Protein AF-A0A2Z4GEK4-F1 (afdb_monomer_lite)

Secondary structure (DSSP, 8-state):
-HHHHHHHHHHHHHHHHHHTTHHHHSPPPPTTGGGSBHHHHHHHHHTT-SEEEEEEE-TTS-EEEEEE-SS--EEEEE-TTT--B-TTS----HHHHHHHHHHHHTTSHHHHHHHHHHHHHHHHHHHHHHHHHHHHHHSSGGGTTPPPP---HHHHHHHHHHHHHHHHHHHHHHHHHHHHHHHHSPPPPPP--------SB-S-SGGG-BGGGEEEEEPPSSS-TT-EEEEEESSEEEEEETTT--EEEEEEPPHHHHHHHHHHHHHH-TTS-HHHHHHHHHHHHHHHHHHHHHHHHHHHHHTT----SS-STT-SEEEEEE-SSS-HHHHHHHHHHHHHHTT--EEEEEGGG----TT-SEEEEEEE-BTTTBPPTTTTTHHHHHHTTTTTT--EEEEEEEEE-TTSSSTTHHHHHHHHHHHTSTTEEESS--EEEETT-HHHHHHHHHHHHHHHT------GGGTSPPPPTT-EEEEEEEEEE-S-TTT-EEEEEEEPPGGG----TT-EEEEEPTT---EEEEE-EEETTTTEEEEEEES-SHHHHHHHH--TT-EEEEEEE--GGGPPPTT-SEEEEEEEGGGGHHHHHHHHH-TTSEEEEEEEESSHHHHHTTHHHHHH-TTEEEEEEEESSSSS---HHHHHHHTHHHHHHHHHTT-EEEEEE-HHHHHHHHHHHHHHHHHHTPPPHHHHHHTTSEEEEE-

Foldseek 3Di:
DLVLLLVLLLLLLVLLLVLLCVQVPQDAADPPQQFDFLVLLVVLQVVFFVDWFKWFAFLRGWIWTQGHHPPDHGIFTARSNRRHGDPPSDDPDVSNVVSCCCNQAVVPPPVSNLSNLVSLVVLLVVLVVLVVVLCLQQVDPVCSPPDDDDDDPLVRVLSVCSSVCSVLSNLLSVLSNLLSCCVVPPDDDDPPDPDPQDFPFQAQCSRVDGSSQFGMWGDFPDPDQPTFIWTDGLFWIFTAGPPRNTTRDIGTDDPSVNSNVVSVCQNSVRNVDSVSSVSSNVSSVVSSSNSVSVVVQVVLVVVLFADAPDDLQQAQEEEEEFDQRCLLSLLSNLVQVQCVVVVHRYYYDYLQPQAERQNYAEYEYEHEAHRQLDTHPSNNCNLVCLVVPRHVLAAHEYEFEYEAAPVHPNGSNVSVVVVVSQVPRPRYHYLDPYFYDHPLDPVSSVVVVVVSCVSVVNDTDGDVVSSADAADPQKDKKFWADKAFFPPPVQQKIKTKIADDPSQPDDAQQKWKFWDDPPGRHTDTFGWQQQPVVRITMFIATPDDDVSVVSVPDDGGDIITIHIGDDVLQDFDLPQQEEEEFEEQRQCRSVLNVLQPNQNHQYEYQYEYADVSSCVNCVVSNVVRNSYPYYHYAHCNDPVRGGSLNVCLVCLVVLLVSVVSVHAYEYTEAPVNVVSNLVSSQVSCVVNVHDHPVVCSVVSRYGYDHD

Structure (mmCIF, N/CA/C/O backbone):
data_AF-A0A2Z4GEK4-F1
#
_entry.id   AF-A0A2Z4GEK4-F1
#
loop_
_atom_site.group_PDB
_atom_site.id
_atom_site.type_symbol
_atom_site.label_atom_id
_atom_site.label_alt_id
_atom_site.label_comp_id
_atom_site.label_asym_id
_atom_site.label_entity_id
_atom_site.label_seq_id
_atom_site.pdbx_PDB_ins_code
_atom_site.Cartn_x
_atom_site.Cartn_y
_atom_site.Cartn_z
_atom_site.occupancy
_atom_site.B_iso_or_equiv
_atom_site.auth_seq_id
_atom_site.auth_comp_id
_atom_site.auth_asym_id
_atom_site.auth_atom_id
_atom_site.pdbx_PDB_model_num
ATOM 1 N N . MET A 1 1 ? -14.626 11.501 -20.744 1.00 48.84 1 MET A N 1
ATOM 2 C CA . MET A 1 1 ? -13.160 11.585 -20.925 1.00 48.84 1 MET A CA 1
ATOM 3 C C . MET A 1 1 ? -12.425 10.394 -20.316 1.00 48.84 1 MET A C 1
ATOM 5 O O . MET A 1 1 ? -11.905 9.612 -21.090 1.00 48.84 1 MET A O 1
ATOM 9 N N . ALA A 1 2 ? -12.449 10.156 -18.996 1.00 60.69 2 ALA A N 1
ATOM 10 C CA . ALA A 1 2 ? -11.670 9.067 -18.370 1.00 60.69 2 ALA A CA 1
ATOM 11 C C . ALA A 1 2 ? -11.954 7.645 -18.914 1.00 60.69 2 ALA A C 1
ATOM 13 O O . ALA A 1 2 ? -11.022 6.899 -19.189 1.00 60.69 2 ALA A O 1
ATOM 14 N N . ILE A 1 3 ? -13.226 7.285 -19.131 1.00 69.19 3 ILE A N 1
ATOM 15 C CA . ILE A 1 3 ? -13.609 5.975 -19.705 1.00 69.19 3 ILE A CA 1
ATOM 16 C C . ILE A 1 3 ? -13.107 5.839 -21.150 1.00 69.19 3 ILE A C 1
ATOM 18 O O . ILE A 1 3 ? -12.602 4.794 -21.540 1.00 69.19 3 ILE A O 1
ATOM 22 N N . PHE A 1 4 ? -13.207 6.922 -21.923 1.00 71.44 4 PHE A N 1
ATOM 23 C CA . PHE A 1 4 ? -12.778 6.973 -23.318 1.00 71.44 4 PHE A CA 1
ATOM 24 C C . PHE A 1 4 ? -11.256 6.797 -23.429 1.00 71.44 4 PHE A C 1
ATOM 26 O O . PHE A 1 4 ? -10.800 5.893 -24.118 1.00 71.44 4 PHE A O 1
ATOM 33 N N . SER A 1 5 ? -10.472 7.569 -22.669 1.00 75.06 5 SER A N 1
ATOM 34 C CA . SER A 1 5 ? -9.010 7.423 -22.611 1.00 75.06 5 SER A CA 1
ATOM 35 C C . SER A 1 5 ? -8.576 6.052 -22.078 1.00 75.06 5 SER A C 1
ATOM 37 O O . SER A 1 5 ? -7.601 5.493 -22.570 1.00 75.06 5 SER A O 1
ATOM 39 N N . GLY A 1 6 ? -9.315 5.474 -21.123 1.00 84.12 6 GLY A N 1
ATOM 40 C CA . GLY A 1 6 ? -9.025 4.146 -20.575 1.00 84.12 6 GLY A CA 1
ATOM 41 C C . GLY A 1 6 ? -9.107 3.018 -21.609 1.00 84.12 6 GLY A C 1
ATOM 42 O O . GLY A 1 6 ? -8.275 2.117 -21.581 1.00 84.12 6 GLY A O 1
ATOM 43 N N . ILE A 1 7 ? -10.054 3.088 -22.553 1.00 89.38 7 ILE A N 1
ATOM 44 C CA . ILE A 1 7 ? -10.193 2.089 -23.628 1.00 89.38 7 ILE A CA 1
ATOM 45 C C . ILE A 1 7 ? -8.995 2.142 -24.582 1.00 89.38 7 ILE A C 1
ATOM 47 O O . ILE A 1 7 ? -8.412 1.106 -24.893 1.00 89.38 7 ILE A O 1
ATOM 51 N N . PHE A 1 8 ? -8.585 3.336 -25.018 1.00 90.00 8 PHE A N 1
ATOM 52 C CA . PHE A 1 8 ? -7.438 3.458 -25.925 1.00 90.00 8 PHE A CA 1
ATOM 53 C C . PHE A 1 8 ? -6.126 3.080 -25.252 1.00 90.00 8 PHE A C 1
ATOM 55 O O . PHE A 1 8 ? -5.314 2.402 -25.870 1.00 90.00 8 PHE A O 1
ATOM 62 N N . LEU A 1 9 ? -5.939 3.441 -23.980 1.00 91.69 9 LEU A N 1
ATOM 63 C CA . LEU A 1 9 ? -4.766 3.012 -23.217 1.00 91.69 9 LEU A CA 1
ATOM 64 C C . LEU A 1 9 ? -4.732 1.498 -23.014 1.00 91.69 9 LEU A C 1
ATOM 66 O O . LEU A 1 9 ? -3.656 0.912 -23.053 1.00 91.69 9 LEU A O 1
ATOM 70 N N . PHE A 1 10 ? -5.889 0.853 -22.855 1.00 94.31 10 PHE A N 1
ATOM 71 C CA . PHE A 1 10 ? -5.970 -0.604 -22.791 1.00 94.31 10 PHE A CA 1
ATOM 72 C C . PHE A 1 10 ? -5.515 -1.248 -24.107 1.00 94.31 10 PHE A C 1
ATOM 74 O O . PHE A 1 10 ? -4.694 -2.163 -24.090 1.00 94.31 10 PHE A O 1
ATOM 81 N N . ILE A 1 11 ? -5.991 -0.738 -25.249 1.00 94.62 11 ILE A N 1
ATOM 82 C CA . ILE A 1 11 ? -5.581 -1.219 -26.579 1.00 94.62 11 ILE A CA 1
ATOM 83 C C . ILE A 1 11 ? -4.087 -0.964 -26.814 1.00 94.62 11 ILE A C 1
ATOM 85 O O . ILE A 1 11 ? -3.374 -1.872 -27.240 1.00 94.62 11 ILE A O 1
ATOM 89 N N . ALA A 1 12 ? -3.602 0.243 -26.514 1.00 93.69 12 ALA A N 1
ATOM 90 C CA . ALA A 1 12 ? -2.206 0.627 -26.698 1.00 93.69 12 ALA A CA 1
ATOM 91 C C . ALA A 1 12 ? -1.264 -0.218 -25.828 1.00 93.69 12 ALA A C 1
ATOM 93 O O . ALA A 1 12 ? -0.267 -0.724 -26.329 1.00 93.69 12 ALA A O 1
ATOM 94 N N . ALA A 1 13 ? -1.602 -0.454 -24.557 1.00 95.31 13 ALA A N 1
ATOM 95 C CA . ALA A 1 13 ? -0.810 -1.312 -23.678 1.00 95.31 13 ALA A CA 1
ATOM 96 C C . ALA A 1 13 ? -0.864 -2.789 -24.110 1.00 95.31 13 ALA A C 1
ATOM 98 O O . ALA A 1 13 ? 0.165 -3.457 -24.144 1.00 95.31 13 ALA A O 1
ATOM 99 N N . GLY A 1 14 ? -2.037 -3.298 -24.504 1.00 96.62 14 GLY A N 1
ATOM 100 C CA . GLY A 1 14 ? -2.181 -4.675 -24.990 1.00 96.62 14 GLY A CA 1
ATOM 101 C C . GLY A 1 14 ? -1.392 -4.944 -26.276 1.00 96.62 14 GLY A C 1
ATOM 102 O O . GLY A 1 14 ? -0.712 -5.959 -26.388 1.00 96.62 14 GLY A O 1
ATOM 103 N N . THR A 1 15 ? -1.427 -4.012 -27.229 1.00 96.69 15 THR A N 1
ATOM 104 C CA . THR A 1 15 ? -0.607 -4.087 -28.451 1.00 96.69 15 THR A CA 1
ATOM 105 C C . THR A 1 15 ? 0.874 -3.831 -28.168 1.00 96.69 15 THR A C 1
ATOM 107 O O . THR A 1 15 ? 1.716 -4.499 -28.759 1.00 96.69 15 THR A O 1
ATOM 110 N N . GLY A 1 16 ? 1.202 -2.949 -27.219 1.00 95.69 16 GLY A N 1
ATOM 111 C CA . GLY A 1 16 ? 2.570 -2.685 -26.762 1.00 95.69 16 GLY A CA 1
ATOM 112 C C . GLY A 1 16 ? 3.259 -3.914 -26.165 1.00 95.69 16 GLY A C 1
ATOM 113 O O . GLY A 1 16 ? 4.438 -4.132 -26.422 1.00 95.69 16 GLY A O 1
ATOM 114 N N . ILE A 1 17 ? 2.516 -4.785 -25.467 1.00 96.88 17 ILE A N 1
ATOM 115 C CA . ILE A 1 17 ? 3.020 -6.098 -25.024 1.00 96.88 17 ILE A CA 1
ATOM 116 C C . ILE A 1 17 ? 3.521 -6.908 -26.221 1.00 96.88 17 ILE A C 1
ATOM 118 O O . ILE A 1 17 ? 4.635 -7.418 -26.181 1.00 96.88 17 ILE A O 1
ATOM 122 N N . VAL A 1 18 ? 2.729 -7.009 -27.290 1.00 96.31 18 VAL A N 1
ATOM 123 C CA . VAL A 1 18 ? 3.104 -7.788 -28.479 1.00 96.31 18 VAL A CA 1
ATOM 124 C C . VAL A 1 18 ? 4.284 -7.140 -29.204 1.00 96.31 18 VAL A C 1
ATOM 126 O O . VAL A 1 18 ? 5.263 -7.821 -29.496 1.00 96.31 18 VAL A O 1
ATOM 129 N N . LEU A 1 19 ? 4.226 -5.826 -29.437 1.00 94.75 19 LEU A N 1
ATOM 130 C CA . LEU A 1 19 ? 5.271 -5.076 -30.141 1.00 94.75 19 LEU A CA 1
ATOM 131 C C . LEU A 1 19 ? 6.606 -5.066 -29.382 1.00 94.75 19 LEU A C 1
ATOM 133 O O . LEU A 1 19 ? 7.658 -5.051 -30.007 1.00 94.75 19 LEU A O 1
ATOM 137 N N . SER A 1 20 ? 6.601 -5.184 -28.051 1.00 95.12 20 SER A N 1
ATOM 138 C CA . SER A 1 20 ? 7.840 -5.280 -27.265 1.00 95.12 20 SER A CA 1
ATOM 139 C C . SER A 1 20 ? 8.688 -6.524 -27.579 1.00 95.12 20 SER A C 1
ATOM 141 O O . SER A 1 20 ? 9.882 -6.539 -27.288 1.00 95.12 20 SER A O 1
ATOM 143 N N . PHE A 1 21 ? 8.110 -7.559 -28.202 1.00 92.69 21 PHE A N 1
ATOM 144 C CA . PHE A 1 21 ? 8.857 -8.736 -28.654 1.00 92.69 21 PHE A CA 1
ATOM 145 C C . PHE A 1 21 ? 9.527 -8.539 -30.015 1.00 92.69 21 PHE A C 1
ATOM 147 O O . PHE A 1 21 ? 10.425 -9.309 -30.356 1.00 92.69 21 PHE A O 1
ATOM 154 N N . GLU A 1 22 ? 9.121 -7.539 -30.794 1.00 89.00 22 GLU A N 1
ATOM 155 C CA . GLU A 1 22 ? 9.669 -7.300 -32.128 1.00 89.00 22 GLU A CA 1
ATOM 156 C C . GLU A 1 22 ? 11.180 -6.994 -32.080 1.00 89.00 22 GLU A C 1
ATOM 158 O O . GLU A 1 22 ? 11.934 -7.725 -32.728 1.00 89.00 22 GLU A O 1
ATOM 163 N N . PRO A 1 23 ? 11.686 -6.089 -31.213 1.00 88.88 23 PRO A N 1
ATOM 164 C CA . PRO A 1 23 ? 13.129 -5.881 -31.062 1.00 88.88 23 PRO A CA 1
ATOM 165 C C . PRO A 1 23 ? 13.913 -7.097 -30.553 1.00 88.88 23 PRO A C 1
ATOM 167 O O . PRO A 1 23 ? 15.121 -7.177 -30.752 1.00 88.88 23 PRO A O 1
ATOM 170 N N . ILE A 1 24 ? 13.249 -8.033 -29.868 1.00 88.25 24 ILE A N 1
ATOM 171 C CA . ILE A 1 24 ? 13.873 -9.255 -29.333 1.00 88.25 24 ILE A CA 1
ATOM 172 C C . ILE A 1 24 ? 14.066 -10.289 -30.443 1.00 88.25 24 ILE A C 1
ATOM 174 O O . ILE A 1 24 ? 15.041 -11.038 -30.443 1.00 88.25 24 ILE A O 1
ATOM 178 N N . LEU A 1 25 ? 13.101 -10.350 -31.358 1.00 86.94 25 LEU A N 1
ATOM 179 C CA . LEU A 1 25 ? 13.041 -11.335 -32.430 1.00 86.94 25 LEU A CA 1
ATOM 180 C C . LEU A 1 25 ? 13.733 -10.862 -33.709 1.00 86.94 25 LEU A C 1
ATOM 182 O O . LEU A 1 25 ? 13.959 -11.690 -34.593 1.00 86.94 25 LEU A O 1
ATOM 186 N N . HIS A 1 26 ? 14.059 -9.571 -33.810 1.00 84.12 26 HIS A N 1
ATOM 187 C CA . HIS A 1 26 ? 14.776 -9.026 -34.952 1.00 84.12 26 HIS A CA 1
ATOM 188 C C . HIS A 1 26 ? 16.212 -9.578 -35.024 1.00 84.12 26 HIS A C 1
ATOM 190 O O . HIS A 1 26 ? 16.920 -9.582 -34.008 1.00 84.12 26 HIS A O 1
ATOM 196 N N . PRO A 1 27 ? 16.678 -10.033 -36.202 1.00 83.38 27 PRO A N 1
ATOM 197 C CA . PRO A 1 27 ? 18.064 -10.439 -36.393 1.00 83.38 27 PRO A CA 1
ATOM 198 C C . PRO A 1 27 ? 19.039 -9.309 -36.052 1.00 83.38 27 PRO A C 1
ATOM 200 O O . PRO A 1 27 ? 18.819 -8.143 -36.396 1.00 83.38 27 PRO A O 1
ATOM 203 N N . LYS A 1 28 ? 20.119 -9.669 -35.355 1.00 79.12 28 LYS A N 1
ATOM 204 C CA . LYS A 1 28 ? 21.204 -8.743 -35.020 1.00 79.12 28 LYS A CA 1
ATOM 205 C C . LYS A 1 28 ? 22.112 -8.538 -36.227 1.00 79.12 28 LYS A C 1
ATOM 207 O O . LYS A 1 28 ? 22.366 -9.497 -36.955 1.00 79.12 28 LYS A O 1
ATOM 212 N N . ALA A 1 29 ? 22.662 -7.331 -36.338 1.00 83.88 29 ALA A N 1
ATOM 213 C CA . ALA A 1 29 ? 23.708 -7.009 -37.296 1.00 83.88 29 ALA A CA 1
ATOM 214 C C . ALA A 1 29 ? 24.891 -7.982 -37.230 1.00 83.88 29 ALA A C 1
ATOM 216 O O . ALA A 1 29 ? 25.219 -8.540 -36.174 1.00 83.88 29 ALA A O 1
ATOM 217 N N . VAL A 1 30 ? 25.564 -8.140 -38.370 1.00 86.25 30 VAL A N 1
ATOM 218 C CA . VAL A 1 30 ? 26.812 -8.900 -38.461 1.00 86.25 30 VAL A CA 1
ATOM 219 C C . VAL A 1 30 ? 27.859 -8.243 -37.556 1.00 86.25 30 VAL A C 1
ATOM 221 O O . VAL A 1 30 ? 28.106 -7.041 -37.629 1.00 86.25 30 VAL A O 1
ATOM 224 N N . SER A 1 31 ? 28.468 -9.031 -36.667 1.00 87.56 31 SER A N 1
ATOM 225 C CA . SER A 1 31 ? 29.435 -8.522 -35.690 1.00 87.56 31 SER A CA 1
ATOM 226 C C . SER A 1 31 ? 30.622 -7.845 -36.381 1.00 87.56 31 SER A C 1
ATOM 228 O O . SER A 1 31 ? 31.237 -8.436 -37.262 1.00 87.56 31 SER A O 1
ATOM 230 N N . GLY A 1 32 ? 30.975 -6.637 -35.936 1.00 87.75 32 GLY A N 1
ATOM 231 C CA . GLY A 1 32 ? 32.082 -5.853 -36.496 1.00 87.75 32 GLY A CA 1
ATOM 232 C C . GLY A 1 32 ? 31.725 -5.029 -37.737 1.00 87.75 32 GLY A C 1
ATOM 233 O O . GLY A 1 32 ? 32.584 -4.306 -38.229 1.00 87.75 32 GLY A O 1
ATOM 234 N N . ALA A 1 33 ? 30.478 -5.090 -38.222 1.00 89.56 33 ALA A N 1
ATOM 235 C CA . ALA A 1 33 ? 30.035 -4.305 -39.375 1.00 89.56 33 ALA A CA 1
ATOM 236 C C . ALA A 1 33 ? 30.132 -2.786 -39.154 1.00 89.56 33 ALA A C 1
ATOM 238 O O . ALA A 1 33 ? 30.399 -2.049 -40.097 1.00 89.56 33 ALA A O 1
ATOM 239 N N . ASP A 1 34 ? 29.948 -2.315 -37.918 1.00 91.00 34 ASP A N 1
ATOM 240 C CA . ASP A 1 34 ? 29.929 -0.882 -37.597 1.00 91.00 34 ASP A CA 1
ATOM 241 C C . ASP A 1 34 ? 31.262 -0.172 -37.885 1.00 91.00 34 ASP A C 1
ATOM 243 O O . ASP A 1 34 ? 31.264 1.034 -38.126 1.00 91.00 34 ASP A O 1
ATOM 247 N N . ASP A 1 35 ? 32.380 -0.904 -37.879 1.00 92.94 35 ASP A N 1
ATOM 248 C CA . ASP A 1 35 ? 33.722 -0.359 -38.108 1.00 92.94 35 ASP A CA 1
ATOM 249 C C . ASP A 1 35 ? 34.153 -0.365 -39.582 1.00 92.94 35 ASP A C 1
ATOM 251 O O . ASP A 1 35 ? 35.199 0.203 -39.902 1.00 92.94 35 ASP A O 1
ATOM 255 N N . ILE A 1 36 ? 33.363 -0.973 -40.474 1.00 93.69 36 ILE A N 1
ATOM 256 C CA . ILE A 1 36 ? 33.624 -0.969 -41.918 1.00 93.69 36 ILE A CA 1
ATOM 257 C C . ILE A 1 36 ? 33.504 0.469 -42.440 1.00 93.69 36 ILE A C 1
ATOM 259 O O . ILE A 1 36 ? 32.579 1.199 -42.067 1.00 93.69 36 ILE A O 1
ATOM 263 N N . LEU A 1 37 ? 34.434 0.889 -43.302 1.00 93.50 37 LEU A N 1
ATOM 264 C CA . LEU A 1 37 ? 34.346 2.179 -43.981 1.00 93.50 37 LEU A CA 1
ATOM 265 C C . LEU A 1 37 ? 33.348 2.106 -45.137 1.00 93.50 37 LEU A C 1
ATOM 267 O O . LEU A 1 37 ? 33.251 1.100 -45.839 1.00 93.50 37 LEU A O 1
ATOM 271 N N . LEU A 1 38 ? 32.628 3.199 -45.374 1.00 92.50 38 LEU A N 1
ATOM 272 C CA . LEU A 1 38 ? 31.665 3.286 -46.466 1.00 92.50 38 LEU A CA 1
ATOM 273 C C . LEU A 1 38 ? 32.333 3.050 -47.831 1.00 92.50 38 LEU A C 1
ATOM 275 O O . LEU A 1 38 ? 31.746 2.385 -48.681 1.00 92.50 38 LEU A O 1
ATOM 279 N N . SER A 1 39 ? 33.568 3.523 -48.022 1.00 90.75 39 SER A N 1
ATOM 280 C CA . SER A 1 39 ? 34.372 3.233 -49.217 1.00 90.75 39 SER A CA 1
ATOM 281 C C . SER A 1 39 ? 34.554 1.731 -49.463 1.00 90.75 39 SER A C 1
ATOM 283 O O . SER A 1 39 ? 34.410 1.274 -50.596 1.00 90.75 39 SER A O 1
ATOM 285 N N . ASP A 1 40 ? 34.822 0.961 -48.406 1.00 92.56 40 ASP A N 1
ATOM 286 C CA . ASP A 1 40 ? 35.072 -0.481 -48.494 1.00 92.56 40 ASP A CA 1
ATOM 287 C C . ASP A 1 40 ? 33.782 -1.240 -48.821 1.00 92.56 40 ASP A C 1
ATOM 289 O O . ASP A 1 40 ? 33.785 -2.170 -49.632 1.00 92.56 40 ASP A O 1
ATOM 293 N N . LEU A 1 41 ? 32.656 -0.804 -48.241 1.00 93.25 41 LEU A N 1
ATOM 294 C CA . LEU A 1 41 ? 31.345 -1.348 -48.579 1.00 93.25 41 LEU A CA 1
ATOM 295 C C . LEU A 1 41 ? 30.999 -1.063 -50.045 1.00 93.25 41 LEU A C 1
ATOM 297 O O . LEU A 1 41 ? 30.644 -1.990 -50.763 1.00 93.25 41 LEU A O 1
ATOM 301 N N . ILE A 1 42 ? 31.133 0.182 -50.512 1.00 91.44 42 ILE A N 1
ATOM 302 C CA . ILE A 1 42 ? 30.834 0.545 -51.908 1.00 91.44 42 ILE A CA 1
ATOM 303 C C . ILE A 1 42 ? 31.702 -0.271 -52.876 1.00 91.44 42 ILE A C 1
ATOM 305 O O . ILE A 1 42 ? 31.185 -0.811 -53.853 1.00 91.44 42 ILE A O 1
ATOM 309 N N . ALA A 1 43 ? 32.998 -0.433 -52.585 1.00 91.12 43 ALA A N 1
ATOM 310 C CA . ALA A 1 43 ? 33.889 -1.269 -53.388 1.00 91.12 43 ALA A CA 1
ATOM 311 C C . ALA A 1 43 ? 33.437 -2.740 -53.425 1.00 91.12 43 ALA A C 1
ATOM 313 O O . ALA A 1 43 ? 33.449 -3.363 -54.486 1.00 91.12 43 ALA A O 1
ATOM 314 N N . THR A 1 44 ? 32.996 -3.277 -52.283 1.00 92.94 44 THR A N 1
ATOM 315 C CA . THR A 1 44 ? 32.451 -4.639 -52.180 1.00 92.94 44 THR A CA 1
ATOM 316 C C . THR A 1 44 ? 31.173 -4.788 -53.005 1.00 92.94 44 THR A C 1
ATOM 318 O O . THR A 1 44 ? 31.018 -5.769 -53.727 1.00 92.94 44 THR A O 1
ATOM 321 N N . LEU A 1 45 ? 30.270 -3.806 -52.956 1.00 91.56 45 LEU A N 1
ATOM 322 C CA . LEU A 1 45 ? 29.005 -3.855 -53.687 1.00 91.56 45 LEU A CA 1
ATOM 323 C C . LEU A 1 45 ? 29.186 -3.722 -55.196 1.00 91.56 45 LEU A C 1
ATOM 325 O O . LEU A 1 45 ? 28.583 -4.496 -55.931 1.00 91.56 45 LEU A O 1
ATOM 329 N N . ASN A 1 46 ? 30.067 -2.832 -55.653 1.00 89.62 46 ASN A N 1
ATOM 330 C CA . ASN A 1 46 ? 30.388 -2.680 -57.076 1.00 89.62 46 ASN A CA 1
ATOM 331 C C . ASN A 1 46 ? 31.042 -3.937 -57.680 1.00 89.62 46 ASN A C 1
ATOM 333 O O . ASN A 1 46 ? 31.059 -4.099 -58.897 1.00 89.62 46 ASN A O 1
ATOM 337 N N . ALA A 1 47 ? 31.601 -4.826 -56.850 1.00 89.12 47 ALA A N 1
ATOM 338 C CA . ALA A 1 47 ? 32.144 -6.109 -57.294 1.00 89.12 47 ALA A CA 1
ATOM 339 C C . ALA A 1 47 ? 31.078 -7.215 -57.428 1.00 89.12 47 ALA A C 1
ATOM 341 O O . ALA A 1 47 ? 31.345 -8.233 -58.066 1.00 89.12 47 ALA A O 1
ATOM 342 N N . VAL A 1 48 ? 29.900 -7.040 -56.815 1.00 88.69 48 VAL A N 1
ATOM 343 C CA . VAL A 1 48 ? 28.849 -8.071 -56.704 1.00 88.69 48 VAL A CA 1
ATOM 344 C C . VAL A 1 48 ? 27.583 -7.700 -57.484 1.00 88.69 48 VAL A C 1
ATOM 346 O O . VAL A 1 48 ? 26.938 -8.578 -58.056 1.00 88.69 48 VAL A O 1
ATOM 349 N N . TYR A 1 49 ? 27.228 -6.416 -57.525 1.00 89.50 49 TYR A N 1
ATOM 350 C CA . TYR A 1 49 ? 26.013 -5.895 -58.152 1.00 89.50 49 TYR A CA 1
ATOM 351 C C . TYR A 1 49 ? 26.360 -5.035 -59.368 1.00 89.50 49 TYR A C 1
ATOM 353 O O . TYR A 1 49 ? 27.411 -4.398 -59.405 1.00 89.50 49 TYR A O 1
ATOM 361 N N . LEU A 1 50 ? 25.476 -5.026 -60.371 1.00 88.12 50 LEU A N 1
ATOM 362 C CA . LEU A 1 50 ? 25.656 -4.210 -61.575 1.00 88.12 50 LEU A CA 1
ATOM 363 C C . LEU A 1 50 ? 25.446 -2.729 -61.258 1.00 88.12 50 LEU A C 1
ATOM 365 O O . LEU A 1 50 ? 26.191 -1.884 -61.743 1.00 88.12 50 LEU A O 1
ATOM 369 N N . GLU A 1 51 ? 24.435 -2.435 -60.441 1.00 89.75 51 GLU A N 1
ATOM 370 C CA . GLU A 1 51 ? 24.084 -1.079 -60.035 1.00 89.75 51 GLU A CA 1
ATOM 371 C C . GLU A 1 51 ? 23.443 -1.092 -58.643 1.00 89.75 51 GLU A C 1
ATOM 373 O O . GLU A 1 51 ? 22.632 -1.967 -58.332 1.00 89.75 51 GLU A O 1
ATOM 378 N N . VAL A 1 52 ? 23.808 -0.126 -57.799 1.00 91.19 52 VAL A N 1
ATOM 379 C CA . VAL A 1 52 ? 23.242 0.070 -56.458 1.00 91.19 52 VAL A CA 1
ATOM 380 C C . VAL A 1 52 ? 22.642 1.467 -56.398 1.00 91.19 52 VAL A C 1
ATOM 382 O O . VAL A 1 52 ? 23.328 2.442 -56.681 1.00 91.19 52 VAL A O 1
ATOM 385 N N . PHE A 1 53 ? 21.375 1.564 -56.009 1.00 91.25 53 PHE A N 1
ATOM 386 C CA . PHE A 1 53 ? 20.631 2.823 -55.934 1.00 91.25 53 PHE A CA 1
ATOM 387 C C . PHE A 1 53 ? 20.610 3.407 -54.524 1.00 91.25 53 PHE A C 1
ATOM 389 O O . PHE A 1 53 ? 20.629 4.625 -54.338 1.00 91.25 53 PHE A O 1
ATOM 396 N N . SER A 1 54 ? 20.569 2.547 -53.505 1.00 94.50 54 SER A N 1
ATOM 397 C CA . SER A 1 54 ? 20.590 2.989 -52.115 1.00 94.50 54 SER A CA 1
ATOM 398 C C . SER A 1 54 ? 21.242 1.974 -51.184 1.00 94.50 54 SER A C 1
ATOM 400 O O . SER A 1 54 ? 21.183 0.764 -51.407 1.00 94.50 54 SER A O 1
ATOM 402 N N . ILE A 1 55 ? 21.858 2.486 -50.117 1.00 95.00 55 ILE A N 1
ATOM 403 C CA . ILE A 1 55 ? 22.352 1.710 -48.975 1.00 95.00 55 ILE A CA 1
ATOM 404 C C . ILE A 1 55 ? 21.713 2.303 -47.725 1.00 95.00 55 ILE A C 1
ATOM 406 O O . ILE A 1 55 ? 21.983 3.448 -47.385 1.00 95.00 55 ILE A O 1
ATOM 410 N N . ALA A 1 56 ? 20.908 1.536 -47.005 1.00 93.44 56 ALA A N 1
ATOM 411 C CA . ALA A 1 56 ? 20.269 1.949 -45.763 1.00 93.44 56 ALA A CA 1
ATOM 412 C C . ALA A 1 56 ? 20.706 1.055 -44.600 1.00 93.44 56 ALA A C 1
ATOM 414 O O . ALA A 1 56 ? 20.836 -0.161 -44.739 1.00 93.44 56 ALA A O 1
ATOM 415 N N . ARG A 1 57 ? 20.895 1.656 -43.427 1.00 91.81 57 ARG A N 1
ATOM 416 C CA . ARG A 1 57 ? 21.148 0.945 -42.173 1.00 91.81 57 ARG A CA 1
ATOM 417 C C . ARG A 1 57 ? 19.889 0.993 -41.317 1.00 91.81 57 ARG A C 1
ATOM 419 O O . ARG A 1 57 ? 19.396 2.073 -40.997 1.00 91.81 57 ARG A O 1
ATOM 426 N N . ASP A 1 58 ? 19.357 -0.172 -40.955 1.00 88.81 58 ASP A N 1
ATOM 427 C CA . ASP A 1 58 ? 18.198 -0.237 -40.062 1.00 88.81 58 ASP A CA 1
ATOM 428 C C . ASP A 1 58 ? 18.574 0.089 -38.600 1.00 88.81 58 ASP A C 1
ATOM 430 O O . ASP A 1 58 ? 19.749 0.187 -38.233 1.00 88.81 58 ASP A O 1
ATOM 434 N N . ASN A 1 59 ? 17.570 0.242 -37.731 1.00 87.56 59 ASN A N 1
ATOM 435 C CA . ASN A 1 59 ? 17.788 0.550 -36.311 1.00 87.56 59 ASN A CA 1
ATOM 436 C C . ASN A 1 59 ? 18.504 -0.574 -35.533 1.00 87.56 59 ASN A C 1
ATOM 438 O O . ASN A 1 59 ? 18.917 -0.356 -34.395 1.00 87.56 59 ASN A O 1
ATOM 442 N N . TYR A 1 60 ? 18.659 -1.764 -36.120 1.00 87.06 60 TYR A N 1
ATOM 443 C CA . TYR A 1 60 ? 19.354 -2.915 -35.540 1.00 87.06 60 TYR A CA 1
ATOM 444 C C . TYR A 1 60 ? 20.781 -3.083 -36.080 1.00 87.06 60 TYR A C 1
ATOM 446 O O . TYR A 1 60 ? 21.502 -3.969 -35.616 1.00 87.06 60 TYR A O 1
ATOM 454 N N . GLY A 1 61 ? 21.185 -2.225 -37.022 1.00 88.56 61 GLY A N 1
ATOM 455 C CA . GLY A 1 61 ? 22.497 -2.195 -37.657 1.00 88.56 61 GLY A CA 1
ATOM 456 C C . GLY A 1 61 ? 22.648 -3.104 -38.875 1.00 88.56 61 GLY A C 1
ATOM 457 O O . GLY A 1 61 ? 23.768 -3.274 -39.354 1.00 88.56 61 GLY A O 1
ATOM 458 N N . ASN A 1 62 ? 21.569 -3.707 -39.380 1.00 90.44 62 ASN A N 1
ATOM 459 C CA . ASN A 1 62 ? 21.636 -4.479 -40.618 1.00 90.44 62 ASN A CA 1
ATOM 460 C C . ASN A 1 62 ? 21.667 -3.540 -41.825 1.00 90.44 62 ASN A C 1
ATOM 462 O O . ASN A 1 62 ? 20.997 -2.504 -41.842 1.00 90.44 62 ASN A O 1
ATOM 466 N N . ILE A 1 63 ? 22.418 -3.939 -42.850 1.00 92.75 63 ILE A N 1
ATOM 467 C CA . ILE A 1 63 ? 22.556 -3.181 -44.090 1.00 92.75 63 ILE A CA 1
ATOM 468 C C . ILE A 1 63 ? 21.568 -3.717 -45.117 1.00 92.75 63 ILE A C 1
ATOM 470 O O . ILE A 1 63 ? 21.547 -4.911 -45.423 1.00 92.75 63 ILE A O 1
ATOM 474 N N . LYS A 1 64 ? 20.745 -2.813 -45.631 1.00 92.25 64 LYS A N 1
ATOM 475 C CA . LYS A 1 64 ? 19.750 -3.038 -46.668 1.00 92.25 64 LYS A CA 1
ATOM 476 C C . LYS A 1 64 ? 20.162 -2.251 -47.901 1.00 92.25 64 LYS A C 1
ATOM 478 O O . LYS A 1 64 ? 20.524 -1.087 -47.776 1.00 92.25 64 LYS A O 1
ATOM 483 N N . ILE A 1 65 ? 20.096 -2.869 -49.069 1.00 92.94 65 ILE A N 1
ATOM 484 C CA . ILE A 1 65 ? 20.397 -2.195 -50.333 1.00 92.94 65 ILE A CA 1
ATOM 485 C C . ILE A 1 65 ? 19.215 -2.296 -51.286 1.00 92.94 65 ILE A C 1
ATOM 487 O O . ILE A 1 65 ? 18.408 -3.224 -51.190 1.00 92.94 65 ILE A O 1
ATOM 491 N N . GLU A 1 66 ? 19.135 -1.343 -52.204 1.00 92.12 66 GLU A N 1
ATOM 492 C CA . GLU A 1 66 ? 18.346 -1.452 -53.427 1.00 92.12 66 GLU A CA 1
ATOM 493 C C . GLU A 1 66 ? 19.317 -1.534 -54.600 1.00 92.12 66 GLU A C 1
ATOM 495 O O . GLU A 1 66 ? 20.103 -0.610 -54.811 1.00 92.12 66 GLU A O 1
ATOM 500 N N . ALA A 1 67 ? 19.309 -2.656 -55.315 1.00 90.69 67 ALA A N 1
ATOM 501 C CA . ALA A 1 67 ? 20.294 -2.936 -56.350 1.00 90.69 67 ALA A CA 1
ATOM 502 C C . ALA A 1 67 ? 19.706 -3.765 -57.498 1.00 90.69 67 ALA A C 1
ATOM 504 O O . ALA A 1 67 ? 18.701 -4.465 -57.336 1.00 90.69 67 ALA A O 1
ATOM 505 N N . ILE A 1 68 ? 20.370 -3.684 -58.650 1.00 84.81 68 ILE A N 1
ATOM 506 C CA . ILE A 1 68 ? 20.199 -4.577 -59.797 1.00 84.81 68 ILE A CA 1
ATOM 507 C C . ILE A 1 68 ? 21.483 -5.391 -59.935 1.00 84.81 68 ILE A C 1
ATOM 509 O O . ILE A 1 68 ? 22.592 -4.849 -59.911 1.00 84.81 68 ILE A O 1
ATOM 513 N N . GLY A 1 69 ? 21.360 -6.704 -60.085 1.00 72.19 69 GLY A N 1
ATOM 514 C CA . GLY A 1 69 ? 22.522 -7.578 -60.189 1.00 72.19 69 GLY A CA 1
ATOM 515 C C . GLY A 1 69 ? 22.197 -8.924 -60.813 1.00 72.19 69 GLY A C 1
ATOM 516 O O . GLY A 1 69 ? 21.044 -9.286 -61.003 1.00 72.19 69 GLY A O 1
ATOM 517 N N . GLU A 1 70 ? 23.228 -9.715 -61.109 1.00 60.88 70 GLU A N 1
ATOM 518 C CA . GLU A 1 70 ? 23.032 -11.056 -61.685 1.00 60.88 70 GLU A CA 1
ATOM 519 C C . GLU A 1 70 ? 22.400 -12.053 -60.691 1.00 60.88 70 GLU A C 1
ATOM 521 O O . GLU A 1 70 ? 21.858 -13.081 -61.098 1.00 60.88 70 GLU A O 1
ATOM 526 N N . VAL A 1 71 ? 22.485 -11.764 -59.385 1.00 61.50 71 VAL A N 1
ATOM 527 C CA . VAL A 1 71 ? 22.100 -12.669 -58.287 1.00 61.50 71 VAL A CA 1
ATOM 528 C C . VAL A 1 71 ? 20.695 -12.380 -57.741 1.00 61.50 71 VAL A C 1
ATOM 530 O O . VAL A 1 71 ? 19.968 -13.322 -57.424 1.00 61.50 71 VAL A O 1
ATOM 533 N N . ALA A 1 72 ? 20.312 -11.106 -57.624 1.00 66.75 72 ALA A N 1
ATOM 534 C CA . ALA A 1 72 ? 19.011 -10.666 -57.125 1.00 66.75 72 ALA A CA 1
ATOM 535 C C . ALA A 1 72 ? 18.739 -9.208 -57.528 1.00 66.75 72 ALA A C 1
ATOM 537 O O . ALA A 1 72 ? 19.629 -8.365 -57.428 1.00 66.75 72 ALA A O 1
ATOM 538 N N . ASP A 1 73 ? 17.491 -8.932 -57.910 1.00 79.81 73 ASP A N 1
ATOM 539 C CA . ASP A 1 73 ? 16.988 -7.588 -58.197 1.00 79.81 73 ASP A CA 1
ATOM 540 C C . ASP A 1 73 ? 16.018 -7.146 -57.096 1.00 79.81 73 ASP A C 1
ATOM 542 O O . ASP A 1 73 ? 15.177 -7.927 -56.634 1.00 79.81 73 ASP A O 1
ATOM 546 N N . GLY A 1 74 ? 16.091 -5.873 -56.712 1.00 85.06 74 GLY A N 1
ATOM 547 C CA . GLY A 1 74 ? 15.162 -5.250 -55.772 1.00 85.06 74 GLY A CA 1
ATOM 548 C C . GLY A 1 74 ? 15.809 -4.918 -54.433 1.00 85.06 74 GLY A C 1
ATOM 549 O O . GLY A 1 74 ? 16.974 -4.534 -54.370 1.00 85.06 74 GLY A O 1
ATOM 550 N N . THR A 1 75 ? 15.029 -5.004 -53.354 1.00 87.38 75 THR A N 1
ATOM 551 C CA . THR A 1 75 ? 15.456 -4.537 -52.032 1.00 87.38 75 THR A CA 1
ATOM 552 C C . THR A 1 75 ? 15.624 -5.687 -51.048 1.00 87.38 75 THR A C 1
ATOM 554 O O . THR A 1 75 ? 14.651 -6.357 -50.696 1.00 87.38 75 THR A O 1
ATOM 557 N N . PHE A 1 76 ? 16.839 -5.884 -50.542 1.00 87.38 76 PHE A N 1
ATOM 558 C CA . PHE A 1 76 ? 17.164 -6.983 -49.630 1.00 87.38 76 PHE A CA 1
ATOM 559 C C . PHE A 1 76 ? 18.309 -6.610 -48.680 1.00 87.38 76 PHE A C 1
ATOM 561 O O . PHE A 1 76 ? 18.951 -5.568 -48.814 1.00 87.38 76 PHE A O 1
ATOM 568 N N . TYR A 1 77 ? 18.520 -7.444 -47.663 1.00 90.69 77 TYR A N 1
ATOM 569 C CA . TYR A 1 77 ? 19.590 -7.268 -46.682 1.00 90.69 77 TYR A CA 1
ATOM 570 C C . TYR A 1 77 ? 20.846 -8.013 -47.108 1.00 90.69 77 TYR A C 1
ATOM 572 O O . TYR A 1 77 ? 20.758 -9.084 -47.705 1.00 90.69 77 TYR A O 1
ATOM 580 N N . ILE A 1 78 ? 22.007 -7.479 -46.747 1.00 92.00 78 ILE A N 1
ATOM 581 C CA . ILE A 1 78 ? 23.303 -8.018 -47.157 1.00 92.00 78 ILE A CA 1
ATOM 582 C C . ILE A 1 78 ? 24.278 -8.159 -45.991 1.00 92.00 78 ILE A C 1
ATOM 584 O O . ILE A 1 78 ? 24.177 -7.473 -44.971 1.00 92.00 78 ILE A O 1
ATOM 588 N N . ASN A 1 79 ? 25.260 -9.035 -46.168 1.00 91.94 79 ASN A N 1
ATOM 589 C CA . ASN A 1 79 ? 26.448 -9.088 -45.341 1.00 91.94 79 ASN A CA 1
ATOM 590 C C . ASN A 1 79 ? 27.441 -8.020 -45.840 1.00 91.94 79 ASN A C 1
ATOM 592 O O . ASN A 1 79 ? 27.915 -8.113 -46.972 1.00 91.94 79 ASN A O 1
ATOM 596 N N . PRO A 1 80 ? 27.790 -7.009 -45.025 1.00 92.25 80 PRO A N 1
ATOM 597 C CA . PRO A 1 80 ? 28.621 -5.895 -45.477 1.00 92.25 80 PRO A CA 1
ATOM 598 C C . PRO A 1 80 ? 30.089 -6.270 -45.734 1.00 92.25 80 PRO A C 1
ATOM 600 O O . PRO A 1 80 ? 30.812 -5.467 -46.311 1.00 92.25 80 PRO A O 1
ATOM 603 N N . PHE A 1 81 ? 30.537 -7.464 -45.324 1.00 92.62 81 PHE A N 1
ATOM 604 C CA . PHE A 1 81 ? 31.911 -7.927 -45.552 1.00 92.62 81 PHE A CA 1
ATOM 605 C C . PHE A 1 81 ? 32.136 -8.552 -46.935 1.00 92.62 81 PHE A C 1
ATOM 607 O O . PHE A 1 81 ? 33.260 -8.540 -47.426 1.00 92.62 81 PHE A O 1
ATOM 614 N N . ASP A 1 82 ? 31.103 -9.149 -47.533 1.00 90.81 82 ASP A N 1
ATOM 615 C CA . ASP A 1 82 ? 31.218 -9.897 -48.794 1.00 90.81 82 ASP A CA 1
ATOM 616 C C . ASP A 1 82 ? 30.112 -9.573 -49.813 1.00 90.81 82 ASP A C 1
ATOM 618 O O . ASP A 1 82 ? 30.121 -10.104 -50.921 1.00 90.81 82 ASP A O 1
ATOM 622 N N . GLY A 1 83 ? 29.159 -8.707 -49.456 1.00 87.75 83 GLY A N 1
ATOM 623 C CA . GLY A 1 83 ? 28.045 -8.303 -50.309 1.00 87.75 83 GLY A CA 1
ATOM 624 C C . GLY A 1 83 ? 26.968 -9.374 -50.494 1.00 87.75 83 GLY A C 1
ATOM 625 O O . GLY A 1 83 ? 26.020 -9.134 -51.237 1.00 87.75 83 GLY A O 1
ATOM 626 N N . SER A 1 84 ? 27.070 -10.538 -49.843 1.00 89.56 84 SER A N 1
ATOM 627 C CA . SER A 1 84 ? 26.111 -11.635 -50.013 1.00 89.56 84 SER A CA 1
ATOM 628 C C . SER A 1 84 ? 24.744 -11.320 -49.401 1.00 89.56 84 SER A C 1
ATOM 630 O O . SER A 1 84 ? 24.647 -10.715 -48.334 1.00 89.56 84 SER A O 1
ATOM 632 N N . GLU A 1 85 ? 23.668 -11.751 -50.062 1.00 87.56 85 GLU A N 1
ATOM 633 C CA . GLU A 1 85 ? 22.303 -11.586 -49.556 1.00 87.56 85 GLU A CA 1
ATOM 634 C C . GLU A 1 85 ? 22.087 -12.391 -48.260 1.00 87.56 85 GLU A C 1
ATOM 636 O O . GLU A 1 85 ? 22.256 -13.616 -48.210 1.00 87.56 85 GLU A O 1
ATOM 641 N N . LEU A 1 86 ? 21.633 -11.710 -47.208 1.00 85.94 86 LEU A N 1
ATOM 642 C CA . LEU A 1 86 ? 21.217 -12.335 -45.962 1.00 85.94 86 LEU A CA 1
ATOM 643 C C . LEU A 1 86 ? 19.763 -12.809 -46.069 1.00 85.94 86 LEU A C 1
ATOM 645 O O . LEU A 1 86 ? 18.802 -12.052 -45.911 1.00 85.94 86 LEU A O 1
ATOM 649 N N . LYS A 1 87 ? 19.596 -14.116 -46.272 1.00 74.19 87 LYS A N 1
ATOM 650 C CA . LYS A 1 87 ? 18.278 -14.759 -46.273 1.00 74.19 87 LYS A CA 1
ATOM 651 C C . LYS A 1 87 ? 17.674 -14.756 -44.867 1.00 74.19 87 LYS A C 1
ATOM 653 O O . LYS A 1 87 ? 18.348 -15.086 -43.894 1.00 74.19 87 LYS A O 1
ATOM 658 N N . ASN A 1 88 ? 16.373 -14.472 -44.777 1.00 64.56 88 ASN A N 1
ATOM 659 C CA . ASN A 1 88 ? 15.586 -14.423 -43.535 1.00 64.56 88 ASN A CA 1
ATOM 660 C C . ASN A 1 88 ? 15.867 -13.234 -42.596 1.00 64.56 88 ASN A C 1
ATOM 662 O O . ASN A 1 88 ? 15.537 -13.330 -41.413 1.00 64.56 88 ASN A O 1
ATOM 666 N N . VAL A 1 89 ? 16.424 -12.115 -43.079 1.00 64.81 89 VAL A N 1
ATOM 667 C CA . VAL A 1 89 ? 16.551 -10.919 -42.222 1.00 64.81 89 VAL A CA 1
ATOM 668 C C . VAL A 1 89 ? 15.184 -10.321 -41.888 1.00 64.81 89 VAL A C 1
ATOM 670 O O . VAL A 1 89 ? 14.997 -9.893 -40.756 1.00 64.81 89 VAL A O 1
ATOM 673 N N . VAL A 1 90 ? 14.182 -10.427 -42.774 1.00 60.16 90 VAL A N 1
ATOM 674 C CA . VAL A 1 90 ? 12.773 -10.167 -42.430 1.00 60.16 90 VAL A CA 1
ATOM 675 C C . VAL A 1 90 ? 11.832 -10.975 -43.333 1.00 60.16 90 VAL A C 1
ATOM 677 O O . VAL A 1 90 ? 11.898 -10.885 -44.553 1.00 60.16 90 VAL A O 1
ATOM 680 N N . GLY A 1 91 ? 10.910 -11.725 -42.730 1.00 54.00 91 GLY A N 1
ATOM 681 C CA . GLY A 1 91 ? 9.574 -11.916 -43.290 1.00 54.00 91 GLY A CA 1
ATOM 682 C C . GLY A 1 91 ? 8.616 -11.170 -42.372 1.00 54.00 91 GLY A C 1
ATOM 683 O O . GLY A 1 91 ? 8.615 -11.450 -41.169 1.00 54.00 91 GLY A O 1
ATOM 684 N N . GLU A 1 92 ? 7.874 -10.200 -42.909 1.00 57.25 92 GLU A N 1
ATOM 685 C CA . GLU A 1 92 ? 6.824 -9.465 -42.196 1.00 57.25 92 GLU A CA 1
ATOM 686 C C . GLU A 1 92 ? 5.978 -10.463 -41.405 1.00 57.25 92 GLU A C 1
ATOM 688 O O . GLU A 1 92 ? 5.354 -11.362 -41.974 1.00 57.25 92 GLU A O 1
ATOM 693 N N . ARG A 1 93 ? 6.025 -10.391 -40.069 1.00 80.19 93 ARG A N 1
ATOM 694 C CA . ARG A 1 93 ? 5.170 -11.243 -39.246 1.00 80.19 93 ARG A CA 1
ATOM 695 C C . ARG A 1 93 ? 3.820 -10.541 -39.180 1.00 80.19 93 ARG A C 1
ATOM 697 O O . ARG A 1 93 ? 3.743 -9.526 -38.488 1.00 80.19 93 ARG A O 1
ATOM 704 N N . PRO A 1 94 ? 2.739 -11.102 -39.757 1.00 87.88 94 PRO A N 1
ATOM 705 C CA . PRO A 1 94 ? 1.461 -10.393 -39.871 1.00 87.88 94 PRO A CA 1
ATOM 706 C C . PRO A 1 94 ? 0.892 -9.918 -38.528 1.00 87.88 94 PRO A C 1
ATOM 708 O O . PRO A 1 94 ? 0.120 -8.966 -38.465 1.00 87.88 94 PRO A O 1
ATOM 711 N N . VAL A 1 95 ? 1.279 -10.581 -37.431 1.00 90.94 95 VAL A N 1
ATOM 712 C CA . VAL A 1 95 ? 0.904 -10.189 -36.070 1.00 90.94 95 VAL A CA 1
ATOM 713 C C . VAL A 1 95 ? 1.498 -8.839 -35.653 1.00 90.94 95 VAL A C 1
ATOM 715 O O . VAL A 1 95 ? 0.796 -8.057 -35.016 1.00 90.94 95 VAL A O 1
ATOM 718 N N . PHE A 1 96 ? 2.750 -8.538 -36.015 1.00 91.12 96 PHE A N 1
ATOM 719 C CA . PHE A 1 96 ? 3.378 -7.261 -35.673 1.00 91.12 96 PHE A CA 1
ATOM 720 C C . PHE A 1 96 ? 2.781 -6.128 -36.491 1.00 91.12 96 PHE A C 1
ATOM 722 O O . PHE A 1 96 ? 2.442 -5.101 -35.913 1.00 91.12 96 PHE A O 1
ATOM 729 N N . ASP A 1 97 ? 2.526 -6.342 -37.780 1.00 90.19 97 ASP A N 1
ATOM 730 C CA . ASP A 1 97 ? 1.888 -5.333 -38.632 1.00 90.19 97 ASP A CA 1
ATOM 731 C C . ASP A 1 97 ? 0.467 -5.027 -38.167 1.00 90.19 97 ASP A C 1
ATOM 733 O O . ASP A 1 97 ? 0.113 -3.866 -37.952 1.00 90.19 97 ASP A O 1
ATOM 737 N N . PHE A 1 98 ? -0.313 -6.072 -37.876 1.00 94.75 98 PHE A N 1
ATOM 738 C CA . PHE A 1 98 ? -1.640 -5.928 -37.288 1.00 94.75 98 PHE A CA 1
ATOM 739 C C . PHE A 1 98 ? -1.597 -5.131 -35.976 1.00 94.75 98 PHE A C 1
ATOM 741 O O . PHE A 1 98 ? -2.358 -4.176 -35.793 1.00 94.75 98 PHE A O 1
ATOM 748 N N . CYS A 1 99 ? -0.704 -5.502 -35.050 1.00 95.69 99 CYS A N 1
ATOM 749 C CA . CYS A 1 99 ? -0.572 -4.807 -33.774 1.00 95.69 99 CYS A CA 1
ATOM 750 C C . CYS A 1 99 ? -0.091 -3.366 -33.952 1.00 95.69 99 CYS A C 1
ATOM 752 O O . CYS A 1 99 ? -0.592 -2.494 -33.247 1.00 95.69 99 CYS A O 1
ATOM 754 N N . ARG A 1 100 ? 0.817 -3.090 -34.892 1.00 93.69 100 ARG A N 1
ATOM 755 C CA . ARG A 1 100 ? 1.347 -1.750 -35.171 1.00 93.69 100 ARG A CA 1
ATOM 756 C C . ARG A 1 100 ? 0.281 -0.839 -35.761 1.00 93.69 100 ARG A C 1
ATOM 758 O O . ARG A 1 100 ? 0.143 0.302 -35.319 1.00 93.69 100 ARG A O 1
ATOM 765 N N . ASP A 1 101 ? -0.524 -1.340 -36.691 1.00 94.25 101 ASP A N 1
ATOM 766 C CA . ASP A 1 101 ? -1.624 -0.581 -37.285 1.00 94.25 101 ASP A CA 1
ATOM 767 C C . ASP A 1 101 ? -2.726 -0.269 -36.270 1.00 94.25 101 ASP A C 1
ATOM 769 O O . ASP A 1 101 ? -3.217 0.871 -36.220 1.00 94.25 101 ASP A O 1
ATOM 773 N N . LEU A 1 102 ? -3.067 -1.243 -35.419 1.00 95.94 102 LEU A N 1
ATOM 774 C CA . LEU A 1 102 ? -3.991 -1.060 -34.302 1.00 95.94 102 LEU A CA 1
ATOM 775 C C . LEU A 1 102 ? -3.433 -0.057 -33.280 1.00 95.94 102 LEU A C 1
ATOM 777 O O . LEU A 1 102 ? -4.132 0.889 -32.922 1.00 95.94 102 LEU A O 1
ATOM 781 N N . HIS A 1 103 ? -2.176 -0.218 -32.858 1.00 95.25 103 HIS A N 1
ATOM 782 C CA . HIS A 1 103 ? -1.511 0.633 -31.869 1.00 95.25 103 HIS A CA 1
ATOM 783 C C . HIS A 1 103 ? -1.391 2.078 -32.349 1.00 95.25 103 HIS A C 1
ATOM 785 O O . HIS A 1 103 ? -1.699 3.005 -31.610 1.00 95.25 103 HIS A O 1
ATOM 791 N N . ARG A 1 104 ? -0.965 2.282 -33.600 1.00 93.00 104 ARG A N 1
ATOM 792 C CA . ARG A 1 104 ? -0.680 3.611 -34.150 1.00 93.00 104 ARG A CA 1
ATOM 793 C C . ARG A 1 104 ? -1.934 4.327 -34.623 1.00 93.00 104 ARG A C 1
ATOM 795 O O . ARG A 1 104 ? -1.991 5.551 -34.561 1.00 93.00 104 ARG A O 1
ATOM 802 N N . SER A 1 105 ? -2.893 3.601 -35.193 1.00 93.94 105 SER A N 1
ATOM 803 C CA . SER A 1 105 ? -3.980 4.218 -35.958 1.00 93.94 105 SER A CA 1
ATOM 804 C C . SER A 1 105 ? -5.352 3.607 -35.748 1.00 93.94 105 SER A C 1
ATOM 806 O O . SER A 1 105 ? -6.298 4.103 -36.352 1.00 93.94 105 SER A O 1
ATOM 808 N N . LEU A 1 106 ? -5.491 2.560 -34.932 1.00 91.81 106 LEU A N 1
ATOM 809 C CA . LEU A 1 106 ? -6.757 1.858 -34.700 1.00 91.81 106 LEU A CA 1
ATOM 810 C C . LEU A 1 106 ? -7.438 1.361 -35.990 1.00 91.81 106 LEU A C 1
ATOM 812 O O . LEU A 1 106 ? -8.656 1.219 -36.017 1.00 91.81 106 LEU A O 1
ATOM 816 N N . PHE A 1 107 ? -6.676 1.169 -37.074 1.00 94.12 107 PHE A N 1
ATOM 817 C CA . PHE A 1 107 ? -7.178 0.965 -38.445 1.00 94.12 107 PHE A CA 1
ATOM 818 C C . PHE A 1 107 ? -8.012 2.129 -39.027 1.00 94.12 107 PHE A C 1
ATOM 820 O O . PHE A 1 107 ? -8.628 2.007 -40.082 1.00 94.12 107 PHE A O 1
ATOM 827 N N . LEU A 1 108 ? -7.993 3.298 -38.381 1.00 92.88 108 LEU A N 1
ATOM 828 C CA . LEU A 1 108 ? -8.730 4.514 -38.750 1.00 92.88 108 LEU A CA 1
ATOM 829 C C . LEU A 1 108 ? -7.825 5.607 -39.349 1.00 92.88 108 LEU A C 1
ATOM 831 O O . LEU A 1 108 ? -8.201 6.781 -39.389 1.00 92.88 108 LEU A O 1
ATOM 835 N N . LYS A 1 109 ? -6.613 5.254 -39.798 1.00 92.25 109 LYS A N 1
ATOM 836 C CA . LYS A 1 109 ? -5.647 6.175 -40.431 1.00 92.25 109 LYS A CA 1
ATOM 837 C C . LYS A 1 109 ? -5.400 7.432 -39.571 1.00 92.25 109 LYS A C 1
ATOM 839 O O . LYS A 1 109 ? -4.997 7.310 -38.416 1.00 92.25 109 LYS A O 1
ATOM 844 N N . GLN A 1 110 ? -5.592 8.643 -40.113 1.00 91.50 110 GLN A N 1
ATOM 845 C CA . GLN A 1 110 ? -5.356 9.892 -39.373 1.00 91.50 110 GLN A CA 1
ATOM 846 C C . GLN A 1 110 ? -6.258 10.035 -38.141 1.00 91.50 110 GLN A C 1
ATOM 848 O O . GLN A 1 110 ? -5.779 10.466 -37.094 1.00 91.50 110 GLN A O 1
ATOM 853 N N . THR A 1 111 ? -7.530 9.642 -38.235 1.00 92.06 111 THR A N 1
ATOM 854 C CA . THR A 1 111 ? -8.485 9.774 -37.129 1.00 92.06 111 THR A CA 1
ATOM 855 C C . THR A 1 111 ? -8.047 8.958 -35.921 1.00 92.06 111 THR A C 1
ATOM 857 O O . THR A 1 111 ? -8.034 9.464 -34.802 1.00 92.06 111 THR A O 1
ATOM 860 N N . GLY A 1 112 ? -7.628 7.709 -36.125 1.00 90.81 112 GLY A N 1
ATOM 861 C CA . GLY A 1 112 ? -7.160 6.902 -35.003 1.00 90.81 112 GLY A CA 1
ATOM 862 C C . GLY A 1 112 ? -5.795 7.337 -34.478 1.00 90.81 112 GLY A C 1
ATOM 863 O O . GLY A 1 112 ? -5.614 7.336 -33.266 1.00 90.81 112 GLY A O 1
ATOM 864 N N . ARG A 1 113 ? -4.882 7.824 -35.336 1.00 92.12 113 ARG A N 1
ATOM 865 C CA . ARG A 1 113 ? -3.616 8.444 -34.884 1.00 92.12 113 ARG A CA 1
ATOM 866 C C . ARG A 1 113 ? -3.861 9.622 -33.946 1.00 92.12 113 ARG A C 1
ATOM 868 O O . ARG A 1 113 ? -3.153 9.769 -32.956 1.00 92.12 113 ARG A O 1
ATOM 875 N N . PHE A 1 114 ? -4.883 10.428 -34.233 1.00 93.06 114 PHE A N 1
ATOM 876 C CA . PHE A 1 114 ? -5.282 11.527 -33.362 1.00 93.06 114 PHE A CA 1
ATOM 877 C C . PHE A 1 114 ? -5.756 11.034 -31.986 1.00 93.06 114 PHE A C 1
ATOM 879 O O . PHE A 1 114 ? -5.305 11.538 -30.960 1.00 93.06 114 PHE A O 1
ATOM 886 N N . PHE A 1 115 ? -6.617 10.011 -31.940 1.00 91.62 115 PHE A N 1
ATOM 887 C CA . PHE A 1 115 ? -7.115 9.467 -30.671 1.00 91.62 115 PHE A CA 1
ATOM 888 C C . PHE A 1 115 ? -6.041 8.751 -29.846 1.00 91.62 115 PHE A C 1
ATOM 890 O O . PHE A 1 115 ? -6.012 8.915 -28.626 1.00 91.62 115 PHE A O 1
ATOM 897 N N . VAL A 1 116 ? -5.143 8.004 -30.491 1.00 90.81 116 VAL A N 1
ATOM 898 C CA . VAL A 1 116 ? -3.991 7.373 -29.829 1.00 90.81 116 VAL A CA 1
ATOM 899 C C . VAL A 1 116 ? -3.060 8.439 -29.247 1.00 90.81 116 VAL A C 1
ATOM 901 O O . VAL A 1 116 ? -2.661 8.332 -28.089 1.00 90.81 116 VAL A O 1
ATOM 904 N N . GLY A 1 117 ? -2.783 9.513 -29.990 1.00 91.38 117 GLY A N 1
ATOM 905 C CA . GLY A 1 117 ? -1.995 10.639 -29.485 1.00 91.38 117 GLY A CA 1
ATOM 906 C C . GLY A 1 117 ? -2.654 11.382 -28.320 1.00 91.38 117 GLY A C 1
ATOM 907 O O . GLY A 1 117 ? -2.004 11.740 -27.340 1.00 91.38 117 GLY A O 1
ATOM 908 N N . LEU A 1 118 ? -3.979 11.549 -28.347 1.00 91.19 118 LEU A N 1
ATOM 909 C CA . LEU A 1 118 ? -4.704 12.097 -27.199 1.00 91.19 118 LEU A CA 1
ATOM 910 C C . LEU A 1 118 ? -4.622 11.167 -25.975 1.00 91.19 118 LEU A C 1
ATOM 912 O O . LEU A 1 118 ? -4.559 11.637 -24.837 1.00 91.19 118 LEU A O 1
ATOM 916 N N . ALA A 1 119 ? -4.612 9.850 -26.190 1.00 90.81 119 ALA A N 1
ATOM 917 C CA . ALA A 1 119 ? -4.427 8.878 -25.121 1.00 90.81 119 ALA A CA 1
ATOM 918 C C . ALA A 1 119 ? -3.016 8.957 -24.512 1.00 90.81 119 ALA A C 1
ATOM 920 O O . ALA A 1 119 ? -2.905 8.904 -23.286 1.00 90.81 119 ALA A O 1
ATOM 921 N N . SER A 1 120 ? -1.960 9.163 -25.311 1.00 91.75 120 SER A N 1
ATOM 922 C CA . SER A 1 120 ? -0.597 9.337 -24.783 1.00 91.75 120 SER A CA 1
ATOM 923 C C . SER A 1 120 ? -0.466 10.600 -23.926 1.00 91.75 120 SER A C 1
ATOM 925 O O . SER A 1 120 ? 0.105 10.542 -22.837 1.00 91.75 120 SER A O 1
ATOM 927 N N . LEU A 1 121 ? -1.087 11.707 -24.348 1.00 92.38 121 LEU A N 1
ATOM 928 C CA . LEU A 1 121 ? -1.186 12.936 -23.553 1.00 92.38 121 LEU A CA 1
ATOM 929 C C . LEU A 1 121 ? -1.923 12.705 -22.227 1.00 92.38 121 LEU A C 1
ATOM 931 O O . LEU A 1 121 ? -1.495 13.182 -21.174 1.00 92.38 121 LEU A O 1
ATOM 935 N N . ALA A 1 122 ? -3.023 11.948 -22.259 1.00 90.94 122 ALA A N 1
ATOM 936 C CA . ALA A 1 122 ? -3.765 11.596 -21.054 1.00 90.94 122 ALA A CA 1
ATOM 937 C C . ALA A 1 122 ? -2.930 10.725 -20.100 1.00 90.94 122 ALA A C 1
ATOM 939 O O . ALA A 1 122 ? -2.967 10.953 -18.892 1.00 90.94 122 ALA A O 1
ATOM 940 N N . LEU A 1 123 ? -2.155 9.765 -20.618 1.00 91.69 123 LEU A N 1
ATOM 941 C CA . LEU A 1 123 ? -1.249 8.944 -19.810 1.00 91.69 123 LEU A CA 1
ATOM 942 C C . LEU A 1 123 ? -0.157 9.790 -19.151 1.00 91.69 123 LEU A C 1
ATOM 944 O O . LEU A 1 123 ? 0.089 9.625 -17.959 1.00 91.69 123 LEU A O 1
ATOM 948 N N . LEU A 1 124 ? 0.440 10.727 -19.892 1.00 91.69 124 LEU A N 1
ATOM 949 C CA . LEU A 1 124 ? 1.443 11.649 -19.362 1.00 91.69 124 LEU A CA 1
ATOM 950 C C . LEU A 1 124 ? 0.869 12.510 -18.223 1.00 91.69 124 LEU A C 1
ATOM 952 O O . LEU A 1 124 ? 1.481 12.638 -17.161 1.00 91.69 124 LEU A O 1
ATOM 956 N N . PHE A 1 125 ? -0.345 13.041 -18.401 1.00 90.88 125 PHE A N 1
ATOM 957 C CA . PHE A 1 125 ? -1.047 13.790 -17.356 1.00 90.88 125 PHE A CA 1
ATOM 958 C C . PHE A 1 125 ? -1.348 12.927 -16.120 1.00 90.88 125 PHE A C 1
ATOM 960 O O . PHE A 1 125 ? -1.126 13.361 -14.988 1.00 90.88 125 PHE A O 1
ATOM 967 N N . LEU A 1 126 ? -1.827 11.694 -16.317 1.00 89.56 126 LEU A N 1
ATOM 968 C CA . LEU A 1 126 ? -2.109 10.755 -15.228 1.00 89.56 126 LEU A CA 1
ATOM 969 C C . LEU A 1 126 ? -0.838 10.374 -14.460 1.00 89.56 126 LEU A C 1
ATOM 971 O O . LEU A 1 126 ? -0.872 10.334 -13.231 1.00 89.56 126 LEU A O 1
ATOM 975 N N . ALA A 1 127 ? 0.279 10.151 -15.157 1.00 88.75 127 ALA A N 1
ATOM 976 C CA . ALA A 1 127 ? 1.571 9.890 -14.532 1.00 88.75 127 ALA A CA 1
ATOM 977 C C . ALA A 1 127 ? 2.010 11.081 -13.665 1.00 88.75 127 ALA A C 1
ATOM 979 O O . ALA A 1 127 ? 2.319 10.898 -12.488 1.00 88.75 127 ALA A O 1
ATOM 980 N N . GLY A 1 128 ? 1.931 12.309 -14.193 1.00 86.44 128 GLY A N 1
ATOM 981 C CA . GLY A 1 128 ? 2.227 13.529 -13.433 1.00 86.44 128 GLY A CA 1
ATOM 982 C C . GLY A 1 128 ? 1.324 13.717 -12.206 1.00 86.44 128 GLY A C 1
ATOM 983 O O . GLY A 1 128 ? 1.800 14.036 -11.116 1.00 86.44 128 GLY A O 1
ATOM 984 N N . SER A 1 129 ? 0.023 13.446 -12.343 1.00 85.31 129 SER A N 1
ATOM 985 C CA . SER A 1 129 ? -0.927 13.480 -11.223 1.00 85.31 129 SER A CA 1
ATOM 986 C C . SER A 1 129 ? -0.609 12.422 -10.157 1.00 85.31 129 SER A C 1
ATOM 988 O O . SER A 1 129 ? -0.660 12.720 -8.962 1.00 85.31 129 SER A O 1
ATOM 990 N N . GLY A 1 130 ? -0.229 11.209 -10.569 1.00 80.50 130 GLY A N 1
ATOM 991 C CA . GLY A 1 130 ? 0.178 10.131 -9.667 1.00 80.50 130 GLY A CA 1
ATOM 992 C C . GLY A 1 130 ? 1.385 10.509 -8.807 1.00 80.50 130 GLY A C 1
ATOM 993 O O . GLY A 1 130 ? 1.373 10.271 -7.599 1.00 80.50 130 GLY A O 1
ATOM 994 N N . VAL A 1 131 ? 2.382 11.175 -9.398 1.00 77.88 131 VAL A N 1
ATOM 995 C CA . VAL A 1 131 ? 3.545 11.718 -8.672 1.00 77.88 131 VAL A CA 1
ATOM 996 C C . VAL A 1 131 ? 3.116 12.724 -7.618 1.00 77.88 131 VAL A C 1
ATOM 998 O O . VAL A 1 131 ? 3.496 12.598 -6.455 1.00 77.88 131 VAL A O 1
ATOM 1001 N N . PHE A 1 132 ? 2.281 13.689 -8.001 1.00 78.56 132 PHE A N 1
ATOM 1002 C CA . PHE A 1 132 ? 1.789 14.714 -7.086 1.00 78.56 132 PHE A CA 1
ATOM 1003 C C . PHE A 1 132 ? 1.050 14.109 -5.878 1.00 78.56 132 PHE A C 1
ATOM 1005 O O . PHE A 1 132 ? 1.302 14.492 -4.734 1.00 78.56 132 PHE A O 1
ATOM 1012 N N . LEU A 1 133 ? 0.179 13.121 -6.110 1.00 74.38 133 LEU A N 1
ATOM 1013 C CA . LEU A 1 133 ? -0.559 12.440 -5.041 1.00 74.38 133 LEU A CA 1
ATOM 1014 C C . LEU A 1 133 ? 0.343 11.586 -4.140 1.00 74.38 133 LEU A C 1
ATOM 1016 O O . LEU A 1 133 ? 0.114 11.533 -2.932 1.00 74.38 133 LEU A O 1
ATOM 1020 N N . LEU A 1 134 ? 1.365 10.932 -4.700 1.00 68.12 134 LEU A N 1
ATOM 1021 C CA . LEU A 1 134 ? 2.354 10.180 -3.922 1.00 68.12 134 LEU A CA 1
ATOM 1022 C C . LEU A 1 134 ? 3.167 11.104 -3.009 1.00 68.12 134 LEU A C 1
ATOM 1024 O O . LEU A 1 134 ? 3.313 10.799 -1.828 1.00 68.12 134 LEU A O 1
ATOM 1028 N N . ILE A 1 135 ? 3.621 12.252 -3.520 1.00 68.06 135 ILE A N 1
ATOM 1029 C CA . ILE A 1 135 ? 4.349 13.258 -2.730 1.00 68.06 135 ILE A CA 1
ATOM 1030 C C . ILE A 1 135 ? 3.475 13.764 -1.582 1.00 68.06 135 ILE A C 1
ATOM 1032 O O . ILE A 1 135 ? 3.914 13.768 -0.434 1.00 68.06 135 ILE A O 1
ATOM 1036 N N . LYS A 1 136 ? 2.215 14.117 -1.870 1.00 64.88 136 LYS A N 1
ATOM 1037 C CA . LYS A 1 136 ? 1.274 14.581 -0.843 1.00 64.88 136 LYS A CA 1
ATOM 1038 C C . LYS A 1 136 ? 1.033 13.528 0.247 1.00 64.88 136 LYS A C 1
ATOM 1040 O O . LYS A 1 136 ? 0.825 13.876 1.401 1.00 64.88 136 LYS A O 1
ATOM 1045 N N . ARG A 1 137 ? 1.055 12.240 -0.107 1.00 62.19 137 ARG A N 1
ATOM 1046 C CA . ARG A 1 137 ? 0.802 11.140 0.834 1.00 62.19 137 ARG A CA 1
ATOM 1047 C C . ARG A 1 137 ? 1.982 10.840 1.760 1.00 62.19 137 ARG A C 1
ATOM 1049 O O . ARG A 1 137 ? 1.747 10.390 2.874 1.00 62.19 137 ARG A O 1
ATOM 1056 N N . VAL A 1 138 ? 3.212 11.013 1.282 1.00 59.09 138 VAL A N 1
ATOM 1057 C CA . VAL A 1 138 ? 4.436 10.628 2.008 1.00 59.09 138 VAL A CA 1
ATOM 1058 C C . VAL A 1 138 ? 5.053 11.817 2.758 1.00 59.09 138 V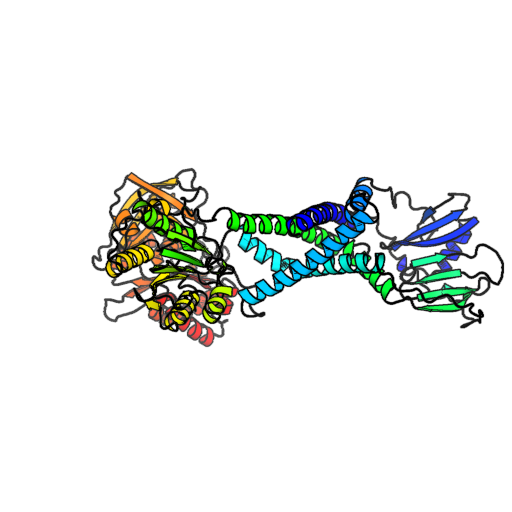AL A C 1
ATOM 1060 O O . VAL A 1 138 ? 5.875 11.624 3.643 1.00 59.09 138 VAL A O 1
ATOM 1063 N N . GLY A 1 139 ? 4.676 13.057 2.430 1.00 56.78 139 GLY A N 1
ATOM 1064 C CA . GLY A 1 139 ? 5.158 14.270 3.105 1.00 56.78 139 GLY A CA 1
ATOM 1065 C C . GLY A 1 139 ? 6.607 14.656 2.763 1.00 56.78 139 GLY A C 1
ATOM 1066 O O . GLY A 1 139 ? 6.919 15.842 2.699 1.00 56.78 139 GLY A O 1
ATOM 1067 N N . ASN A 1 140 ? 7.487 13.687 2.465 1.00 62.50 140 ASN A N 1
ATOM 1068 C CA . ASN A 1 140 ? 8.901 13.910 2.144 1.00 62.50 140 ASN A CA 1
ATOM 1069 C C . ASN A 1 140 ? 9.417 12.999 1.005 1.00 62.50 140 ASN A C 1
ATOM 1071 O O . ASN A 1 140 ? 9.159 11.798 0.978 1.00 62.50 140 ASN A O 1
ATOM 1075 N N . TRP A 1 141 ? 10.235 13.547 0.095 1.00 63.09 141 TRP A N 1
ATOM 1076 C CA . TRP A 1 141 ? 10.895 12.803 -0.991 1.00 63.09 141 TRP A CA 1
ATOM 1077 C C . TRP A 1 141 ? 11.837 11.696 -0.494 1.00 63.09 141 TRP A C 1
ATOM 1079 O O . TRP A 1 141 ? 12.022 10.695 -1.185 1.00 63.09 141 TRP A O 1
ATOM 1089 N N . LYS A 1 142 ? 12.419 11.847 0.704 1.00 60.69 142 LYS A N 1
ATOM 1090 C CA . LYS A 1 142 ? 13.343 10.853 1.281 1.00 60.69 142 LYS A CA 1
ATOM 1091 C C . LYS A 1 142 ? 12.657 9.549 1.692 1.00 60.69 142 LYS A C 1
ATOM 1093 O O . LYS A 1 142 ? 13.307 8.512 1.742 1.00 60.69 142 LYS A O 1
ATOM 1098 N N . GLU A 1 143 ? 11.350 9.584 1.928 1.00 56.09 143 GLU A N 1
ATOM 1099 C CA . GLU A 1 143 ? 10.563 8.418 2.337 1.00 56.09 143 GLU A CA 1
ATOM 1100 C C . GLU A 1 143 ? 9.790 7.794 1.172 1.00 56.09 143 GLU A C 1
ATOM 1102 O O . GLU A 1 143 ? 8.955 6.915 1.375 1.00 56.09 143 GLU A O 1
ATOM 1107 N N . PHE A 1 144 ? 10.083 8.202 -0.071 1.00 59.41 144 PHE A N 1
ATOM 1108 C CA . PHE A 1 144 ? 9.344 7.767 -1.256 1.00 59.41 144 PHE A CA 1
ATOM 1109 C C . PHE A 1 144 ? 9.235 6.241 -1.365 1.00 59.41 144 PHE A C 1
ATOM 1111 O O . PHE A 1 144 ? 8.214 5.760 -1.838 1.00 59.41 144 PHE A O 1
ATOM 1118 N N . PHE A 1 145 ? 10.209 5.468 -0.867 1.00 58.69 145 PHE A N 1
ATOM 1119 C CA . PHE A 1 145 ? 10.213 3.997 -0.890 1.00 58.69 145 PHE A CA 1
ATOM 1120 C C . PHE A 1 145 ? 9.866 3.314 0.450 1.00 58.69 145 PHE A C 1
ATOM 1122 O O . PHE A 1 145 ? 10.026 2.099 0.563 1.00 58.69 145 PHE A O 1
ATOM 1129 N N . SER A 1 146 ? 9.355 4.037 1.454 1.00 57.31 146 SER A N 1
ATOM 1130 C CA . SER A 1 146 ? 8.969 3.440 2.743 1.00 57.31 146 SER A CA 1
ATOM 1131 C C . SER A 1 146 ? 7.814 2.424 2.604 1.00 57.31 146 SER A C 1
ATOM 1133 O O . SER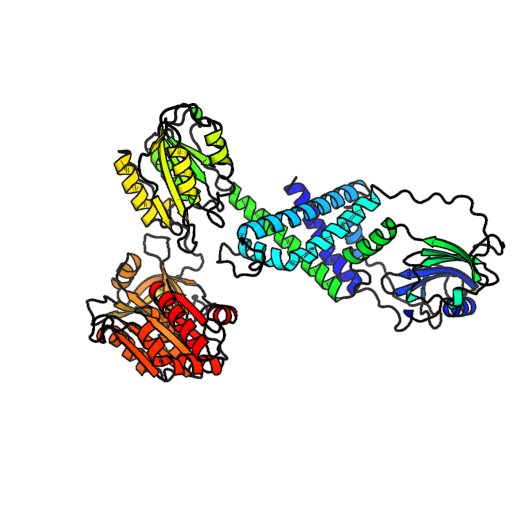 A 1 146 ? 7.033 2.444 1.633 1.00 57.31 146 SER A O 1
ATOM 1135 N N . LYS A 1 147 ? 7.734 1.475 3.554 1.00 49.38 147 LYS A N 1
ATOM 1136 C CA . LYS A 1 147 ? 6.686 0.437 3.610 1.00 49.38 147 LYS A CA 1
ATOM 1137 C C . LYS A 1 147 ? 5.339 1.078 3.963 1.00 49.38 147 LYS A C 1
ATOM 1139 O O . LYS A 1 147 ? 5.215 1.755 4.976 1.00 49.38 147 LYS A O 1
ATOM 1144 N N . ILE A 1 148 ? 4.323 0.829 3.139 1.00 51.38 148 ILE A N 1
ATOM 1145 C CA . ILE A 1 148 ? 2.956 1.324 3.349 1.00 51.38 148 ILE A CA 1
ATOM 1146 C C . ILE A 1 148 ? 2.167 0.271 4.138 1.00 51.38 148 ILE A C 1
ATOM 1148 O O . ILE A 1 148 ? 2.175 -0.907 3.783 1.00 51.38 148 ILE A O 1
ATOM 1152 N N . ILE A 1 149 ? 1.484 0.703 5.203 1.00 46.06 149 ILE A N 1
ATOM 1153 C CA . ILE A 1 149 ? 0.621 -0.142 6.041 1.00 46.06 149 ILE A CA 1
ATOM 1154 C C . ILE A 1 149 ? -0.630 -0.552 5.244 1.00 46.06 149 ILE A C 1
ATOM 1156 O O . ILE A 1 149 ? -1.234 0.257 4.535 1.00 46.06 149 ILE A O 1
ATOM 1160 N N . VAL A 1 150 ? -0.972 -1.839 5.332 1.00 43.06 150 VAL A N 1
ATOM 1161 C CA . VAL A 1 150 ? -1.860 -2.574 4.418 1.00 43.06 150 VAL A CA 1
ATOM 1162 C C . VAL A 1 150 ? -3.285 -2.002 4.394 1.00 43.06 150 VAL A C 1
ATOM 1164 O O . VAL A 1 150 ? -4.098 -2.250 5.279 1.00 43.06 150 VAL A O 1
ATOM 1167 N N . LEU A 1 151 ? -3.599 -1.276 3.321 1.00 49.59 151 LEU A N 1
ATOM 1168 C CA . LEU A 1 151 ? -4.936 -0.815 2.942 1.00 49.59 151 LEU A CA 1
ATOM 1169 C C . LEU A 1 151 ? -5.293 -1.479 1.609 1.00 49.59 151 LEU A C 1
ATOM 1171 O O . LEU A 1 151 ? -4.949 -0.913 0.584 1.00 49.59 151 LEU A O 1
ATOM 1175 N N . ASP A 1 152 ? -5.972 -2.632 1.618 1.00 58.84 152 ASP A N 1
ATOM 1176 C CA . ASP A 1 152 ? -6.489 -3.351 0.428 1.00 58.84 152 ASP A CA 1
ATOM 1177 C C . ASP A 1 152 ? -5.442 -3.682 -0.675 1.00 58.84 152 ASP A C 1
ATOM 1179 O O . ASP A 1 152 ? -4.767 -2.812 -1.228 1.00 58.84 152 ASP A O 1
ATOM 1183 N N . PHE A 1 153 ? -5.350 -4.959 -1.075 1.00 70.56 153 PHE A N 1
ATOM 1184 C CA . PHE A 1 153 ? -4.378 -5.480 -2.054 1.00 70.56 153 PHE A CA 1
ATOM 1185 C C . PHE A 1 153 ? -4.214 -4.594 -3.302 1.00 70.56 153 PHE A C 1
ATOM 1187 O O . PHE A 1 153 ? -3.099 -4.357 -3.767 1.00 70.56 153 PHE A O 1
ATOM 1194 N N . TYR A 1 154 ? -5.316 -4.079 -3.855 1.00 75.50 154 TYR A N 1
ATOM 1195 C CA . TYR A 1 154 ? -5.282 -3.312 -5.102 1.00 75.50 154 TYR A CA 1
ATOM 1196 C C . TYR A 1 154 ? -4.696 -1.914 -4.932 1.00 75.50 154 TYR A C 1
ATOM 1198 O O . TYR A 1 154 ? -3.996 -1.446 -5.824 1.00 75.50 154 TYR A O 1
ATOM 1206 N N . ARG A 1 155 ? -4.957 -1.247 -3.805 1.00 71.44 155 ARG A N 1
ATOM 1207 C CA . ARG A 1 155 ? -4.466 0.118 -3.561 1.00 71.44 155 ARG A CA 1
ATOM 1208 C C . ARG A 1 155 ? -2.990 0.114 -3.191 1.00 71.44 155 ARG A C 1
ATOM 1210 O O . ARG A 1 155 ? -2.256 1.003 -3.618 1.00 71.44 155 ARG A O 1
ATOM 1217 N N . ASP A 1 156 ? -2.566 -0.885 -2.424 1.00 72.62 156 ASP A N 1
ATOM 1218 C CA . ASP A 1 156 ? -1.163 -1.062 -2.060 1.00 72.62 156 ASP A CA 1
ATOM 1219 C C . ASP A 1 156 ? -0.310 -1.353 -3.301 1.00 72.62 156 ASP A C 1
ATOM 1221 O O . ASP A 1 156 ? 0.614 -0.603 -3.617 1.00 72.62 156 ASP A O 1
ATOM 1225 N N . ASN A 1 157 ? -0.691 -2.358 -4.096 1.00 79.50 157 ASN A N 1
ATOM 1226 C CA . ASN A 1 157 ? 0.046 -2.685 -5.316 1.00 79.50 157 ASN A CA 1
ATOM 1227 C C . ASN A 1 157 ? -0.014 -1.567 -6.372 1.00 79.50 157 ASN A C 1
ATOM 1229 O O . ASN A 1 157 ? 0.978 -1.344 -7.061 1.00 79.50 157 ASN A O 1
ATOM 1233 N N . HIS A 1 158 ? -1.108 -0.795 -6.457 1.00 86.31 158 HIS A N 1
ATOM 1234 C CA . HIS A 1 158 ? -1.167 0.415 -7.294 1.00 86.31 158 HIS A CA 1
ATOM 1235 C C . HIS A 1 158 ? -0.108 1.444 -6.890 1.00 86.31 158 HIS A C 1
ATOM 1237 O O . 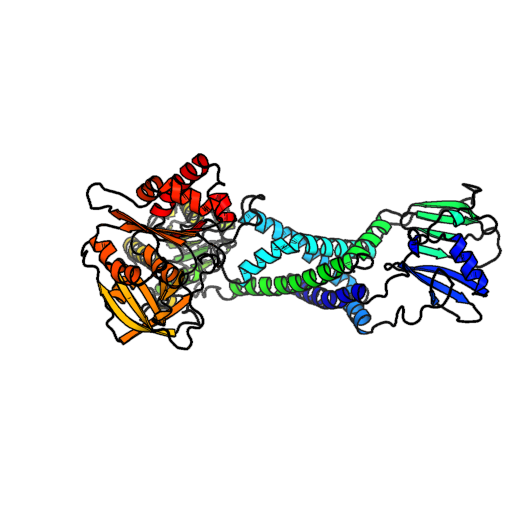HIS A 1 158 ? 0.602 1.959 -7.748 1.00 86.31 158 HIS A O 1
ATOM 1243 N N . ALA A 1 159 ? 0.067 1.702 -5.592 1.00 80.12 159 ALA A N 1
ATOM 1244 C CA . ALA A 1 159 ? 1.111 2.606 -5.121 1.00 80.12 159 ALA A CA 1
ATOM 1245 C C . ALA A 1 159 ? 2.522 2.025 -5.331 1.00 80.12 159 ALA A C 1
ATOM 1247 O O . ALA A 1 159 ? 3.414 2.735 -5.792 1.00 80.12 159 ALA A O 1
ATOM 1248 N N . ARG A 1 160 ? 2.740 0.735 -5.034 1.00 81.19 160 ARG A N 1
ATOM 1249 C CA . ARG A 1 160 ? 4.050 0.073 -5.187 1.00 81.19 160 ARG A CA 1
ATOM 1250 C C . ARG A 1 160 ? 4.524 0.058 -6.636 1.00 81.19 160 ARG A C 1
ATOM 1252 O O . ARG A 1 160 ? 5.616 0.552 -6.912 1.00 81.19 160 ARG A O 1
ATOM 1259 N N . PHE A 1 161 ? 3.701 -0.448 -7.554 1.00 87.81 161 PHE A N 1
ATOM 1260 C CA . PHE A 1 161 ? 4.030 -0.421 -8.977 1.00 87.81 161 PHE A CA 1
ATOM 1261 C C . PHE A 1 161 ? 4.108 1.010 -9.497 1.00 87.81 161 PHE A C 1
ATOM 1263 O O . PHE A 1 161 ? 4.970 1.292 -10.324 1.00 87.81 161 PHE A O 1
ATOM 1270 N N . GLY A 1 162 ? 3.274 1.918 -8.971 1.00 87.38 162 GLY A N 1
ATOM 1271 C CA . GLY A 1 162 ? 3.318 3.345 -9.292 1.00 87.38 162 GLY A CA 1
ATOM 1272 C C . GLY A 1 162 ? 4.709 3.925 -9.087 1.00 87.38 162 GLY A C 1
ATOM 1273 O O . GLY A 1 162 ? 5.213 4.609 -9.964 1.00 87.38 162 GLY A O 1
ATOM 1274 N N . ARG A 1 163 ? 5.373 3.583 -7.979 1.00 83.56 163 ARG A N 1
ATOM 1275 C CA . ARG A 1 163 ? 6.743 4.026 -7.685 1.00 83.56 163 ARG A CA 1
ATOM 1276 C C . ARG A 1 163 ? 7.794 3.367 -8.575 1.00 83.56 163 ARG A C 1
ATOM 1278 O O . ARG A 1 163 ? 8.684 4.051 -9.065 1.00 83.56 163 ARG A O 1
ATOM 1285 N N . LEU A 1 164 ? 7.692 2.053 -8.770 1.00 87.56 164 LEU A N 1
ATOM 1286 C CA . LEU A 1 164 ? 8.688 1.274 -9.511 1.00 87.56 164 LEU A CA 1
ATOM 1287 C C . LEU A 1 164 ? 8.693 1.603 -11.013 1.00 87.56 164 LEU A C 1
ATOM 1289 O O . LEU A 1 164 ? 9.755 1.704 -11.617 1.00 87.56 164 LEU A O 1
ATOM 1293 N N . PHE A 1 165 ? 7.512 1.797 -11.603 1.00 92.69 165 PHE A N 1
ATOM 1294 C CA . PHE A 1 165 ? 7.335 1.986 -13.047 1.00 92.69 165 PHE A CA 1
ATOM 1295 C C . PHE A 1 165 ? 7.036 3.429 -13.459 1.00 92.69 165 PHE A C 1
ATOM 1297 O O . PHE A 1 165 ? 6.785 3.681 -14.636 1.00 92.69 165 PHE A O 1
ATOM 1304 N N . LEU A 1 166 ? 7.111 4.392 -12.534 1.00 90.06 166 LEU A N 1
ATOM 1305 C CA . LEU A 1 166 ? 6.885 5.801 -12.848 1.00 90.06 166 LEU A CA 1
ATOM 1306 C C . LEU A 1 166 ? 7.793 6.290 -13.979 1.00 90.06 166 LEU A C 1
ATOM 1308 O O . LEU A 1 166 ? 7.301 6.819 -14.971 1.00 90.06 166 LEU A O 1
ATOM 1312 N N . ILE A 1 167 ? 9.109 6.121 -13.819 1.00 91.31 167 ILE A N 1
ATOM 1313 C CA . ILE A 1 167 ? 10.097 6.616 -14.786 1.00 91.31 167 ILE A CA 1
ATOM 1314 C C . ILE A 1 167 ? 9.886 5.950 -16.156 1.00 91.31 167 ILE A C 1
ATOM 1316 O O . ILE A 1 167 ? 9.714 6.690 -17.125 1.00 91.31 167 ILE A O 1
ATOM 1320 N N . PRO A 1 168 ? 9.804 4.604 -16.266 1.00 93.56 168 PRO A N 1
ATOM 1321 C CA . PRO A 1 168 ? 9.501 3.949 -17.538 1.00 93.56 168 PRO A CA 1
ATOM 1322 C C . PRO A 1 168 ? 8.220 4.461 -18.209 1.00 93.56 168 PRO A C 1
ATOM 1324 O O . PRO A 1 168 ? 8.228 4.772 -19.396 1.00 93.56 168 PRO A O 1
ATOM 1327 N N . ILE A 1 169 ? 7.126 4.620 -17.458 1.00 94.00 169 ILE A N 1
ATOM 1328 C CA . ILE A 1 169 ? 5.844 5.070 -18.019 1.00 94.00 169 ILE A CA 1
ATOM 1329 C C . ILE A 1 169 ? 5.912 6.528 -18.475 1.00 94.00 169 ILE A C 1
ATOM 1331 O O . ILE A 1 169 ? 5.393 6.855 -19.541 1.00 94.00 169 ILE A O 1
ATOM 1335 N N . VAL A 1 170 ? 6.569 7.402 -17.708 1.00 93.25 170 VAL A N 1
ATOM 1336 C CA . VAL A 1 170 ? 6.785 8.800 -18.106 1.00 93.25 170 VAL A CA 1
ATOM 1337 C C . VAL A 1 170 ? 7.574 8.851 -19.408 1.00 93.25 170 VAL A C 1
ATOM 1339 O O . VAL A 1 170 ? 7.134 9.509 -20.344 1.00 93.25 170 VAL A O 1
ATOM 1342 N N . VAL A 1 171 ? 8.666 8.097 -19.505 1.00 94.00 171 VAL A N 1
ATOM 1343 C CA . VAL A 1 171 ? 9.495 8.006 -20.711 1.00 94.00 171 VAL A CA 1
ATOM 1344 C C . VAL A 1 171 ? 8.685 7.540 -21.927 1.00 94.00 171 VAL A C 1
ATOM 1346 O O . VAL A 1 171 ? 8.690 8.225 -22.947 1.00 94.00 171 VAL A O 1
ATOM 1349 N N . ILE A 1 172 ? 7.933 6.440 -21.808 1.00 94.25 172 ILE A N 1
ATOM 1350 C CA . ILE A 1 172 ? 7.095 5.901 -22.897 1.00 94.25 172 ILE A CA 1
ATOM 1351 C C . ILE A 1 172 ? 5.997 6.895 -23.298 1.00 94.25 172 ILE A C 1
ATOM 1353 O O . ILE A 1 172 ? 5.697 7.060 -24.480 1.00 94.25 172 ILE A O 1
ATOM 1357 N N . SER A 1 173 ? 5.377 7.565 -22.322 1.00 94.12 173 SER A N 1
ATOM 1358 C CA . SER A 1 173 ? 4.314 8.540 -22.583 1.00 94.12 173 SER A CA 1
ATOM 1359 C C . SER A 1 173 ? 4.842 9.833 -23.213 1.00 94.12 173 SER A C 1
ATOM 1361 O O . SER A 1 173 ? 4.169 10.400 -24.074 1.00 94.12 173 SER A O 1
ATOM 1363 N N . LEU A 1 174 ? 6.048 10.277 -22.839 1.00 95.25 174 LEU A N 1
ATOM 1364 C CA . LEU A 1 174 ? 6.727 11.428 -23.432 1.00 95.25 174 LEU A CA 1
ATOM 1365 C C . LEU A 1 174 ? 7.140 11.139 -24.872 1.00 95.25 174 LEU A C 1
ATOM 1367 O O . LEU A 1 174 ? 6.837 11.944 -25.748 1.00 95.25 174 LEU A O 1
ATOM 1371 N N . SER A 1 175 ? 7.762 9.985 -25.127 1.00 96.25 175 SER A N 1
ATOM 1372 C CA . SER A 1 175 ? 8.170 9.596 -26.478 1.00 96.25 175 SER A CA 1
ATOM 1373 C C . SER A 1 175 ? 6.963 9.446 -27.409 1.00 96.25 175 SER A C 1
ATOM 1375 O O . SER A 1 175 ? 6.948 10.023 -28.495 1.00 96.25 175 SER A O 1
ATOM 1377 N N . ALA A 1 176 ? 5.887 8.798 -26.950 1.00 95.00 176 ALA A N 1
ATOM 1378 C CA . ALA A 1 176 ? 4.626 8.708 -27.692 1.00 95.00 176 ALA A CA 1
ATOM 1379 C C . ALA A 1 176 ? 4.012 10.086 -27.986 1.00 95.00 176 ALA A C 1
ATOM 1381 O O . ALA A 1 176 ? 3.545 10.355 -29.093 1.00 95.00 176 ALA A O 1
ATOM 1382 N N . THR A 1 177 ? 4.019 10.973 -26.987 1.00 94.38 177 THR A N 1
ATOM 1383 C CA . THR A 1 177 ? 3.479 12.330 -27.114 1.00 94.38 177 THR A CA 1
ATOM 1384 C C . THR A 1 177 ? 4.288 13.164 -28.099 1.00 94.38 177 THR A C 1
ATOM 1386 O O . THR A 1 177 ? 3.698 13.881 -28.903 1.00 94.38 177 THR A O 1
ATOM 1389 N N . TRP A 1 178 ? 5.617 13.049 -28.086 1.00 94.75 178 TRP A N 1
ATOM 1390 C CA . TRP A 1 178 ? 6.466 13.726 -29.061 1.00 94.75 178 TRP A CA 1
ATOM 1391 C C . TRP A 1 178 ? 6.184 13.244 -30.487 1.00 94.75 178 TRP A C 1
ATOM 1393 O O . TRP A 1 178 ? 5.940 14.068 -31.363 1.00 94.75 178 TRP A O 1
ATOM 1403 N N . LEU A 1 179 ? 6.116 11.926 -30.710 1.00 93.81 179 LEU A N 1
ATOM 1404 C CA . LEU A 1 179 ? 5.780 11.351 -32.021 1.00 93.81 179 LEU A CA 1
ATOM 1405 C C . LEU A 1 179 ? 4.405 11.812 -32.527 1.00 93.81 179 LEU A C 1
ATOM 1407 O O . LEU A 1 179 ? 4.202 11.995 -33.729 1.00 93.81 179 LEU A O 1
ATOM 1411 N N . PHE A 1 180 ? 3.450 12.011 -31.618 1.00 93.12 180 PHE A N 1
ATOM 1412 C CA . PHE A 1 180 ? 2.160 12.605 -31.948 1.00 93.12 180 PHE A CA 1
ATOM 1413 C C . PHE A 1 180 ? 2.286 14.084 -32.348 1.00 93.12 180 PHE A C 1
ATOM 1415 O O . PHE A 1 180 ? 1.736 14.472 -33.379 1.00 93.12 180 PHE A O 1
ATOM 1422 N N . ILE A 1 181 ? 3.014 14.896 -31.571 1.00 91.62 181 ILE A N 1
ATOM 1423 C CA . ILE A 1 181 ? 3.224 16.324 -31.857 1.00 91.62 181 ILE A CA 1
ATOM 1424 C C . ILE A 1 181 ? 3.913 16.501 -33.208 1.00 91.62 181 ILE A C 1
ATOM 1426 O O . ILE A 1 181 ? 3.376 17.200 -34.059 1.00 91.62 181 ILE A O 1
ATOM 1430 N N . ASP A 1 182 ? 5.036 15.823 -33.433 1.00 90.19 182 ASP A N 1
ATOM 1431 C CA . ASP A 1 182 ? 5.807 15.920 -34.674 1.00 90.19 182 ASP A CA 1
ATOM 1432 C C . ASP A 1 182 ? 4.971 15.530 -35.907 1.00 90.19 182 ASP A C 1
ATOM 1434 O O . ASP A 1 182 ? 5.038 16.162 -36.960 1.00 90.19 182 ASP A O 1
ATOM 1438 N N . ARG A 1 183 ? 4.073 14.546 -35.762 1.00 89.25 183 ARG A N 1
ATOM 1439 C CA . ARG A 1 183 ? 3.200 14.111 -36.858 1.00 89.25 183 ARG A CA 1
ATOM 1440 C C . ARG A 1 183 ? 2.130 15.134 -37.250 1.00 89.25 183 ARG A C 1
ATOM 1442 O O . ARG A 1 183 ? 1.762 15.177 -38.424 1.00 89.25 183 ARG A O 1
ATOM 1449 N N . PHE A 1 184 ? 1.555 15.855 -36.289 1.00 90.12 184 PHE A N 1
ATOM 1450 C CA . PHE A 1 184 ? 0.425 16.770 -36.522 1.00 90.12 184 PHE A CA 1
ATOM 1451 C C . PHE A 1 184 ? 0.838 18.244 -36.586 1.00 90.12 184 PHE A C 1
ATOM 1453 O O . PHE A 1 184 ? 0.123 19.050 -37.177 1.00 90.12 184 PHE A O 1
ATOM 1460 N N . PHE A 1 185 ? 1.993 18.577 -36.018 1.00 86.81 185 PHE A N 1
ATOM 1461 C CA . PHE A 1 185 ? 2.583 19.909 -35.984 1.00 86.81 185 PHE A CA 1
ATOM 1462 C C . PHE A 1 185 ? 4.061 19.832 -36.408 1.00 86.81 185 PHE A C 1
ATOM 1464 O O . PHE A 1 185 ? 4.939 20.163 -35.608 1.00 86.81 185 PHE A O 1
ATOM 1471 N N . PRO A 1 186 ? 4.354 19.363 -37.638 1.00 80.88 186 PRO A N 1
ATOM 1472 C CA . PRO A 1 186 ? 5.728 19.219 -38.102 1.00 80.88 186 PRO A CA 1
ATOM 1473 C C . PRO A 1 186 ? 6.424 20.582 -38.137 1.00 80.88 186 PRO A C 1
ATOM 1475 O O . PRO A 1 186 ? 5.838 21.586 -38.556 1.00 80.88 186 PRO A O 1
ATOM 1478 N N . SER A 1 187 ? 7.689 20.624 -37.720 1.00 73.62 187 SER A N 1
ATOM 1479 C CA . SER A 1 187 ? 8.521 21.812 -37.909 1.00 73.62 187 SER A CA 1
ATOM 1480 C C . SER A 1 187 ? 8.686 22.094 -39.403 1.00 73.62 187 SER A C 1
ATOM 1482 O O . SER A 1 187 ? 8.929 21.162 -40.170 1.00 73.62 187 SER A O 1
ATOM 1484 N N . GLN A 1 188 ? 8.592 23.360 -39.819 1.00 64.88 188 GLN A N 1
ATOM 1485 C CA . GLN A 1 188 ? 8.920 23.743 -41.195 1.00 64.88 188 GLN A CA 1
ATOM 1486 C C . GLN A 1 188 ? 10.359 23.313 -41.502 1.00 64.88 188 GLN A C 1
ATOM 1488 O O . GLN A 1 188 ? 11.288 23.691 -40.785 1.00 64.88 188 GLN A O 1
ATOM 1493 N N . ALA A 1 189 ? 10.532 22.492 -42.540 1.00 56.75 189 ALA A N 1
ATOM 1494 C CA . ALA A 1 189 ? 11.847 22.244 -43.109 1.00 56.75 189 ALA A CA 1
ATOM 1495 C C . ALA A 1 189 ? 12.385 23.579 -43.634 1.00 56.75 189 ALA A C 1
ATOM 1497 O O . ALA A 1 189 ? 11.624 24.360 -44.209 1.00 56.75 189 ALA A O 1
ATOM 1498 N N . ALA A 1 190 ? 13.671 23.857 -43.415 1.00 52.06 190 ALA A N 1
ATOM 1499 C CA . ALA A 1 190 ? 14.316 24.956 -44.117 1.00 52.06 190 ALA A CA 1
ATOM 1500 C C . ALA A 1 190 ? 14.135 24.698 -45.619 1.00 52.06 190 ALA A C 1
ATOM 1502 O O . ALA A 1 190 ? 14.505 23.625 -46.095 1.00 52.06 190 ALA A O 1
ATOM 1503 N N . GLU A 1 191 ? 13.502 25.631 -46.333 1.00 44.53 191 GLU A N 1
ATOM 1504 C CA . GLU A 1 191 ? 13.427 25.569 -47.789 1.00 44.53 191 GLU A CA 1
ATOM 1505 C C . GLU A 1 191 ? 14.855 25.426 -48.324 1.00 44.53 191 GLU A C 1
ATOM 1507 O O . GLU A 1 191 ? 15.755 26.178 -47.936 1.00 44.53 191 GLU A O 1
ATOM 1512 N N . THR A 1 192 ? 15.076 24.423 -49.171 1.00 44.34 192 THR A N 1
ATOM 1513 C CA . THR A 1 192 ? 16.283 24.292 -49.979 1.00 44.34 192 THR A CA 1
ATOM 1514 C C . THR A 1 192 ? 16.314 25.473 -50.939 1.00 44.34 192 THR A C 1
ATOM 1516 O O . THR A 1 192 ? 15.802 25.413 -52.053 1.00 44.34 192 THR A O 1
ATOM 1519 N N . SER A 1 193 ? 16.876 26.589 -50.480 1.00 43.19 193 SER A N 1
ATOM 1520 C CA . SER A 1 193 ? 17.347 27.664 -51.344 1.00 43.19 193 SER A CA 1
ATOM 1521 C C . SER A 1 193 ? 18.218 27.038 -52.434 1.00 43.19 193 SER A C 1
ATOM 1523 O O . SER A 1 193 ? 19.031 26.175 -52.106 1.00 43.19 193 SER A O 1
ATOM 1525 N N . GLU A 1 194 ? 18.078 27.463 -53.693 1.00 44.19 194 GLU A N 1
ATOM 1526 C CA . GLU A 1 194 ? 19.016 27.121 -54.772 1.00 44.19 194 GLU A CA 1
ATOM 1527 C C . GLU A 1 194 ? 20.449 27.417 -54.295 1.00 44.19 194 GLU A C 1
ATOM 1529 O O . GLU A 1 194 ? 20.892 28.566 -54.233 1.00 44.19 194 GLU A O 1
ATOM 1534 N N . MET A 1 195 ? 21.150 26.378 -53.841 1.00 52.09 195 MET A N 1
ATOM 1535 C CA . MET A 1 195 ? 22.497 26.491 -53.310 1.00 52.09 195 MET A CA 1
ATOM 1536 C C . MET A 1 195 ? 23.462 26.368 -54.477 1.00 52.09 195 MET A C 1
ATOM 1538 O O . MET A 1 195 ? 23.512 25.347 -55.151 1.00 52.09 195 MET A O 1
ATOM 1542 N N . SER A 1 196 ? 24.267 27.405 -54.688 1.00 51.59 196 SER A N 1
ATOM 1543 C CA . SER A 1 196 ? 25.479 27.309 -55.498 1.00 51.59 196 SER A CA 1
ATOM 1544 C C . SER A 1 196 ? 26.369 26.215 -54.890 1.00 51.59 196 SER A C 1
ATOM 1546 O O . SER A 1 196 ? 26.945 26.421 -53.818 1.00 51.59 196 SER A O 1
ATOM 1548 N N . TYR A 1 197 ? 26.460 25.062 -55.552 1.00 61.16 197 TYR A N 1
ATOM 1549 C CA . TYR A 1 197 ? 27.289 23.929 -55.146 1.00 61.16 197 TYR A CA 1
ATOM 1550 C C . TYR A 1 197 ? 28.774 24.296 -55.283 1.00 61.16 197 TYR A C 1
ATOM 1552 O O . TYR A 1 197 ? 29.365 24.188 -56.354 1.00 61.16 197 TYR A O 1
ATOM 1560 N N . GLN A 1 198 ? 29.379 24.788 -54.202 1.00 64.75 198 GLN A N 1
ATOM 1561 C CA . GLN A 1 198 ? 30.825 24.991 -54.119 1.00 64.75 198 GLN A CA 1
ATOM 1562 C C . GLN A 1 198 ? 31.445 23.870 -53.294 1.00 64.75 198 GLN A C 1
ATOM 1564 O O . GLN A 1 198 ? 30.932 23.524 -52.234 1.00 64.75 198 GLN A O 1
ATOM 1569 N N . VAL A 1 199 ? 32.566 23.325 -53.769 1.00 69.81 199 VAL A N 1
ATOM 1570 C CA . VAL A 1 199 ? 33.336 22.320 -53.029 1.00 69.81 199 VAL A CA 1
ATOM 1571 C C . VAL A 1 199 ? 33.826 22.936 -51.716 1.00 69.81 199 VAL A C 1
ATOM 1573 O O . VAL A 1 199 ? 34.585 23.903 -51.712 1.00 69.81 199 VAL A O 1
ATOM 1576 N N . ILE A 1 200 ? 33.367 22.376 -50.599 1.00 76.88 200 ILE A N 1
ATOM 1577 C CA . ILE A 1 200 ? 33.717 22.783 -49.233 1.00 76.88 200 ILE A CA 1
ATOM 1578 C C . ILE A 1 200 ? 35.059 22.161 -48.824 1.00 76.88 200 ILE A C 1
ATOM 1580 O O . ILE A 1 200 ? 35.832 22.779 -48.093 1.00 76.88 200 ILE A O 1
ATOM 1584 N N . SER A 1 201 ? 35.346 20.940 -49.287 1.00 77.81 201 SER A N 1
ATOM 1585 C CA . SER A 1 201 ? 36.614 20.241 -49.053 1.00 77.81 201 SER A CA 1
ATOM 1586 C C . SER A 1 201 ? 36.889 19.223 -50.159 1.00 77.81 201 SER A C 1
ATOM 1588 O O . SER A 1 201 ? 36.007 18.436 -50.495 1.00 77.81 201 SER A O 1
ATOM 1590 N N . GLU A 1 202 ? 38.114 19.222 -50.691 1.00 78.19 202 GLU A N 1
ATOM 1591 C CA . GLU A 1 202 ? 38.568 18.345 -51.787 1.00 78.19 202 GLU A CA 1
ATOM 1592 C C . GLU A 1 202 ? 38.962 16.926 -51.331 1.00 78.19 202 GLU A C 1
ATOM 1594 O O . GLU A 1 202 ? 39.321 16.085 -52.149 1.00 78.19 202 GLU A O 1
ATOM 1599 N N . GLU A 1 203 ? 38.924 16.642 -50.029 1.00 82.19 203 GLU A N 1
ATOM 1600 C CA . GLU A 1 203 ? 39.278 15.323 -49.497 1.00 82.19 203 GLU A CA 1
ATOM 1601 C C . GLU A 1 203 ? 38.190 14.278 -49.798 1.00 82.19 203 GLU A C 1
ATOM 1603 O O . GLU A 1 203 ? 36.999 14.593 -49.765 1.00 82.19 203 GLU A O 1
ATOM 1608 N N . ASN A 1 204 ? 38.581 13.013 -49.997 1.00 82.94 204 ASN A N 1
ATOM 1609 C CA . ASN A 1 204 ? 37.630 11.912 -50.155 1.00 82.94 204 ASN A CA 1
ATOM 1610 C C . ASN A 1 204 ? 36.935 11.606 -48.815 1.00 82.94 204 ASN A C 1
ATOM 1612 O O . ASN A 1 204 ? 37.536 11.046 -47.893 1.00 82.94 204 ASN A O 1
ATOM 1616 N N . HIS A 1 205 ? 35.662 11.983 -48.684 1.00 84.69 205 HIS A N 1
ATOM 1617 C CA . HIS A 1 205 ? 34.909 11.789 -47.443 1.00 84.69 205 HIS A CA 1
ATOM 1618 C C . HIS A 1 205 ? 34.379 10.358 -47.273 1.00 84.69 205 HIS A C 1
ATOM 1620 O O . HIS A 1 205 ? 34.068 9.974 -46.143 1.00 84.69 205 HIS A O 1
ATOM 1626 N N . PHE A 1 206 ? 34.335 9.542 -48.335 1.00 80.25 206 PHE A N 1
ATOM 1627 C CA . PHE A 1 206 ? 33.908 8.140 -48.240 1.00 80.25 206 PHE A CA 1
ATOM 1628 C C . PHE A 1 206 ? 34.846 7.300 -47.359 1.00 80.25 206 PHE A C 1
ATOM 1630 O O . PHE A 1 206 ? 34.385 6.415 -46.642 1.00 80.25 206 PHE A O 1
ATOM 1637 N N . GLU A 1 207 ? 36.140 7.629 -47.340 1.00 84.75 207 GLU A N 1
ATOM 1638 C CA . GLU A 1 207 ? 37.176 6.944 -46.544 1.00 84.75 207 GLU A CA 1
ATOM 1639 C C . GLU A 1 207 ? 37.131 7.292 -45.046 1.00 84.75 207 GLU A C 1
ATOM 1641 O O . GLU A 1 207 ? 37.884 6.745 -44.242 1.00 84.75 207 GLU A O 1
ATOM 1646 N N . LYS A 1 208 ? 36.261 8.226 -44.646 1.00 86.69 208 LYS A N 1
ATOM 1647 C CA . LYS A 1 208 ? 36.168 8.720 -43.263 1.00 86.69 208 LYS A CA 1
ATOM 1648 C C . LYS A 1 208 ? 34.890 8.304 -42.552 1.00 86.69 208 LYS A C 1
ATOM 1650 O O . LYS A 1 208 ? 34.793 8.479 -41.338 1.00 86.69 208 LYS A O 1
ATOM 1655 N N . ILE A 1 209 ? 33.905 7.807 -43.294 1.00 91.25 209 ILE A N 1
ATOM 1656 C CA . ILE A 1 209 ? 32.580 7.490 -42.765 1.00 91.25 209 ILE A CA 1
ATOM 1657 C C . ILE A 1 209 ? 32.526 6.001 -42.468 1.00 91.25 209 ILE A C 1
ATOM 1659 O O . ILE A 1 209 ? 32.687 5.174 -43.362 1.00 91.25 209 ILE A O 1
ATOM 1663 N N . LYS A 1 210 ? 32.278 5.668 -41.204 1.00 94.19 210 LYS A N 1
ATOM 1664 C CA . LYS A 1 210 ? 32.013 4.299 -40.772 1.00 94.19 210 LYS A CA 1
ATOM 1665 C C . LYS A 1 210 ? 30.545 3.946 -40.981 1.00 94.19 210 LYS A C 1
ATOM 1667 O O . LYS A 1 210 ? 29.676 4.809 -40.849 1.00 94.19 210 LYS A O 1
ATOM 1672 N N . LEU A 1 211 ? 30.246 2.670 -41.224 1.00 91.94 211 LEU A N 1
ATOM 1673 C CA . LEU A 1 211 ? 28.860 2.205 -41.349 1.00 91.94 211 LEU A CA 1
ATOM 1674 C C . LEU A 1 211 ? 28.037 2.459 -40.080 1.00 91.94 211 LEU A C 1
ATOM 1676 O O . LEU A 1 211 ? 26.844 2.724 -40.183 1.00 91.94 211 LEU A O 1
ATOM 1680 N N . GLY A 1 212 ? 28.656 2.445 -38.895 1.00 89.56 212 GLY A N 1
ATOM 1681 C CA . GLY A 1 212 ? 27.971 2.764 -37.638 1.00 89.56 212 GLY A CA 1
ATOM 1682 C C . GLY A 1 212 ? 27.383 4.183 -37.573 1.00 89.56 212 GLY A C 1
ATOM 1683 O O . GLY A 1 212 ? 26.417 4.400 -36.845 1.00 89.56 212 GLY A O 1
ATOM 1684 N N . ASP A 1 213 ? 27.916 5.129 -38.354 1.00 91.44 213 ASP A N 1
ATOM 1685 C CA . ASP A 1 213 ? 27.456 6.525 -38.395 1.00 91.44 213 ASP A CA 1
ATOM 1686 C C . ASP A 1 213 ? 26.398 6.780 -39.485 1.00 91.44 213 ASP A C 1
ATOM 1688 O O . ASP A 1 213 ? 25.778 7.852 -39.529 1.00 91.44 213 ASP A O 1
ATOM 1692 N N . LEU A 1 214 ? 26.195 5.800 -40.369 1.00 91.62 214 LEU A N 1
ATOM 1693 C CA . LEU A 1 214 ? 25.362 5.900 -41.557 1.00 91.62 214 LEU A CA 1
ATOM 1694 C C . LEU A 1 214 ? 23.893 5.581 -41.250 1.00 91.62 214 LEU A C 1
ATOM 1696 O O . LEU A 1 214 ? 23.591 4.585 -40.595 1.00 91.62 214 LEU A O 1
ATOM 1700 N N . LYS A 1 215 ? 22.969 6.386 -41.787 1.00 91.38 215 LYS A N 1
ATOM 1701 C CA . LYS A 1 215 ? 21.546 6.022 -41.897 1.00 91.38 215 LYS A CA 1
ATOM 1702 C C . LYS A 1 215 ? 21.194 5.554 -43.299 1.00 91.38 215 LYS A C 1
ATOM 1704 O O . LYS A 1 215 ? 20.579 4.507 -43.459 1.00 91.38 215 LYS A O 1
ATOM 1709 N N . GLU A 1 216 ? 21.553 6.347 -44.301 1.00 94.50 216 GLU A N 1
ATOM 1710 C CA . GLU A 1 216 ? 21.184 6.096 -45.692 1.00 94.50 216 GLU A CA 1
ATOM 1711 C C . GLU A 1 216 ? 22.182 6.773 -46.635 1.00 94.50 216 GLU A C 1
ATOM 1713 O O . GLU A 1 216 ? 22.625 7.890 -46.371 1.00 94.50 216 GLU A O 1
ATOM 1718 N N . VAL A 1 217 ? 22.522 6.101 -47.728 1.00 95.06 217 VAL A N 1
ATOM 1719 C CA . VAL A 1 217 ? 23.195 6.657 -48.900 1.00 95.06 217 VAL A CA 1
ATOM 1720 C C . VAL A 1 217 ? 22.238 6.526 -50.067 1.00 95.06 217 VAL A C 1
ATOM 1722 O O . VAL A 1 217 ? 21.774 5.421 -50.348 1.00 95.06 217 VAL A O 1
ATOM 1725 N N . LEU A 1 218 ? 21.977 7.634 -50.749 1.00 92.94 218 LEU A N 1
ATOM 1726 C CA . LEU A 1 218 ? 21.309 7.637 -52.045 1.00 92.94 218 LEU A CA 1
ATOM 1727 C C . LEU A 1 218 ? 22.356 7.883 -53.126 1.00 92.94 218 LEU A C 1
ATOM 1729 O O . LEU A 1 218 ? 23.160 8.816 -53.019 1.00 92.94 218 LEU A O 1
ATOM 1733 N N . PHE A 1 219 ? 22.363 7.009 -54.127 1.00 91.81 219 PHE A N 1
ATOM 1734 C CA . PHE A 1 219 ? 23.265 7.102 -55.264 1.00 91.81 219 PHE A CA 1
ATOM 1735 C C . PHE A 1 219 ? 22.687 8.081 -56.296 1.00 91.81 219 PHE A C 1
ATOM 1737 O O . PHE A 1 219 ? 21.462 8.199 -56.407 1.00 91.81 219 PHE A O 1
ATOM 1744 N N . PRO A 1 220 ? 23.549 8.788 -57.043 1.00 88.50 220 PRO A N 1
ATOM 1745 C CA . PRO A 1 220 ? 23.113 9.573 -58.192 1.00 88.50 220 PRO A CA 1
ATOM 1746 C C . PRO A 1 220 ? 22.459 8.655 -59.235 1.00 88.50 220 PRO A C 1
ATOM 1748 O O . PRO A 1 220 ? 22.853 7.503 -59.405 1.00 88.50 220 PRO A O 1
ATOM 1751 N N . ILE A 1 221 ? 21.442 9.166 -59.922 1.00 81.06 221 ILE A N 1
ATOM 1752 C CA . ILE A 1 221 ? 20.663 8.441 -60.933 1.00 81.06 221 ILE A CA 1
ATOM 1753 C C . ILE A 1 221 ? 21.387 8.482 -62.285 1.00 81.06 221 ILE A C 1
ATOM 1755 O O . ILE A 1 221 ? 21.206 7.596 -63.121 1.00 81.06 221 ILE A O 1
ATOM 1759 N N . SER A 1 222 ? 22.199 9.514 -62.522 1.00 82.00 222 SER A N 1
ATOM 1760 C CA . SER A 1 222 ? 22.956 9.683 -63.757 1.00 82.00 222 SER A CA 1
ATOM 1761 C C . SER A 1 222 ? 24.408 10.100 -63.515 1.00 82.00 222 SER A C 1
ATOM 1763 O O . SER A 1 222 ? 24.790 10.573 -62.447 1.00 82.00 222 SER A O 1
ATOM 1765 N N . SER A 1 223 ? 25.232 9.963 -64.556 1.00 76.94 223 SER A N 1
ATOM 1766 C CA . SER A 1 223 ? 26.628 10.415 -64.568 1.00 76.94 223 SER A CA 1
ATOM 1767 C C . SER A 1 223 ? 26.774 11.938 -64.727 1.00 76.94 223 SER A C 1
ATOM 1769 O O . SER A 1 223 ? 27.817 12.404 -65.187 1.00 76.94 223 SER A O 1
ATOM 1771 N N . ASP A 1 224 ? 25.716 12.710 -64.465 1.00 80.25 224 ASP A N 1
ATOM 1772 C CA . ASP A 1 224 ? 25.752 14.169 -64.518 1.00 80.25 224 ASP A CA 1
ATOM 1773 C C . ASP A 1 224 ? 26.604 14.714 -63.353 1.00 80.25 224 ASP A C 1
ATOM 1775 O O . ASP A 1 224 ? 26.323 14.389 -62.197 1.00 80.25 224 ASP A O 1
ATOM 1779 N N . PRO A 1 225 ? 27.630 15.550 -63.610 1.00 73.12 225 PRO A N 1
ATOM 1780 C CA . PRO A 1 225 ? 28.435 16.180 -62.561 1.00 73.12 225 PRO A CA 1
ATOM 1781 C C . PRO A 1 225 ? 27.643 17.021 -61.545 1.00 73.12 225 PRO A C 1
ATOM 1783 O O . PRO A 1 225 ? 28.187 17.348 -60.487 1.00 73.12 225 PRO A O 1
ATOM 1786 N N . GLU A 1 226 ? 26.398 17.397 -61.858 1.00 78.06 226 GLU A N 1
ATOM 1787 C CA . GLU A 1 226 ? 25.489 18.122 -60.959 1.00 78.06 226 GLU A CA 1
ATOM 1788 C C . GLU A 1 226 ? 24.642 17.204 -60.054 1.00 78.06 226 GLU A C 1
ATOM 1790 O O . GLU A 1 226 ? 23.941 17.693 -59.165 1.00 78.06 226 GLU A O 1
ATOM 1795 N N . GLU A 1 227 ? 24.724 15.880 -60.222 1.00 84.31 227 GLU A N 1
ATOM 1796 C CA . GLU A 1 227 ? 24.145 14.909 -59.291 1.00 84.31 227 GLU A CA 1
ATOM 1797 C C . GLU A 1 227 ? 25.183 14.453 -58.254 1.00 84.31 227 GLU A C 1
ATOM 1799 O O . GLU A 1 227 ? 26.356 14.233 -58.560 1.00 84.31 227 GLU A O 1
ATOM 1804 N N . PHE A 1 228 ? 24.757 14.289 -57.002 1.00 88.75 228 PHE A N 1
ATOM 1805 C CA . PHE A 1 228 ? 25.640 14.006 -55.869 1.00 88.75 228 PHE A CA 1
ATOM 1806 C C . PHE A 1 228 ? 25.186 12.762 -55.116 1.00 88.75 228 PHE A C 1
ATOM 1808 O O . PHE A 1 228 ? 23.998 12.448 -55.073 1.00 88.75 228 PHE A O 1
ATOM 1815 N N . PHE A 1 229 ? 26.121 12.112 -54.428 1.00 90.25 229 PHE A N 1
ATOM 1816 C CA . PHE A 1 229 ? 25.764 11.156 -53.389 1.00 90.25 229 PHE A CA 1
ATOM 1817 C C . PHE A 1 229 ? 25.155 11.899 -52.200 1.00 90.25 229 PHE A C 1
ATOM 1819 O O . PHE A 1 229 ? 25.799 12.786 -51.633 1.00 90.25 229 PHE A O 1
ATOM 1826 N N . GLU A 1 230 ? 23.950 11.512 -51.782 1.00 92.69 230 GLU A N 1
ATOM 1827 C CA . GLU A 1 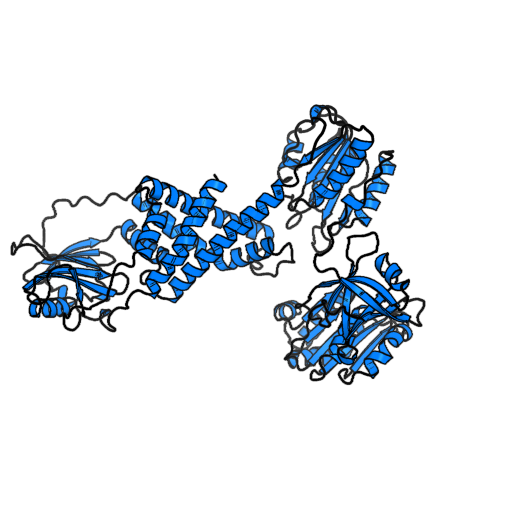230 ? 23.321 12.041 -50.569 1.00 92.69 230 GLU A CA 1
ATOM 1828 C C . GLU A 1 230 ? 23.547 11.074 -49.404 1.00 92.69 230 GLU A C 1
ATOM 1830 O O . GLU A 1 230 ? 22.945 10.003 -49.334 1.00 92.69 230 GLU A O 1
ATOM 1835 N N . LEU A 1 231 ? 24.418 11.456 -48.468 1.00 93.25 231 LEU A N 1
ATOM 1836 C CA . LEU A 1 231 ? 24.737 10.668 -47.281 1.00 93.25 231 LEU A CA 1
ATOM 1837 C C . LEU A 1 231 ? 24.004 11.246 -46.077 1.00 93.25 231 LEU A C 1
ATOM 1839 O O . LEU A 1 231 ? 24.379 12.289 -45.535 1.00 93.25 231 LEU A O 1
ATOM 1843 N N . LYS A 1 232 ? 22.984 10.537 -45.607 1.00 92.12 232 LYS A N 1
ATOM 1844 C CA . LYS A 1 232 ? 22.265 10.863 -44.378 1.00 92.12 232 LYS A CA 1
ATOM 1845 C C . LYS A 1 232 ? 22.961 10.189 -43.200 1.00 92.12 232 LYS A C 1
ATOM 1847 O O . LYS A 1 232 ? 22.991 8.963 -43.087 1.00 92.12 232 LYS A O 1
ATOM 1852 N N . LEU A 1 233 ? 23.494 11.004 -42.298 1.00 91.94 233 LEU A N 1
ATOM 1853 C CA . LEU A 1 233 ? 24.038 10.594 -41.003 1.00 91.94 233 LEU A CA 1
ATOM 1854 C C . LEU A 1 233 ? 23.047 10.963 -39.886 1.00 91.94 233 LEU A C 1
ATOM 1856 O O . LEU A 1 233 ? 22.063 11.676 -40.101 1.00 91.94 233 LEU A O 1
ATOM 1860 N N . TYR A 1 234 ? 23.312 10.528 -38.652 1.00 87.19 234 TYR A N 1
ATOM 1861 C CA . TYR A 1 234 ? 22.421 10.817 -37.517 1.00 87.19 234 TYR A CA 1
ATOM 1862 C C . TYR A 1 234 ? 22.232 12.312 -37.222 1.00 87.19 234 TYR A C 1
ATOM 1864 O O . TYR A 1 234 ? 21.144 12.719 -36.822 1.00 87.19 234 TYR A O 1
ATOM 1872 N N . GLN A 1 235 ? 23.266 13.132 -37.426 1.00 87.00 235 GLN A N 1
ATOM 1873 C CA . GLN A 1 235 ? 23.260 14.554 -37.050 1.00 87.00 235 GLN A CA 1
ATOM 1874 C C . GLN A 1 235 ? 23.271 15.515 -38.243 1.00 87.00 235 GLN A C 1
ATOM 1876 O O . GLN A 1 235 ? 23.060 16.717 -38.068 1.00 87.00 235 GLN A O 1
ATOM 1881 N N . LYS A 1 236 ? 23.549 15.016 -39.447 1.00 89.88 236 LYS A N 1
ATOM 1882 C CA . LYS A 1 236 ? 23.737 15.837 -40.643 1.00 89.88 236 LYS A CA 1
ATOM 1883 C C . LYS A 1 236 ? 23.545 15.030 -41.918 1.00 89.88 236 LYS A C 1
ATOM 1885 O O . LYS A 1 236 ? 23.662 13.810 -41.893 1.00 89.88 236 LYS A O 1
ATOM 1890 N N . THR A 1 237 ? 23.300 15.728 -43.013 1.00 90.69 237 THR A N 1
ATOM 1891 C CA . THR A 1 237 ? 23.315 15.185 -44.369 1.00 90.69 237 THR A CA 1
ATOM 1892 C C . THR A 1 237 ? 24.485 15.802 -45.124 1.00 90.69 237 THR A C 1
ATOM 1894 O O . THR A 1 237 ? 24.719 17.010 -45.016 1.00 90.69 237 THR A O 1
ATOM 1897 N N . LEU A 1 238 ? 25.232 14.975 -45.848 1.00 91.81 238 LEU A N 1
ATOM 1898 C CA . LEU A 1 238 ? 26.364 15.378 -46.675 1.00 91.81 238 LEU A CA 1
ATOM 1899 C C . LEU A 1 238 ? 26.027 15.127 -48.145 1.00 91.81 238 LEU A C 1
ATOM 1901 O O . LEU A 1 238 ? 25.505 14.064 -48.471 1.00 91.81 238 LEU A O 1
ATOM 1905 N N . LEU A 1 239 ? 26.353 16.080 -49.015 1.00 90.50 239 LEU A N 1
ATOM 1906 C CA . LEU A 1 239 ? 26.363 15.871 -50.463 1.00 90.50 239 LEU A CA 1
ATOM 1907 C C . LEU A 1 239 ? 27.807 15.706 -50.923 1.00 90.50 239 LEU A C 1
ATOM 1909 O O . LEU A 1 239 ? 28.619 16.609 -50.694 1.00 90.50 239 LEU A O 1
ATOM 1913 N N . LEU A 1 240 ? 28.124 14.565 -51.535 1.00 89.69 240 LEU A N 1
ATOM 1914 C CA . LEU A 1 240 ? 29.470 14.241 -52.008 1.00 89.69 240 LEU A CA 1
ATOM 1915 C C . LEU A 1 240 ? 29.520 14.152 -53.535 1.00 89.69 240 LEU A C 1
ATOM 1917 O O . LEU A 1 240 ? 28.617 13.604 -54.169 1.00 89.69 240 LEU A O 1
ATOM 1921 N N . ASN A 1 241 ? 30.594 14.680 -54.120 1.00 87.31 241 ASN A N 1
ATOM 1922 C CA . ASN A 1 241 ? 30.848 14.604 -55.556 1.00 87.31 241 ASN A CA 1
ATOM 1923 C C . ASN A 1 241 ? 31.154 13.162 -56.000 1.00 87.31 241 ASN A C 1
ATOM 1925 O O . ASN A 1 241 ? 31.840 12.424 -55.288 1.00 87.31 241 ASN A O 1
ATOM 1929 N N . GLN A 1 242 ? 30.662 12.782 -57.183 1.00 84.62 242 GLN A N 1
ATOM 1930 C CA . GLN A 1 242 ? 30.774 11.421 -57.712 1.00 84.62 242 GLN A CA 1
ATOM 1931 C C . GLN A 1 242 ? 32.210 11.002 -58.061 1.00 84.62 242 GLN A C 1
ATOM 1933 O O . GLN A 1 242 ? 32.555 9.835 -57.903 1.00 84.62 242 GLN A O 1
ATOM 1938 N N . GLU A 1 243 ? 33.048 11.928 -58.541 1.00 78.94 243 GLU A N 1
ATOM 1939 C CA . GLU A 1 243 ? 34.360 11.590 -59.110 1.00 78.94 243 GLU A CA 1
ATOM 1940 C C . GLU A 1 243 ? 35.451 11.438 -58.047 1.00 78.94 243 GLU A C 1
ATOM 1942 O O . GLU A 1 243 ? 36.320 10.575 -58.156 1.00 78.94 243 GLU A O 1
ATOM 1947 N N . ASN A 1 244 ? 35.433 12.298 -57.027 1.00 81.00 244 ASN A N 1
ATOM 1948 C CA . ASN A 1 244 ? 36.528 12.418 -56.061 1.00 81.00 244 ASN A CA 1
ATOM 1949 C C . ASN A 1 244 ? 36.085 12.312 -54.593 1.00 81.00 244 ASN A C 1
ATOM 1951 O O . ASN A 1 244 ? 36.930 12.366 -53.699 1.00 81.00 244 ASN A O 1
ATOM 1955 N N . GLY A 1 245 ? 34.782 12.173 -54.323 1.00 82.50 245 GLY A N 1
ATOM 1956 C CA . GLY A 1 245 ? 34.247 12.111 -52.961 1.00 82.50 245 GLY A CA 1
ATOM 1957 C C . GLY A 1 245 ? 34.391 13.407 -52.162 1.00 82.50 245 GLY A C 1
ATOM 1958 O O . GLY A 1 245 ? 34.287 13.378 -50.931 1.00 82.50 245 GLY A O 1
ATOM 1959 N N . ALA A 1 246 ? 34.632 14.532 -52.842 1.00 87.00 246 ALA A N 1
ATOM 1960 C CA . ALA A 1 246 ? 34.734 15.849 -52.230 1.00 87.00 246 ALA A CA 1
ATOM 1961 C C . ALA A 1 246 ? 33.397 16.278 -51.613 1.00 87.00 246 ALA A C 1
ATOM 1963 O O . ALA A 1 246 ? 32.322 16.008 -52.156 1.00 87.00 246 ALA A O 1
ATOM 1964 N N . LEU A 1 247 ? 33.463 16.984 -50.484 1.00 87.75 247 LEU A N 1
ATOM 1965 C CA . LEU A 1 247 ? 32.283 17.499 -49.794 1.00 87.75 247 LEU A CA 1
ATOM 1966 C C . LEU A 1 247 ? 31.766 18.752 -50.500 1.00 87.75 247 LEU A C 1
ATOM 1968 O O . LEU A 1 247 ? 32.472 19.756 -50.577 1.00 87.75 247 LEU A O 1
ATOM 1972 N N . VAL A 1 248 ? 30.519 18.706 -50.960 1.00 87.19 248 VAL A N 1
ATOM 1973 C CA . VAL A 1 248 ? 29.857 19.793 -51.698 1.00 87.19 248 VAL A CA 1
ATOM 1974 C C . VAL A 1 248 ? 28.880 20.563 -50.809 1.00 87.19 248 VAL A C 1
ATOM 1976 O O . VAL A 1 248 ? 28.752 21.778 -50.918 1.00 87.19 248 VAL A O 1
ATOM 1979 N N . SER A 1 249 ? 28.190 19.876 -49.900 1.00 85.81 249 SER A N 1
ATOM 1980 C CA . SER A 1 249 ? 27.264 20.512 -48.960 1.00 85.81 249 SER A CA 1
ATOM 1981 C C . SER A 1 249 ? 27.176 19.729 -47.658 1.00 85.81 249 SER A C 1
ATOM 1983 O O . SER A 1 249 ? 27.190 18.499 -47.666 1.00 85.81 249 SER A O 1
ATOM 1985 N N . GLU A 1 250 ? 27.050 20.444 -46.540 1.00 87.94 250 GLU A N 1
ATOM 1986 C CA . GLU A 1 250 ? 26.761 19.878 -45.224 1.00 87.94 250 GLU A CA 1
ATOM 1987 C C . GLU A 1 250 ? 25.552 20.593 -44.612 1.00 87.94 250 GLU A C 1
ATOM 1989 O O . GLU A 1 250 ? 25.600 21.789 -44.316 1.00 87.94 250 GLU A O 1
ATOM 1994 N N . VAL A 1 251 ? 24.476 19.842 -44.368 1.00 86.75 251 VAL A N 1
ATOM 1995 C CA . VAL A 1 251 ? 23.250 20.350 -43.741 1.00 86.75 251 VAL A CA 1
ATOM 1996 C C . VAL A 1 251 ? 23.045 19.649 -42.405 1.00 86.75 251 VAL A C 1
ATOM 1998 O O . VAL A 1 251 ? 22.897 18.430 -42.342 1.00 86.75 251 VAL A O 1
ATOM 2001 N N . LYS A 1 252 ? 23.021 20.411 -41.306 1.00 88.44 252 LYS A N 1
ATOM 2002 C CA . LYS A 1 252 ? 22.713 19.856 -39.979 1.00 88.44 252 LYS A CA 1
ATOM 2003 C C . LYS A 1 252 ? 21.243 19.457 -39.895 1.00 88.44 252 LYS A C 1
ATOM 2005 O O . LYS A 1 252 ? 20.367 20.210 -40.313 1.00 88.44 252 LYS A O 1
ATOM 2010 N N . GLN A 1 253 ? 20.984 18.300 -39.296 1.00 84.19 253 GLN A N 1
ATOM 2011 C CA . GLN A 1 253 ? 19.627 17.827 -39.037 1.00 84.19 253 GLN A CA 1
ATOM 2012 C C . GLN A 1 253 ? 18.923 18.776 -38.050 1.00 84.19 253 GLN A C 1
ATOM 2014 O O . GLN A 1 253 ? 19.521 19.166 -37.039 1.00 84.19 253 GLN A O 1
ATOM 2019 N N . PRO A 1 254 ? 17.658 19.159 -38.301 1.00 86.88 254 PRO A N 1
ATOM 2020 C CA . PRO A 1 254 ? 16.903 19.969 -37.360 1.00 86.88 254 PRO A CA 1
ATOM 2021 C C . PRO A 1 254 ? 16.667 19.195 -36.060 1.00 86.88 254 PRO A C 1
ATOM 2023 O O . PRO A 1 254 ? 16.479 17.977 -36.057 1.00 86.88 254 PRO A O 1
ATOM 2026 N N . LEU A 1 255 ? 16.608 19.919 -34.938 1.00 86.81 255 LEU A N 1
ATOM 2027 C CA . LEU A 1 255 ? 16.421 19.323 -33.610 1.00 86.81 255 LEU A CA 1
ATOM 2028 C C . LEU A 1 255 ? 15.141 18.470 -33.532 1.00 86.81 255 LEU A C 1
ATOM 2030 O O . LEU A 1 255 ? 15.128 17.452 -32.847 1.00 86.81 255 LEU A O 1
ATOM 2034 N N . ALA A 1 256 ? 14.096 18.837 -34.281 1.00 88.00 256 ALA A N 1
ATOM 2035 C CA . ALA A 1 256 ? 12.857 18.068 -34.367 1.00 88.00 256 ALA A CA 1
ATOM 2036 C C . ALA A 1 256 ? 13.055 16.658 -34.952 1.00 88.00 256 ALA A C 1
ATOM 2038 O O . ALA A 1 256 ? 12.531 15.701 -34.387 1.00 88.00 256 ALA A O 1
ATOM 2039 N N . ALA A 1 257 ? 13.865 16.515 -36.009 1.00 85.56 257 ALA A N 1
ATOM 2040 C CA . ALA A 1 257 ? 14.183 15.218 -36.610 1.00 85.56 257 ALA A CA 1
ATOM 2041 C C . ALA A 1 257 ? 15.020 14.349 -35.658 1.00 85.56 257 ALA A C 1
ATOM 2043 O O . ALA A 1 257 ? 14.723 13.175 -35.464 1.00 85.56 257 ALA A O 1
ATOM 2044 N N . ILE A 1 258 ? 15.995 14.949 -34.964 1.00 88.56 258 ILE A N 1
ATOM 2045 C CA . ILE A 1 258 ? 16.787 14.247 -33.941 1.00 88.56 258 ILE A CA 1
ATOM 2046 C C . ILE A 1 258 ? 15.879 13.740 -32.808 1.00 88.56 258 ILE A C 1
ATOM 2048 O O . ILE A 1 258 ? 15.971 12.585 -32.394 1.00 88.56 258 ILE A O 1
ATOM 2052 N N . LEU A 1 259 ? 14.975 14.589 -32.306 1.00 91.25 259 LEU A N 1
ATOM 2053 C CA . LEU A 1 259 ? 14.021 14.193 -31.269 1.00 91.25 259 LEU A CA 1
ATOM 2054 C C . LEU A 1 259 ? 13.003 13.162 -31.763 1.00 91.25 259 LEU A C 1
ATOM 2056 O O . LEU A 1 259 ? 12.564 12.339 -30.958 1.00 91.25 259 LEU A O 1
ATOM 2060 N N . HIS A 1 260 ? 12.627 13.191 -33.045 1.00 92.06 260 HIS A N 1
ATOM 2061 C CA . HIS A 1 260 ? 11.792 12.159 -33.653 1.00 92.06 260 HIS A CA 1
ATOM 2062 C C . HIS A 1 260 ? 12.470 10.796 -33.540 1.00 92.06 260 HIS A C 1
ATOM 2064 O O . HIS A 1 260 ? 11.869 9.882 -32.984 1.00 92.06 260 HIS A O 1
ATOM 2070 N N . ASP A 1 261 ? 13.721 10.678 -33.987 1.00 90.00 261 ASP A N 1
ATOM 2071 C CA . ASP A 1 261 ? 14.456 9.410 -33.973 1.00 90.00 261 ASP A CA 1
ATOM 2072 C C . ASP A 1 261 ? 14.655 8.882 -32.553 1.00 90.00 261 ASP A C 1
ATOM 2074 O O . ASP A 1 261 ? 14.375 7.716 -32.273 1.00 90.00 261 ASP A O 1
ATOM 2078 N N . ILE A 1 262 ? 15.065 9.759 -31.628 1.00 92.44 262 ILE A N 1
ATOM 2079 C CA . ILE A 1 262 ? 15.222 9.403 -30.212 1.00 92.44 262 ILE A CA 1
ATOM 2080 C C . ILE A 1 262 ? 13.886 8.918 -29.648 1.00 92.44 262 ILE A C 1
ATOM 2082 O O . ILE A 1 262 ? 13.820 7.862 -29.021 1.00 92.44 262 ILE A O 1
ATOM 2086 N N . SER A 1 263 ? 12.803 9.661 -29.882 1.00 95.44 263 SER A N 1
ATOM 2087 C CA . SER A 1 263 ? 11.478 9.282 -29.387 1.00 95.44 263 SER A CA 1
ATOM 2088 C C . SER A 1 263 ? 10.996 7.981 -30.017 1.00 95.44 263 SER A C 1
ATOM 2090 O O . SER A 1 263 ? 10.407 7.156 -29.325 1.00 95.44 263 SER A O 1
ATOM 2092 N N . PHE A 1 264 ? 11.270 7.760 -31.300 1.00 94.44 264 PHE A N 1
ATOM 2093 C CA . PHE A 1 264 ? 10.911 6.538 -32.003 1.00 94.44 264 PHE A CA 1
ATOM 2094 C C . PHE A 1 264 ? 11.628 5.324 -31.406 1.00 94.44 264 PHE A C 1
ATOM 2096 O O . PHE A 1 264 ? 10.958 4.369 -31.011 1.00 94.44 264 PHE A O 1
ATOM 2103 N N . GLN A 1 265 ? 12.952 5.387 -31.238 1.00 93.12 265 GLN A N 1
ATOM 2104 C CA . GLN A 1 265 ? 13.748 4.310 -30.636 1.00 93.12 265 GLN A CA 1
ATOM 2105 C C . GLN A 1 265 ? 13.333 4.027 -29.190 1.00 93.12 265 GLN A C 1
ATOM 2107 O O . GLN A 1 265 ? 13.137 2.878 -28.806 1.00 93.12 265 GLN A O 1
ATOM 2112 N N . TRP A 1 266 ? 13.126 5.067 -28.382 1.00 94.75 266 TRP A N 1
ATOM 2113 C CA . TRP A 1 266 ? 12.708 4.914 -26.986 1.00 94.75 266 TRP A CA 1
ATOM 2114 C C . TRP A 1 266 ? 11.251 4.448 -26.842 1.00 94.75 266 TRP A C 1
ATOM 2116 O O . TRP A 1 266 ? 10.882 3.859 -25.832 1.00 94.75 266 TRP A O 1
ATOM 2126 N N . HIS A 1 267 ? 10.389 4.694 -27.826 1.00 96.00 267 HIS A N 1
ATOM 2127 C CA . HIS A 1 267 ? 9.013 4.201 -27.788 1.00 96.00 267 HIS A CA 1
ATOM 2128 C C . HIS A 1 267 ? 8.897 2.742 -28.250 1.00 96.00 267 HIS A C 1
ATOM 2130 O O . HIS A 1 267 ? 8.155 1.963 -27.655 1.00 96.00 267 HIS A O 1
ATOM 2136 N N . THR A 1 268 ? 9.626 2.373 -29.304 1.00 94.00 268 THR A N 1
ATOM 2137 C CA . THR A 1 268 ? 9.556 1.045 -29.941 1.00 94.00 268 THR A CA 1
ATOM 2138 C C . THR A 1 268 ? 10.544 0.041 -29.348 1.00 94.00 268 THR A C 1
ATOM 2140 O O . THR A 1 268 ? 10.316 -1.165 -29.405 1.00 94.00 268 THR A O 1
ATOM 2143 N N . GLY A 1 269 ? 11.635 0.525 -28.751 1.00 92.88 269 GLY A N 1
ATOM 2144 C CA . GLY A 1 269 ? 12.759 -0.286 -28.288 1.00 92.88 269 GLY A CA 1
ATOM 2145 C C . GLY A 1 269 ? 13.706 -0.728 -29.405 1.00 92.88 269 GLY A C 1
ATOM 2146 O O . GLY A 1 269 ? 14.630 -1.499 -29.139 1.00 92.88 269 GLY A O 1
ATOM 2147 N N . GLU A 1 270 ? 13.499 -0.254 -30.636 1.00 90.38 270 GLU A N 1
ATOM 2148 C CA . GLU A 1 270 ? 14.378 -0.534 -31.769 1.00 90.38 270 GLU A CA 1
ATOM 2149 C C . GLU A 1 270 ? 15.794 0.005 -31.504 1.00 90.38 270 GLU A C 1
ATOM 2151 O O . GLU A 1 270 ? 15.974 1.163 -31.128 1.00 90.38 270 GLU A O 1
ATOM 2156 N N . GLY A 1 271 ? 16.806 -0.855 -31.650 1.00 86.06 271 GLY A N 1
ATOM 2157 C CA . GLY A 1 271 ? 18.218 -0.497 -31.448 1.00 86.06 271 GLY A CA 1
ATOM 2158 C C . GLY A 1 271 ? 18.701 -0.367 -29.994 1.00 86.06 271 GLY A C 1
ATOM 2159 O O . GLY A 1 271 ? 19.903 -0.265 -29.768 1.00 86.06 271 GLY A O 1
ATOM 2160 N N . LEU A 1 272 ? 17.819 -0.435 -28.987 1.00 90.44 272 LEU A N 1
ATOM 2161 C CA . LEU A 1 272 ? 18.187 -0.267 -27.563 1.00 90.44 272 LEU A CA 1
ATOM 2162 C C . LEU A 1 272 ? 18.494 -1.585 -26.827 1.00 90.44 272 LEU A C 1
ATOM 2164 O O . LEU A 1 272 ? 18.905 -1.591 -25.664 1.00 90.44 272 LEU A O 1
ATOM 2168 N N . GLY A 1 273 ? 18.308 -2.715 -27.509 1.00 89.44 273 GLY A N 1
ATOM 2169 C CA . GLY A 1 273 ? 18.639 -4.045 -27.011 1.00 89.44 273 GLY A CA 1
ATOM 2170 C C . GLY A 1 273 ? 17.561 -4.701 -26.141 1.00 89.44 273 GLY A C 1
ATOM 2171 O O . GLY A 1 273 ? 16.543 -4.120 -25.766 1.00 89.44 273 GLY A O 1
ATOM 2172 N N . ILE A 1 274 ? 17.808 -5.971 -25.805 1.00 90.81 274 ILE A N 1
ATOM 2173 C CA . ILE A 1 274 ? 16.814 -6.858 -25.180 1.00 90.81 274 ILE A CA 1
ATOM 2174 C C . ILE A 1 274 ? 16.357 -6.391 -23.793 1.00 90.81 274 ILE A C 1
ATOM 2176 O O . ILE A 1 274 ? 15.199 -6.573 -23.429 1.00 90.81 274 ILE A O 1
ATOM 2180 N N . VAL A 1 275 ? 17.245 -5.759 -23.020 1.00 94.44 275 VAL A N 1
ATOM 2181 C CA . VAL A 1 275 ? 16.923 -5.272 -21.669 1.00 94.44 275 VAL A CA 1
ATOM 2182 C C . VAL A 1 275 ? 15.862 -4.176 -21.737 1.00 94.44 275 VAL A C 1
ATOM 2184 O O . VAL A 1 275 ? 14.910 -4.191 -20.957 1.00 94.44 275 VAL A O 1
ATOM 2187 N N . TYR A 1 276 ? 15.987 -3.260 -22.699 1.00 94.81 276 TYR A N 1
ATOM 2188 C CA . TYR A 1 276 ? 15.010 -2.197 -22.893 1.00 94.81 276 TYR A CA 1
ATOM 2189 C C . TYR A 1 276 ? 13.677 -2.740 -23.423 1.00 94.81 276 TYR A C 1
ATOM 2191 O O . TYR A 1 276 ? 12.618 -2.348 -22.941 1.00 94.81 276 TYR A O 1
ATOM 2199 N N . ALA A 1 277 ? 13.712 -3.719 -24.331 1.00 94.25 277 ALA A N 1
ATOM 2200 C CA . ALA A 1 277 ? 12.509 -4.400 -24.807 1.00 94.25 277 ALA A CA 1
ATOM 2201 C C . ALA A 1 277 ? 11.725 -5.080 -23.662 1.00 94.25 277 ALA A C 1
ATOM 2203 O O . ALA A 1 277 ? 10.507 -4.926 -23.556 1.00 94.25 277 ALA A O 1
ATOM 2204 N N . ILE A 1 278 ? 12.422 -5.745 -22.730 1.00 95.62 278 ILE A N 1
ATOM 2205 C CA . ILE A 1 278 ? 11.810 -6.306 -21.511 1.00 95.62 278 ILE A CA 1
ATOM 2206 C C . ILE A 1 278 ? 11.226 -5.194 -20.624 1.00 95.62 278 ILE A C 1
ATOM 2208 O O . ILE A 1 278 ? 10.149 -5.363 -20.048 1.00 95.62 278 ILE A O 1
ATOM 2212 N N . LEU A 1 279 ? 11.891 -4.040 -20.522 1.00 96.19 279 LEU A N 1
ATOM 2213 C CA . LEU A 1 279 ? 11.363 -2.896 -19.779 1.00 96.19 279 LEU A CA 1
ATOM 2214 C C . LEU A 1 279 ? 10.059 -2.361 -20.396 1.00 96.19 279 LEU A C 1
ATOM 2216 O O . LEU A 1 279 ? 9.128 -2.061 -19.645 1.00 96.19 279 LEU A O 1
ATOM 2220 N N . LEU A 1 280 ? 9.953 -2.295 -21.728 1.00 95.88 280 LEU A N 1
ATOM 2221 C CA . LEU A 1 280 ? 8.720 -1.920 -22.437 1.00 95.88 280 LEU A CA 1
ATOM 2222 C C . LEU A 1 280 ? 7.597 -2.945 -22.217 1.00 95.88 280 LEU A C 1
ATOM 2224 O O . LEU A 1 280 ? 6.453 -2.557 -21.958 1.00 95.88 280 LEU A O 1
ATOM 2228 N N . LEU A 1 281 ? 7.926 -4.243 -22.243 1.00 97.06 281 LEU A N 1
ATOM 2229 C CA . LEU A 1 281 ? 6.990 -5.331 -21.942 1.00 97.06 281 LEU A CA 1
ATOM 2230 C C . LEU A 1 281 ? 6.394 -5.175 -20.538 1.00 97.06 281 LEU A C 1
ATOM 2232 O O . LEU A 1 281 ? 5.173 -5.127 -20.370 1.00 97.06 281 LEU A O 1
ATOM 2236 N N . LEU A 1 282 ? 7.259 -5.061 -19.527 1.00 97.06 282 LEU A N 1
ATOM 2237 C CA . LEU A 1 282 ? 6.844 -4.932 -18.131 1.00 97.06 282 LEU A CA 1
ATOM 2238 C C . LEU A 1 282 ? 6.045 -3.646 -17.904 1.00 97.06 282 LEU A C 1
ATOM 2240 O O . LEU A 1 282 ? 5.003 -3.681 -17.250 1.00 97.06 282 LEU A O 1
ATOM 2244 N N . SER A 1 283 ? 6.484 -2.533 -18.497 1.00 96.38 283 SER A N 1
ATOM 2245 C CA . SER A 1 283 ? 5.755 -1.261 -18.454 1.00 96.38 283 SER A CA 1
ATOM 2246 C C . SER A 1 283 ? 4.337 -1.408 -19.001 1.00 96.38 283 SER A C 1
ATOM 2248 O O . SER A 1 283 ? 3.388 -0.979 -18.349 1.00 96.38 283 SER A O 1
ATOM 2250 N N . SER A 1 284 ? 4.176 -2.088 -20.138 1.00 96.19 284 SER A N 1
ATOM 2251 C CA . SER A 1 284 ? 2.871 -2.305 -20.772 1.00 96.19 284 SER A CA 1
ATOM 2252 C C . SER A 1 284 ? 1.939 -3.168 -19.909 1.00 96.19 284 SER A C 1
ATOM 2254 O O . SER A 1 284 ? 0.766 -2.832 -19.728 1.00 96.19 284 SER A O 1
ATOM 2256 N N . VAL A 1 285 ? 2.460 -4.237 -19.294 1.00 96.75 285 VAL A N 1
ATOM 2257 C CA . VAL A 1 285 ? 1.702 -5.077 -18.344 1.00 96.75 285 VAL A CA 1
ATOM 2258 C C . VAL A 1 285 ? 1.262 -4.269 -17.118 1.00 96.75 285 VAL A C 1
ATOM 2260 O O . VAL A 1 285 ? 0.106 -4.346 -16.692 1.00 96.75 285 VAL A O 1
ATOM 2263 N N . VAL A 1 286 ? 2.155 -3.449 -16.562 1.00 95.38 286 VAL A N 1
ATOM 2264 C CA . VAL A 1 286 ? 1.854 -2.604 -15.399 1.00 95.38 286 VAL A CA 1
ATOM 2265 C C . VAL A 1 286 ? 0.829 -1.521 -15.741 1.00 95.38 286 VAL A C 1
ATOM 2267 O O . VAL A 1 286 ? -0.063 -1.246 -14.935 1.00 95.38 286 VAL A O 1
ATOM 2270 N N . THR A 1 287 ? 0.867 -0.953 -16.948 1.00 94.06 287 THR A N 1
ATOM 2271 C CA . THR A 1 287 ? -0.167 -0.019 -17.414 1.00 94.06 287 THR A CA 1
ATOM 2272 C C . THR A 1 287 ? -1.554 -0.671 -17.433 1.00 94.06 287 THR A C 1
ATOM 2274 O O . THR A 1 287 ? -2.509 -0.059 -16.948 1.00 94.06 287 THR A O 1
ATOM 2277 N N . LEU A 1 288 ? -1.687 -1.926 -17.888 1.00 94.44 288 LEU A N 1
ATOM 2278 C CA . LEU A 1 288 ? -2.961 -2.661 -17.809 1.00 94.44 288 LEU A CA 1
ATOM 2279 C C . LEU A 1 288 ? -3.433 -2.837 -16.359 1.00 94.44 288 LEU A C 1
ATOM 2281 O O . LEU A 1 288 ? -4.617 -2.643 -16.059 1.00 94.44 288 LEU A O 1
ATOM 2285 N N . PHE A 1 289 ? -2.511 -3.140 -15.442 1.00 93.50 289 PHE A N 1
ATOM 2286 C CA . PHE A 1 289 ? -2.827 -3.210 -14.019 1.00 93.50 289 PHE A CA 1
ATOM 2287 C C . PHE A 1 289 ? -3.320 -1.863 -13.468 1.00 93.50 289 PHE A C 1
ATOM 2289 O O . PHE A 1 289 ? -4.295 -1.848 -12.711 1.00 93.50 289 PHE A O 1
ATOM 2296 N N . PHE A 1 290 ? -2.720 -0.728 -13.845 1.00 91.06 290 PHE A N 1
ATOM 2297 C CA . PHE A 1 290 ? -3.193 0.597 -13.415 1.00 91.06 290 PHE A CA 1
ATOM 2298 C C . PHE A 1 290 ? -4.583 0.935 -13.931 1.00 91.06 290 PHE A C 1
ATOM 2300 O O . PHE A 1 290 ? -5.386 1.473 -13.168 1.00 91.06 290 PHE A O 1
ATOM 2307 N N . ILE A 1 291 ? -4.898 0.575 -15.177 1.00 90.19 291 ILE A N 1
ATOM 2308 C CA . ILE A 1 291 ? -6.249 0.744 -15.725 1.00 90.19 291 ILE A CA 1
ATOM 2309 C C . ILE A 1 291 ? -7.247 -0.050 -14.873 1.00 90.19 291 ILE A C 1
ATOM 2311 O O . ILE A 1 291 ? -8.234 0.507 -14.388 1.00 90.19 291 ILE A O 1
ATOM 2315 N N . TYR A 1 292 ? -6.965 -1.331 -14.617 1.00 89.50 292 TYR A N 1
ATOM 2316 C CA . TYR A 1 292 ? -7.846 -2.192 -13.827 1.00 89.50 292 TYR A CA 1
ATOM 2317 C C . TYR A 1 292 ? -8.011 -1.702 -12.379 1.00 89.50 292 TYR A C 1
ATOM 2319 O O . TYR A 1 292 ? -9.131 -1.523 -11.891 1.00 89.50 292 TYR A O 1
ATOM 2327 N N . SER A 1 293 ? -6.899 -1.477 -11.678 1.00 87.50 293 SER A N 1
ATOM 2328 C CA . SER A 1 293 ? -6.902 -1.052 -10.273 1.00 87.50 293 SER A CA 1
ATOM 2329 C C . SER A 1 293 ? -7.524 0.336 -10.105 1.00 87.50 293 SER A C 1
ATOM 2331 O O . SER A 1 293 ? -8.319 0.527 -9.184 1.00 87.50 293 SER A O 1
ATOM 2333 N N . GLY A 1 294 ? -7.276 1.262 -11.038 1.00 83.44 294 GLY A N 1
ATOM 2334 C CA . GLY A 1 294 ? -7.928 2.569 -11.091 1.00 83.44 294 GLY A CA 1
ATOM 2335 C C . GLY A 1 294 ? -9.450 2.460 -11.221 1.00 83.44 294 GLY A C 1
ATOM 2336 O O . GLY A 1 294 ? -10.174 3.024 -10.401 1.00 83.44 294 GLY A O 1
ATOM 2337 N N . ILE A 1 295 ? -9.952 1.663 -12.176 1.00 81.94 295 ILE A N 1
ATOM 2338 C CA . ILE A 1 295 ? -11.399 1.425 -12.348 1.00 81.94 295 ILE A CA 1
ATOM 2339 C C . ILE A 1 295 ? -12.002 0.803 -11.087 1.00 81.94 295 ILE A C 1
ATOM 2341 O O . ILE A 1 295 ? -13.039 1.265 -10.607 1.00 81.94 295 ILE A O 1
ATOM 2345 N N . LYS A 1 296 ? -11.350 -0.212 -10.507 1.00 81.06 296 LYS A N 1
ATOM 2346 C CA . LYS A 1 296 ? -11.823 -0.872 -9.283 1.00 81.06 296 LYS A CA 1
ATOM 2347 C C . LYS A 1 296 ? -11.933 0.111 -8.113 1.00 81.06 296 LYS A C 1
ATOM 2349 O O . LYS A 1 296 ? -12.947 0.132 -7.408 1.00 81.06 296 LYS A O 1
ATOM 2354 N N . MET A 1 297 ? -10.920 0.955 -7.927 1.00 73.06 297 MET A N 1
ATOM 2355 C CA . MET A 1 297 ? -10.914 1.996 -6.899 1.00 73.06 297 MET A CA 1
ATOM 2356 C C . MET A 1 297 ? -12.020 3.029 -7.141 1.00 73.06 297 MET A C 1
ATOM 2358 O O . MET A 1 297 ? -12.747 3.364 -6.205 1.00 73.06 297 MET A O 1
ATOM 2362 N N . SER A 1 298 ? -12.219 3.481 -8.379 1.00 70.62 298 SER A N 1
ATOM 2363 C CA . SER A 1 298 ? -13.293 4.416 -8.726 1.00 70.62 298 SER A CA 1
ATOM 2364 C C . SER A 1 298 ? -14.686 3.807 -8.539 1.00 70.62 298 SER A C 1
ATOM 2366 O O . SER A 1 298 ? -15.558 4.454 -7.963 1.00 70.62 298 SER A O 1
ATOM 2368 N N . TRP A 1 299 ? -14.911 2.550 -8.932 1.00 65.50 299 TRP A N 1
ATOM 2369 C CA . TRP A 1 299 ? -16.197 1.869 -8.733 1.00 65.50 299 TRP A CA 1
ATOM 2370 C C . TRP A 1 299 ? -16.546 1.641 -7.263 1.00 65.50 299 TRP A C 1
ATOM 2372 O O . TRP A 1 299 ? -17.725 1.706 -6.905 1.00 65.50 299 TRP A O 1
ATOM 2382 N N . SER A 1 300 ? -15.549 1.458 -6.392 1.00 60.53 300 SER A N 1
ATOM 2383 C CA . SER A 1 300 ? -15.783 1.398 -4.943 1.00 60.53 300 SER A CA 1
ATOM 2384 C C . SER A 1 300 ? -16.417 2.686 -4.387 1.00 60.53 300 SER A C 1
ATOM 2386 O O . SER A 1 300 ? -17.191 2.615 -3.431 1.00 60.53 300 SER A O 1
ATOM 2388 N N . LYS A 1 301 ? -16.169 3.844 -5.027 1.00 56.25 301 LYS A N 1
ATOM 2389 C CA . LYS A 1 301 ? -16.769 5.142 -4.671 1.00 56.25 301 LYS A CA 1
ATOM 2390 C C . LYS A 1 301 ? -18.229 5.276 -5.150 1.00 56.25 301 LYS A C 1
ATOM 2392 O O . LYS A 1 301 ? -19.010 5.967 -4.506 1.00 56.25 301 LYS A O 1
ATOM 2397 N N . PHE A 1 302 ? -18.637 4.577 -6.218 1.00 52.38 302 PHE A N 1
ATOM 2398 C CA . PHE A 1 302 ? -19.997 4.672 -6.786 1.00 52.38 302 PHE A CA 1
ATOM 2399 C C . PHE A 1 302 ? -21.051 3.788 -6.094 1.00 52.38 302 PHE A C 1
ATOM 2401 O O . PHE A 1 302 ? -22.213 4.182 -6.022 1.00 52.38 302 PHE A O 1
ATOM 2408 N N . LYS A 1 303 ? -20.679 2.622 -5.543 1.00 52.03 303 LYS A N 1
ATOM 2409 C CA . LYS A 1 303 ? -21.633 1.690 -4.896 1.00 52.03 303 LYS A CA 1
ATOM 2410 C C . LYS A 1 303 ? -22.221 2.179 -3.560 1.00 52.03 303 LYS A C 1
ATOM 2412 O O . LYS A 1 303 ? -23.112 1.525 -3.031 1.00 52.03 303 LYS A O 1
ATOM 2417 N N . LYS A 1 304 ? -21.744 3.299 -3.008 1.00 55.12 304 LYS A N 1
ATOM 2418 C CA . LYS A 1 304 ? -22.094 3.777 -1.656 1.00 55.12 304 LYS A CA 1
ATOM 2419 C C . LYS A 1 304 ? -22.814 5.131 -1.638 1.00 55.12 304 LYS A C 1
ATOM 2421 O O . LYS A 1 304 ? -22.709 5.854 -0.651 1.00 55.12 304 LYS A O 1
ATOM 2426 N N . ARG A 1 305 ? -23.522 5.515 -2.709 1.00 59.84 305 ARG A N 1
ATOM 2427 C CA . ARG A 1 305 ? -24.359 6.725 -2.650 1.00 59.84 305 ARG A CA 1
ATOM 2428 C C . ARG A 1 305 ? -25.500 6.518 -1.642 1.00 59.84 305 ARG A C 1
ATOM 2430 O O . ARG A 1 305 ? -26.192 5.501 -1.740 1.00 59.84 305 ARG A O 1
ATOM 2437 N N . PRO A 1 306 ? -25.694 7.439 -0.685 1.00 65.88 306 PRO A N 1
ATOM 2438 C CA . PRO A 1 306 ? -26.779 7.333 0.278 1.00 65.88 306 PRO A CA 1
ATOM 2439 C C . PRO A 1 306 ? -28.136 7.414 -0.411 1.00 65.88 306 PRO A C 1
ATOM 2441 O O . PRO A 1 306 ? -28.319 8.157 -1.376 1.00 65.88 306 PRO A O 1
ATOM 2444 N N . LYS A 1 307 ? -29.095 6.638 0.093 1.00 76.94 307 LYS A N 1
ATOM 2445 C CA . LYS A 1 307 ? -30.490 6.725 -0.335 1.00 76.94 307 LYS A CA 1
ATOM 2446 C C . LYS A 1 307 ? -31.187 7.757 0.544 1.00 76.94 307 LYS A C 1
ATOM 2448 O O . LYS A 1 307 ? -31.436 7.493 1.713 1.00 76.94 307 LYS A O 1
ATOM 2453 N N . ASN A 1 308 ? -31.493 8.919 -0.025 1.00 86.44 308 ASN A N 1
ATOM 2454 C CA . ASN A 1 308 ? -32.276 9.956 0.642 1.00 86.44 308 ASN A CA 1
ATOM 2455 C C . ASN A 1 308 ? -33.749 9.835 0.247 1.00 86.44 308 ASN A C 1
ATOM 2457 O O . ASN A 1 308 ? -34.061 9.630 -0.925 1.00 86.44 308 ASN A O 1
ATOM 2461 N N . THR A 1 309 ? -34.645 9.961 1.223 1.00 86.00 309 THR A N 1
ATOM 2462 C CA . THR A 1 309 ? -36.104 9.966 1.018 1.00 86.00 309 THR A CA 1
ATOM 2463 C C . THR A 1 309 ? -36.698 11.376 0.987 1.00 86.00 309 THR A C 1
ATOM 2465 O O . THR A 1 309 ? -37.845 11.537 0.584 1.00 86.00 309 THR A O 1
ATOM 2468 N N . VAL A 1 310 ? -35.924 12.387 1.393 1.00 91.38 310 VAL A N 1
ATOM 2469 C CA . VAL A 1 310 ? -36.285 13.816 1.415 1.00 91.38 310 VAL A CA 1
ATOM 2470 C C . VAL A 1 310 ? -35.227 14.637 0.672 1.00 91.38 310 VAL A C 1
ATOM 2472 O O . VAL A 1 310 ? -34.107 14.154 0.492 1.00 91.38 310 VAL A O 1
ATOM 2475 N N . SER A 1 311 ? -35.557 15.859 0.241 1.00 92.25 311 SER A N 1
ATOM 2476 C CA . SER A 1 311 ? -34.560 16.807 -0.279 1.00 92.25 311 SER A CA 1
ATOM 2477 C C . SER A 1 311 ? -33.806 17.500 0.865 1.00 92.25 311 SER A C 1
ATOM 2479 O O . SER A 1 311 ? -34.229 17.444 2.024 1.00 92.25 311 SER A O 1
ATOM 2481 N N . ILE A 1 312 ? -32.676 18.141 0.558 1.00 91.81 312 ILE A N 1
ATOM 2482 C CA . ILE A 1 312 ? -31.859 18.834 1.565 1.00 91.81 312 ILE A CA 1
ATOM 2483 C C . ILE A 1 312 ? -32.567 20.074 2.128 1.00 91.81 312 ILE A C 1
ATOM 2485 O O . ILE A 1 312 ? -32.433 20.376 3.311 1.00 91.81 312 ILE A O 1
ATOM 2489 N N . GLU A 1 313 ? -33.386 20.743 1.317 1.00 90.56 313 GLU A N 1
ATOM 2490 C CA . GLU A 1 313 ? -34.142 21.938 1.699 1.00 90.56 313 GLU A CA 1
ATOM 2491 C C . GLU A 1 313 ? -35.238 21.618 2.723 1.00 90.56 313 GLU A C 1
ATOM 2493 O O . GLU A 1 313 ? -35.566 22.454 3.559 1.00 90.56 313 GLU A O 1
ATOM 2498 N N . GLU A 1 314 ? -35.784 20.399 2.695 1.00 92.62 314 GLU A N 1
ATOM 2499 C CA . GLU A 1 314 ? -36.816 19.932 3.629 1.00 92.62 314 GLU A CA 1
ATOM 2500 C C . GLU A 1 314 ? -36.247 19.207 4.859 1.00 92.62 314 GLU A C 1
ATOM 2502 O O . GLU A 1 314 ? -36.994 18.835 5.776 1.00 92.62 314 GLU A O 1
ATOM 2507 N N . ALA A 1 315 ? -34.937 18.954 4.877 1.00 94.69 315 ALA A N 1
ATOM 2508 C CA . ALA A 1 315 ? -34.292 18.140 5.889 1.00 94.69 315 ALA A CA 1
ATOM 2509 C C . ALA A 1 315 ? -34.139 18.902 7.210 1.00 94.69 315 ALA A C 1
ATOM 2511 O O . ALA A 1 315 ? -33.504 19.948 7.292 1.00 94.69 315 ALA A O 1
ATOM 2512 N N . THR A 1 316 ? -34.666 18.321 8.287 1.00 94.94 316 THR A N 1
ATOM 2513 C CA . THR A 1 316 ? -34.449 18.838 9.652 1.00 94.94 316 THR A CA 1
ATOM 2514 C C . THR A 1 316 ? -33.106 18.392 10.228 1.00 94.94 316 THR A C 1
ATOM 2516 O O . THR A 1 316 ? -32.540 19.076 11.082 1.00 94.94 316 THR A O 1
ATOM 2519 N N . HIS A 1 317 ? -32.610 17.242 9.764 1.00 95.44 317 HIS A N 1
ATOM 2520 C CA . HIS A 1 317 ? -31.325 16.663 10.130 1.00 95.44 317 HIS A CA 1
ATOM 2521 C C . HIS A 1 317 ? -30.488 16.480 8.868 1.00 95.44 317 HIS A C 1
ATOM 2523 O O . HIS A 1 317 ? -30.898 15.769 7.950 1.00 95.44 317 HIS A O 1
ATOM 2529 N N . VAL A 1 318 ? -29.310 17.090 8.837 1.00 96.81 318 VAL A N 1
ATOM 2530 C CA . VAL A 1 318 ? -28.351 16.935 7.741 1.00 96.81 318 VAL A CA 1
ATOM 2531 C C . VAL A 1 318 ? -27.139 16.181 8.267 1.00 96.81 318 VAL A C 1
ATOM 2533 O O . VAL A 1 318 ? -26.547 16.566 9.273 1.00 96.81 318 VAL A O 1
ATOM 2536 N N . ILE A 1 319 ? -26.780 15.091 7.596 1.00 97.31 319 ILE A N 1
ATOM 2537 C CA . ILE A 1 319 ? -25.641 14.238 7.920 1.00 97.31 319 ILE A CA 1
ATOM 2538 C C . ILE A 1 319 ? -24.604 14.394 6.812 1.00 97.31 319 ILE A C 1
ATOM 2540 O O . ILE A 1 319 ? -24.820 13.978 5.674 1.00 97.31 319 ILE A O 1
ATOM 2544 N N . LEU A 1 320 ? -23.461 14.979 7.148 1.00 97.38 320 LEU A N 1
ATOM 2545 C CA . LEU A 1 320 ? -22.357 15.168 6.220 1.00 97.38 320 LEU A CA 1
ATOM 2546 C C . LEU A 1 320 ? -21.277 14.126 6.457 1.00 97.38 320 LEU A C 1
ATOM 2548 O O . LEU A 1 320 ? -20.886 13.875 7.599 1.00 97.38 320 LEU A O 1
ATOM 2552 N N . VAL A 1 321 ? -20.772 13.545 5.369 1.00 96.38 321 VAL A N 1
ATOM 2553 C CA . VAL A 1 321 ? -19.743 12.506 5.441 1.00 96.38 321 VAL A CA 1
ATOM 2554 C C . VAL A 1 321 ? -18.478 12.889 4.687 1.00 96.38 321 VAL A C 1
ATOM 2556 O O . VAL A 1 321 ? -18.499 13.067 3.468 1.00 96.38 321 VAL A O 1
ATOM 2559 N N . GLY A 1 322 ? -17.357 12.931 5.406 1.00 94.19 322 GLY A N 1
ATOM 2560 C CA . GLY A 1 322 ? -16.010 12.930 4.837 1.00 94.19 322 GLY A CA 1
ATOM 2561 C C . GLY A 1 322 ? -15.423 11.519 4.900 1.00 94.19 322 GLY A C 1
ATOM 2562 O O . GLY A 1 322 ? -15.300 10.939 5.978 1.00 94.19 322 GLY A O 1
ATOM 2563 N N . SER A 1 323 ? -15.111 10.907 3.759 1.00 86.06 323 SER A N 1
ATOM 2564 C CA . SER A 1 323 ? -14.587 9.541 3.702 1.00 86.06 323 SER A CA 1
ATOM 2565 C C . SER A 1 323 ? -13.814 9.269 2.417 1.00 86.06 323 SER A C 1
ATOM 2567 O O . SER A 1 323 ? -14.377 9.340 1.327 1.00 86.06 323 SER A O 1
ATOM 2569 N N . GLU A 1 324 ? -12.549 8.861 2.535 1.00 75.50 324 GLU A N 1
ATOM 2570 C CA . GLU A 1 324 ? -11.723 8.546 1.358 1.00 75.50 324 GLU A CA 1
ATOM 2571 C C . GLU A 1 324 ? -12.040 7.158 0.764 1.00 75.50 324 GLU A C 1
ATOM 2573 O O . GLU A 1 324 ? -12.051 6.939 -0.450 1.00 75.50 324 GLU A O 1
ATOM 2578 N N . THR A 1 325 ? -12.314 6.188 1.635 1.00 60.47 325 THR A N 1
ATOM 2579 C CA . THR A 1 325 ? -12.582 4.768 1.316 1.00 60.47 325 THR A CA 1
ATOM 2580 C C . THR A 1 325 ? -14.067 4.405 1.435 1.00 60.47 325 THR A C 1
ATOM 2582 O O . THR A 1 325 ? -14.503 3.298 1.100 1.00 60.47 325 THR A O 1
ATOM 2585 N N . GLY A 1 326 ? -14.875 5.339 1.928 1.00 72.44 326 GLY A N 1
ATOM 2586 C CA . GLY A 1 326 ? -16.301 5.163 2.131 1.00 72.44 326 GLY A CA 1
ATOM 2587 C C . GLY A 1 326 ? -16.670 4.273 3.321 1.00 72.44 326 GLY A C 1
ATOM 2588 O O . GLY A 1 326 ? -17.788 3.763 3.353 1.00 72.44 326 GLY A O 1
ATOM 2589 N N . HIS A 1 327 ? -15.760 3.998 4.261 1.00 77.88 327 HIS A N 1
ATOM 2590 C CA . HIS A 1 327 ? -16.094 3.243 5.480 1.00 77.88 327 HIS A CA 1
ATOM 2591 C C . HIS A 1 327 ? -16.962 4.064 6.438 1.00 77.88 327 HIS A C 1
ATOM 2593 O O . HIS A 1 327 ? -17.917 3.539 7.007 1.00 77.88 327 HIS A O 1
ATOM 2599 N N . THR A 1 328 ? -16.707 5.370 6.531 1.00 88.44 328 THR A N 1
ATOM 2600 C CA . THR A 1 328 ? -17.478 6.311 7.357 1.00 88.44 328 THR A CA 1
ATOM 2601 C C . THR A 1 328 ? -18.962 6.341 6.975 1.00 88.44 328 THR A C 1
ATOM 2603 O O . THR A 1 328 ? -19.827 6.461 7.841 1.00 88.44 328 THR A O 1
ATOM 2606 N N . PHE A 1 329 ? -19.280 6.149 5.687 1.00 87.19 329 PHE A N 1
ATOM 2607 C CA . PHE A 1 329 ? -20.664 6.111 5.200 1.00 87.19 329 PHE A CA 1
ATOM 2608 C C . PHE A 1 329 ? -21.501 5.012 5.849 1.00 87.19 329 PHE A C 1
ATOM 2610 O O . PHE A 1 329 ? -22.699 5.210 6.010 1.00 87.19 329 PHE A O 1
ATOM 2617 N N . ARG A 1 330 ? -20.907 3.878 6.244 1.00 85.44 330 ARG A N 1
ATOM 2618 C CA . ARG A 1 330 ? -21.642 2.796 6.917 1.00 85.44 330 ARG A CA 1
ATOM 2619 C C . ARG A 1 330 ? -22.230 3.277 8.244 1.00 85.44 330 ARG A C 1
ATOM 2621 O O . ARG A 1 330 ? -23.419 3.104 8.484 1.00 85.44 330 ARG A O 1
ATOM 2628 N N . PHE A 1 331 ? -21.412 3.945 9.055 1.00 90.25 331 PHE A N 1
ATOM 2629 C CA . PHE A 1 331 ? -21.822 4.514 10.339 1.00 90.25 331 PHE A CA 1
ATOM 2630 C C . PHE A 1 331 ? -22.863 5.619 10.158 1.00 90.25 331 PHE A C 1
ATOM 2632 O O . PHE A 1 331 ? -23.907 5.603 10.804 1.00 90.25 331 PHE A O 1
ATOM 2639 N N . ALA A 1 332 ? -22.623 6.534 9.217 1.00 92.69 332 ALA A N 1
ATOM 2640 C CA . ALA A 1 332 ? -23.557 7.612 8.909 1.00 92.69 332 ALA A CA 1
ATOM 2641 C C . ALA A 1 332 ? -24.913 7.093 8.401 1.00 92.69 332 ALA A C 1
ATOM 2643 O O . ALA A 1 332 ? -25.955 7.573 8.837 1.00 92.69 332 ALA A O 1
ATOM 2644 N N . SER A 1 333 ? -24.906 6.077 7.533 1.00 90.56 333 SER A N 1
ATOM 2645 C CA . SER A 1 333 ? -26.130 5.461 7.000 1.00 90.56 333 SER A CA 1
ATOM 2646 C C . SER A 1 333 ? -26.919 4.748 8.093 1.00 90.56 333 SER A C 1
ATOM 2648 O O . SER A 1 333 ? -28.143 4.785 8.086 1.00 90.56 333 SER A O 1
ATOM 2650 N N . ALA A 1 334 ? -26.242 4.121 9.057 1.00 89.62 334 ALA A N 1
ATOM 2651 C CA . ALA A 1 334 ? -26.909 3.484 10.186 1.00 89.62 334 ALA A CA 1
ATOM 2652 C C . ALA A 1 334 ? -27.632 4.515 11.074 1.00 89.62 334 ALA A C 1
ATOM 2654 O O . ALA A 1 334 ? -28.778 4.291 11.458 1.00 89.62 334 ALA A O 1
ATOM 2655 N N . VAL A 1 335 ? -27.014 5.680 11.318 1.00 92.38 335 VAL A N 1
ATOM 2656 C CA . VAL A 1 335 ? -27.669 6.803 12.017 1.00 92.38 335 VAL A CA 1
ATOM 2657 C C . VAL A 1 335 ? -28.824 7.373 11.193 1.00 92.38 335 VAL A C 1
ATOM 2659 O O . VAL A 1 335 ? -29.896 7.616 11.740 1.00 92.38 335 VAL A O 1
ATOM 2662 N N . GLN A 1 336 ? -28.637 7.557 9.882 1.00 93.00 336 GLN A N 1
ATOM 2663 C CA . GLN A 1 336 ? -29.694 8.036 8.990 1.00 93.00 336 GLN A CA 1
ATOM 2664 C C . GLN A 1 336 ? -30.914 7.115 9.027 1.00 93.00 336 GLN A C 1
ATOM 2666 O O . GLN A 1 336 ? -32.027 7.593 9.214 1.00 93.00 336 GLN A O 1
ATOM 2671 N N . ASN A 1 337 ? -30.711 5.807 8.875 1.00 90.50 337 ASN A N 1
ATOM 2672 C CA . ASN A 1 337 ? -31.796 4.831 8.881 1.00 90.50 337 ASN A CA 1
ATOM 2673 C C . ASN A 1 337 ? -32.562 4.862 10.209 1.00 90.50 337 ASN A C 1
ATOM 2675 O O . ASN A 1 337 ? -33.784 4.945 10.187 1.00 90.50 337 ASN A O 1
ATOM 2679 N N . ALA A 1 338 ? -31.858 4.911 11.345 1.00 90.69 338 ALA A N 1
ATOM 2680 C CA . ALA A 1 338 ? -32.490 5.018 12.661 1.00 90.69 338 ALA A CA 1
ATOM 2681 C C . ALA A 1 338 ? -33.327 6.305 12.820 1.00 90.69 338 ALA A C 1
ATOM 2683 O O . ALA A 1 338 ? -34.383 6.294 13.450 1.00 90.69 338 ALA A O 1
ATOM 2684 N N . LEU A 1 339 ? -32.883 7.424 12.232 1.00 91.69 339 LEU A N 1
ATOM 2685 C CA . LEU A 1 339 ? -33.654 8.672 12.199 1.00 91.69 339 LEU A CA 1
ATOM 2686 C C . LEU A 1 339 ? -34.896 8.548 11.302 1.00 91.69 339 LEU A C 1
ATOM 2688 O O . LEU A 1 339 ? -35.992 8.941 11.707 1.00 91.69 339 LEU A O 1
ATOM 2692 N N . LEU A 1 340 ? -34.742 7.975 10.106 1.00 90.75 340 LEU A N 1
ATOM 2693 C CA . LEU A 1 340 ? -35.838 7.771 9.155 1.00 90.75 340 LEU A CA 1
ATOM 2694 C C . LEU A 1 340 ? -36.919 6.834 9.715 1.00 90.75 340 LEU A C 1
ATOM 2696 O O . LEU A 1 340 ? -38.104 7.114 9.554 1.00 90.75 340 LEU A O 1
ATOM 2700 N N . GLU A 1 341 ? -36.532 5.774 10.428 1.00 89.81 341 GLU A N 1
ATOM 2701 C CA . GLU A 1 341 ? -37.452 4.843 11.102 1.00 89.81 341 GLU A CA 1
ATOM 2702 C C . GLU A 1 341 ? -38.311 5.531 12.176 1.00 89.81 341 GLU A C 1
ATOM 2704 O O . GLU A 1 341 ? -39.436 5.111 12.441 1.00 89.81 341 GLU A O 1
ATOM 2709 N N . LYS A 1 342 ? -37.827 6.637 12.756 1.00 89.75 342 LYS A N 1
ATOM 2710 C CA . LYS A 1 342 ? -38.577 7.488 13.696 1.00 89.75 342 LYS A CA 1
ATOM 2711 C C . LYS A 1 342 ? -39.363 8.612 13.009 1.00 89.75 342 LYS A C 1
ATOM 2713 O O . LYS A 1 342 ? -39.911 9.477 13.689 1.00 89.75 342 LYS A O 1
ATOM 2718 N N . GLY A 1 343 ? -39.416 8.627 11.676 1.00 89.75 343 GLY A N 1
ATOM 2719 C CA . GLY A 1 343 ? -40.107 9.653 10.892 1.00 89.75 343 GLY A CA 1
ATOM 2720 C C . GLY A 1 343 ? -39.379 11.000 10.835 1.00 89.75 343 GLY A C 1
ATOM 2721 O O . GLY A 1 343 ? -39.972 12.004 10.436 1.00 89.75 343 GLY A O 1
ATOM 2722 N N . VAL A 1 344 ? -38.103 11.058 11.227 1.00 92.50 344 VAL A N 1
ATOM 2723 C CA . VAL A 1 344 ? -37.301 12.283 11.146 1.00 92.50 344 VAL A CA 1
ATOM 2724 C C . VAL A 1 344 ? -36.893 12.533 9.695 1.00 92.50 344 VAL A C 1
ATOM 2726 O O . VAL A 1 344 ? -36.380 11.643 9.021 1.00 92.50 344 VAL A O 1
ATOM 2729 N N . LYS A 1 345 ? -37.054 13.772 9.213 1.00 94.81 345 LYS A N 1
ATOM 2730 C CA . LYS A 1 345 ? -36.563 14.187 7.889 1.00 94.81 345 LYS A CA 1
ATOM 2731 C C . LYS A 1 345 ? -35.037 14.309 7.911 1.00 94.81 345 LYS A C 1
ATOM 2733 O O . LYS A 1 345 ? -34.524 15.369 8.290 1.00 94.81 345 LYS A O 1
ATOM 2738 N N . ALA A 1 346 ? -34.343 13.225 7.558 1.00 94.81 346 ALA A N 1
ATOM 2739 C CA . ALA A 1 346 ? -32.887 13.114 7.577 1.00 94.81 346 ALA A CA 1
ATOM 2740 C C . ALA A 1 346 ? -32.291 12.979 6.166 1.00 94.81 346 ALA A C 1
ATOM 2742 O O . ALA A 1 346 ? -32.675 12.096 5.397 1.00 94.81 346 ALA A O 1
ATOM 2743 N N . PHE A 1 347 ? -31.303 13.818 5.857 1.00 96.00 347 PHE A N 1
ATOM 2744 C CA . PHE A 1 347 ? -30.597 13.840 4.576 1.00 96.00 347 PHE A CA 1
ATOM 2745 C C . PHE A 1 347 ? -29.109 13.554 4.775 1.00 96.00 347 PHE A C 1
ATOM 2747 O O . PHE A 1 347 ? -28.477 14.189 5.614 1.00 96.00 347 PHE A O 1
ATOM 2754 N N . LEU A 1 348 ? -28.543 12.618 4.012 1.00 95.50 348 LEU A N 1
ATOM 2755 C CA . LEU A 1 348 ? -27.125 12.261 4.053 1.00 95.50 348 LEU A CA 1
ATOM 2756 C C . LEU A 1 348 ? -26.457 12.616 2.725 1.00 95.50 348 LEU A C 1
ATOM 2758 O O . LEU A 1 348 ? -26.909 12.178 1.665 1.00 95.50 348 LEU A O 1
ATOM 2762 N N . CYS A 1 349 ? -25.346 13.350 2.768 1.00 94.31 349 CYS A N 1
ATOM 2763 C CA . CYS A 1 349 ? -24.521 13.594 1.584 1.00 94.31 349 CYS A CA 1
ATOM 2764 C C . CYS A 1 349 ? -23.017 13.707 1.902 1.00 94.31 349 CYS A C 1
ATOM 2766 O O . CYS A 1 349 ? -22.619 13.871 3.060 1.00 94.31 349 CYS A O 1
ATOM 2768 N N . PRO A 1 350 ? -22.142 13.593 0.884 1.00 93.56 350 PRO A N 1
ATOM 2769 C CA . PRO A 1 350 ? -20.742 13.984 1.008 1.00 93.56 350 PRO A CA 1
ATOM 2770 C C . PRO A 1 350 ? -20.590 15.452 1.431 1.00 93.56 350 PRO A C 1
ATOM 2772 O O . PRO A 1 350 ? -21.330 16.315 0.963 1.00 93.56 350 PRO A O 1
ATOM 2775 N N . MET A 1 351 ? -19.581 15.754 2.251 1.00 95.81 351 MET A N 1
ATOM 2776 C CA . MET A 1 351 ? -19.326 17.119 2.744 1.00 95.81 351 MET A CA 1
ATOM 2777 C C . MET A 1 351 ? -19.150 18.151 1.619 1.00 95.81 351 MET A C 1
ATOM 2779 O O . MET A 1 351 ? -19.606 19.279 1.753 1.00 95.81 351 MET A O 1
ATOM 2783 N N . ASN A 1 352 ? -18.543 17.785 0.489 1.00 93.62 352 ASN A N 1
ATOM 2784 C CA . ASN A 1 352 ? -18.389 18.684 -0.659 1.00 93.62 352 ASN A CA 1
ATOM 2785 C C . ASN A 1 352 ? -19.674 18.887 -1.470 1.00 93.62 352 ASN A C 1
ATOM 2787 O O . ASN A 1 352 ? -19.759 19.858 -2.218 1.00 93.62 352 ASN A O 1
ATOM 2791 N N . GLU A 1 353 ? -20.667 18.009 -1.347 1.00 92.50 353 GLU A N 1
ATOM 2792 C CA . GLU A 1 353 ? -21.920 18.071 -2.114 1.00 92.50 353 GLU A CA 1
ATOM 2793 C C . GLU A 1 353 ? -23.023 18.840 -1.384 1.00 92.50 353 GLU A C 1
ATOM 2795 O O . GLU A 1 353 ? -24.052 19.140 -1.979 1.00 92.50 353 GLU A O 1
ATOM 2800 N N . VAL A 1 354 ? -22.805 19.204 -0.119 1.00 93.19 354 VAL A N 1
ATOM 2801 C CA . VAL A 1 354 ? -23.754 20.010 0.649 1.00 93.19 354 VAL A CA 1
ATOM 2802 C C . VAL A 1 354 ? -24.030 21.354 -0.040 1.00 93.19 354 VAL A C 1
ATOM 2804 O O . VAL A 1 354 ? -23.117 22.042 -0.533 1.00 93.19 354 VAL A O 1
ATOM 2807 N N . THR A 1 355 ? -25.308 21.705 -0.055 1.00 92.31 355 THR A N 1
ATOM 2808 C CA . THR A 1 355 ? -25.867 22.992 -0.471 1.00 92.31 355 THR A CA 1
ATOM 2809 C C . THR A 1 355 ? -26.605 23.615 0.712 1.00 92.31 355 THR A C 1
ATOM 2811 O O . THR A 1 355 ? -26.564 23.086 1.825 1.00 92.31 355 THR A O 1
ATOM 2814 N N . GLU A 1 356 ? -27.248 24.757 0.493 1.00 89.25 356 GLU A N 1
ATOM 2815 C CA . GLU A 1 356 ? -28.053 25.402 1.525 1.00 89.25 356 GLU A CA 1
ATOM 2816 C C . GLU A 1 356 ? -29.142 24.453 2.061 1.00 89.25 356 GLU A C 1
ATOM 2818 O O . GLU A 1 356 ? -29.765 23.707 1.304 1.00 89.25 356 GLU A O 1
ATOM 2823 N N . ALA A 1 357 ? -29.340 24.465 3.381 1.00 90.31 357 ALA A N 1
ATOM 2824 C CA . ALA A 1 357 ? -30.263 23.584 4.089 1.00 90.31 357 ALA A CA 1
ATOM 2825 C C . ALA A 1 357 ? -31.172 24.405 5.018 1.00 90.31 357 ALA A C 1
ATOM 2827 O O . ALA A 1 357 ? -31.010 24.405 6.239 1.00 90.31 357 ALA A O 1
ATOM 2828 N N . SER A 1 358 ? -32.119 25.144 4.437 1.00 87.31 358 SER A N 1
ATOM 2829 C CA . SER A 1 358 ? -32.874 26.199 5.133 1.00 87.31 358 SER A CA 1
ATOM 2830 C C . SER A 1 358 ? -33.769 25.703 6.282 1.00 87.31 358 SER A C 1
ATOM 2832 O O . SER A 1 358 ? -34.114 26.480 7.168 1.00 87.31 358 SER A O 1
ATOM 2834 N N . GLN A 1 359 ? -34.158 24.421 6.300 1.00 92.88 359 GLN A N 1
ATOM 2835 C CA . GLN A 1 359 ? -34.965 23.815 7.377 1.00 92.88 359 GLN A CA 1
ATOM 2836 C C . GLN A 1 359 ? -34.133 23.027 8.407 1.00 92.88 359 GLN A C 1
ATOM 2838 O O . GLN A 1 359 ? -34.695 22.413 9.324 1.00 92.88 359 GLN A O 1
ATOM 2843 N N . MET A 1 360 ? -32.802 23.032 8.277 1.00 95.19 360 MET A N 1
ATOM 2844 C CA . MET A 1 360 ? -31.907 22.265 9.139 1.00 95.19 360 MET A CA 1
ATOM 2845 C C . MET A 1 360 ? -31.931 22.788 10.578 1.00 95.19 360 MET A C 1
ATOM 2847 O O . MET A 1 360 ? -31.709 23.964 10.845 1.00 95.19 360 MET A O 1
ATOM 2851 N N . LYS A 1 361 ? -32.124 21.872 11.529 1.00 94.88 361 LYS A N 1
ATOM 2852 C CA . LYS A 1 361 ? -32.019 22.127 12.977 1.00 94.88 361 LYS A CA 1
ATOM 2853 C C . LYS A 1 361 ? -30.810 21.427 13.598 1.00 94.88 361 LYS A C 1
ATOM 2855 O O . LYS A 1 361 ? -30.267 21.882 14.610 1.00 94.88 361 LYS A O 1
ATOM 2860 N N . HIS A 1 362 ? -30.395 20.316 12.990 1.00 95.19 362 HIS A N 1
ATOM 2861 C CA . HIS A 1 362 ? -29.326 19.457 13.479 1.00 95.19 362 HIS A CA 1
ATOM 2862 C C . HIS A 1 362 ? -28.369 19.084 12.343 1.00 95.19 362 HIS A C 1
ATOM 2864 O O . HIS A 1 362 ? -28.776 18.470 11.356 1.00 95.19 362 HIS A O 1
ATOM 2870 N N . LEU A 1 363 ? -27.094 19.425 12.513 1.00 96.62 363 LEU A N 1
ATOM 2871 C CA . LEU A 1 363 ? -25.998 19.064 11.624 1.00 96.62 363 LEU A CA 1
ATOM 2872 C C . LEU A 1 363 ? -25.138 17.979 12.274 1.00 96.62 363 LEU A C 1
ATOM 2874 O O . LEU A 1 363 ? -24.557 18.175 13.340 1.00 96.62 363 LEU A O 1
ATOM 2878 N N . LEU A 1 364 ? -25.007 16.837 11.619 1.00 97.38 364 LEU A N 1
ATOM 2879 C CA . LEU A 1 364 ? -24.143 15.757 12.066 1.00 97.38 364 LEU A CA 1
ATOM 2880 C C . LEU A 1 364 ? -23.011 15.564 11.058 1.00 97.38 364 LEU A C 1
ATOM 2882 O O . LEU A 1 364 ? -23.257 15.198 9.916 1.00 97.38 364 LEU A O 1
ATOM 2886 N N . VAL A 1 365 ? -21.766 15.784 11.471 1.00 98.19 365 VAL A N 1
ATOM 2887 C CA . VAL A 1 365 ? -20.592 15.591 10.614 1.00 98.19 365 VAL A CA 1
ATOM 2888 C C . VAL A 1 365 ? -19.837 14.346 11.057 1.00 98.19 365 VAL A C 1
ATOM 2890 O O . VAL A 1 365 ? -19.320 14.294 12.170 1.00 98.19 365 VAL A O 1
ATOM 2893 N N . LEU A 1 366 ? -19.750 13.347 10.182 1.00 97.88 366 LEU A N 1
ATOM 2894 C CA . LEU A 1 366 ? -18.910 12.164 10.365 1.00 97.88 366 LEU A CA 1
ATOM 2895 C C . LEU A 1 366 ? -17.784 12.226 9.339 1.00 97.88 366 LEU A C 1
ATOM 2897 O O . LEU A 1 366 ? -18.013 11.992 8.154 1.00 97.88 366 LEU A O 1
ATOM 2901 N N . THR A 1 367 ? -16.565 12.534 9.768 1.00 97.12 367 THR A N 1
ATOM 2902 C CA . THR A 1 367 ? -15.451 12.728 8.834 1.00 97.12 367 THR A CA 1
ATOM 2903 C C . THR A 1 367 ? -14.231 11.910 9.223 1.00 97.12 367 THR A C 1
ATOM 2905 O O . THR A 1 367 ? -13.867 11.843 10.395 1.00 97.12 367 THR A O 1
ATOM 2908 N N . SER A 1 368 ? -13.618 11.243 8.245 1.00 91.75 368 SER A N 1
ATOM 2909 C CA . SER A 1 368 ? -12.306 10.629 8.421 1.00 91.75 368 SER A CA 1
ATOM 2910 C C . SER A 1 368 ? -11.192 11.649 8.217 1.00 91.75 368 SER A C 1
ATOM 2912 O O . SER A 1 368 ? -11.390 12.647 7.535 1.00 91.75 368 SER A O 1
ATOM 2914 N N . THR A 1 369 ? -10.001 11.351 8.714 1.00 83.38 369 THR A N 1
ATOM 2915 C CA . THR A 1 369 ? -8.776 12.091 8.384 1.00 83.38 369 THR A CA 1
ATOM 2916 C C . THR A 1 369 ? -7.947 11.305 7.368 1.00 83.38 369 THR A C 1
ATOM 2918 O O . THR A 1 369 ? -7.946 10.073 7.395 1.00 83.38 369 THR A O 1
ATOM 2921 N N . TYR A 1 370 ? -7.289 11.996 6.437 1.00 70.56 370 TYR A N 1
ATOM 2922 C CA . TYR A 1 370 ? -6.445 11.385 5.411 1.00 70.56 370 TYR A CA 1
ATOM 2923 C C . TYR A 1 370 ? -5.041 11.995 5.411 1.00 70.56 370 TYR A C 1
ATOM 2925 O O . TYR A 1 370 ? -4.871 13.138 5.808 1.00 70.56 370 TYR A O 1
ATOM 2933 N N . GLY A 1 371 ? -4.035 11.246 4.952 1.00 64.69 371 GLY A N 1
ATOM 2934 C CA . GLY A 1 371 ? -2.650 11.729 4.907 1.00 64.69 371 GLY A CA 1
ATOM 2935 C C . GLY A 1 371 ? -2.148 12.183 6.280 1.00 64.69 371 GLY A C 1
ATOM 2936 O O . GLY A 1 371 ? -2.374 11.499 7.277 1.00 64.69 371 GLY A O 1
ATOM 2937 N N . ASP A 1 372 ? -1.504 13.347 6.314 1.00 65.88 372 ASP A N 1
ATOM 2938 C CA . ASP A 1 372 ? -0.925 13.947 7.517 1.00 65.88 372 ASP A CA 1
ATOM 2939 C C . ASP A 1 372 ? -1.896 14.916 8.217 1.00 65.88 372 ASP A C 1
ATOM 2941 O O . ASP A 1 372 ? -1.612 16.089 8.429 1.00 65.88 372 ASP A O 1
ATOM 2945 N N . GLY A 1 373 ? -3.111 14.446 8.508 1.00 72.88 373 GLY A N 1
ATOM 2946 C CA . GLY A 1 373 ? -4.133 15.277 9.156 1.00 72.88 373 GLY A CA 1
ATOM 2947 C C . GLY A 1 373 ? -5.135 15.959 8.212 1.00 72.88 373 GLY A C 1
ATOM 2948 O O . GLY A 1 373 ? -6.073 16.599 8.683 1.00 72.88 373 GLY A O 1
ATOM 2949 N N . ASP A 1 374 ? -4.997 15.763 6.902 1.00 76.00 374 ASP A N 1
ATOM 2950 C CA . ASP A 1 374 ? -5.790 16.399 5.848 1.00 76.00 374 ASP A CA 1
ATOM 2951 C C . ASP A 1 374 ? -7.254 15.921 5.751 1.00 76.00 374 ASP A C 1
ATOM 2953 O O . ASP A 1 374 ? -7.661 14.843 6.208 1.00 76.00 374 ASP A O 1
ATOM 2957 N N . ALA A 1 375 ? -8.047 16.728 5.038 1.00 83.69 375 ALA A N 1
ATOM 2958 C CA . ALA A 1 375 ? -9.393 16.393 4.592 1.00 83.69 375 ALA A CA 1
ATOM 2959 C C . ALA A 1 375 ? -9.417 15.210 3.600 1.00 83.69 375 ALA A C 1
ATOM 2961 O O . ALA A 1 375 ? -8.590 15.149 2.685 1.00 83.69 375 ALA A O 1
ATOM 2962 N N . PRO A 1 376 ? -10.422 14.319 3.678 1.00 80.44 376 PRO A N 1
ATOM 2963 C CA . PRO A 1 376 ? -10.747 13.397 2.595 1.00 80.44 376 PRO A CA 1
ATOM 2964 C C . PRO A 1 376 ? -11.111 14.136 1.303 1.00 80.44 376 PRO A C 1
ATOM 2966 O O . PRO A 1 376 ? -11.659 15.240 1.339 1.00 80.44 376 PRO A O 1
ATOM 2969 N N . SER A 1 377 ? -10.921 13.485 0.152 1.00 77.56 377 SER A N 1
ATOM 2970 C CA . SER A 1 377 ? -11.207 14.073 -1.171 1.00 77.56 377 SER A CA 1
ATOM 2971 C C . SER A 1 377 ? -12.658 14.526 -1.375 1.00 77.56 377 SER A C 1
ATOM 2973 O O . SER A 1 377 ? -12.936 15.361 -2.228 1.00 77.56 377 SER A O 1
ATOM 2975 N N . ASN A 1 378 ? -13.608 13.995 -0.603 1.00 82.06 378 ASN A N 1
ATOM 2976 C CA . ASN A 1 378 ? -15.014 14.397 -0.655 1.00 82.06 378 ASN A CA 1
ATOM 2977 C C . ASN A 1 378 ? -15.397 15.450 0.409 1.00 82.06 378 ASN A C 1
ATOM 2979 O O . ASN A 1 378 ? -16.591 15.687 0.608 1.00 82.06 378 ASN A O 1
ATOM 2983 N N . ALA A 1 379 ? -14.415 16.050 1.091 1.00 91.38 379 ALA A N 1
ATOM 2984 C CA . ALA A 1 379 ? -14.598 17.062 2.134 1.00 91.38 379 ALA A CA 1
ATOM 2985 C C . ALA A 1 379 ? -13.625 18.259 2.050 1.00 91.38 379 ALA A C 1
ATOM 2987 O O . ALA A 1 379 ? -13.762 19.214 2.813 1.00 91.38 379 ALA A O 1
ATOM 2988 N N . ASP A 1 380 ? -12.664 18.240 1.126 1.00 83.94 380 ASP A N 1
ATOM 2989 C CA . ASP A 1 380 ? -11.605 19.250 0.969 1.00 83.94 380 ASP A CA 1
ATOM 2990 C C . ASP A 1 380 ? -12.085 20.662 0.561 1.00 83.94 380 ASP A C 1
ATOM 2992 O O . ASP A 1 380 ? -11.347 21.639 0.706 1.00 83.94 380 ASP A O 1
ATOM 2996 N N . ALA A 1 381 ? -13.328 20.803 0.098 1.00 92.00 381 ALA A N 1
ATOM 2997 C CA . ALA A 1 381 ? -13.945 22.085 -0.232 1.00 92.00 381 ALA A CA 1
ATOM 2998 C C . ALA A 1 381 ? -14.882 22.598 0.874 1.00 92.00 381 ALA A C 1
ATOM 3000 O O . ALA A 1 381 ? -15.315 23.750 0.815 1.00 92.00 381 ALA A O 1
ATOM 3001 N N . PHE A 1 382 ? -15.204 21.776 1.877 1.00 95.88 382 PHE A N 1
ATOM 3002 C CA . PHE A 1 382 ? -16.225 22.091 2.877 1.00 95.88 382 PHE A CA 1
ATOM 3003 C C . PHE A 1 382 ? -15.874 23.313 3.732 1.00 95.88 382 PHE A C 1
ATOM 3005 O O . PHE A 1 382 ? -16.698 24.214 3.864 1.00 95.88 382 PHE A O 1
ATOM 3012 N N . LEU A 1 383 ? -14.643 23.394 4.251 1.00 95.06 383 LEU A N 1
ATOM 3013 C CA . LEU A 1 383 ? -14.217 24.533 5.076 1.00 95.06 383 LEU A CA 1
ATOM 3014 C C . LEU A 1 383 ? -14.321 25.856 4.299 1.00 95.06 383 LEU A C 1
ATOM 3016 O O . LEU A 1 383 ? -14.914 26.817 4.781 1.00 95.06 383 LEU A O 1
ATOM 3020 N N . LYS A 1 384 ? -13.887 25.859 3.031 1.00 93.88 384 LYS A N 1
ATOM 3021 C CA . LYS A 1 384 ? -14.022 27.015 2.127 1.00 93.88 384 LYS A CA 1
ATOM 3022 C C . LYS A 1 384 ? -15.481 27.373 1.833 1.00 93.88 384 LYS A C 1
ATOM 3024 O O . LYS A 1 384 ? -15.794 28.534 1.590 1.00 93.88 384 LYS A O 1
ATOM 3029 N N . LYS A 1 385 ? -16.389 26.392 1.799 1.00 94.06 385 LYS A N 1
ATOM 3030 C CA . LYS A 1 385 ? -17.830 26.647 1.639 1.00 94.06 385 LYS A CA 1
ATOM 3031 C C . LYS A 1 385 ? -18.428 27.298 2.887 1.00 94.06 385 LYS A C 1
ATOM 3033 O O . LYS A 1 385 ? -19.243 28.204 2.739 1.00 94.06 385 LYS A O 1
ATOM 3038 N N . LEU A 1 386 ? -18.017 26.880 4.086 1.00 93.25 386 LEU A N 1
ATOM 3039 C CA . LEU A 1 386 ? -18.451 27.517 5.335 1.00 93.25 386 LEU A CA 1
ATOM 3040 C C . LEU A 1 386 ? -18.037 28.989 5.385 1.00 93.25 386 LEU A C 1
ATOM 3042 O O . LEU A 1 386 ? -18.876 29.837 5.669 1.00 93.25 386 LEU A O 1
ATOM 3046 N N . GLU A 1 387 ? -16.790 29.295 5.017 1.00 91.62 387 GLU A N 1
ATOM 3047 C CA . GLU A 1 387 ? -16.285 30.675 4.916 1.00 91.62 387 GLU A CA 1
ATOM 3048 C C . GLU A 1 387 ? -17.102 31.538 3.941 1.00 91.62 387 GLU A C 1
ATOM 3050 O O . GLU A 1 387 ? -17.256 32.738 4.146 1.00 91.62 387 GLU A O 1
ATOM 3055 N N . LYS A 1 388 ? -17.664 30.923 2.893 1.00 92.62 388 LYS A N 1
ATOM 3056 C CA . LYS A 1 388 ? -18.525 31.582 1.900 1.00 92.62 388 LYS A CA 1
ATOM 3057 C C . LYS A 1 388 ? -20.004 31.675 2.302 1.00 92.62 388 LYS A C 1
ATOM 3059 O O . LYS A 1 388 ? -20.800 32.145 1.496 1.00 92.62 388 LYS A O 1
ATOM 3064 N N . GLY A 1 389 ? -20.387 31.235 3.504 1.00 89.94 389 GLY A N 1
ATOM 3065 C CA . GLY A 1 389 ? -21.747 31.416 4.029 1.00 89.94 389 GLY A CA 1
ATOM 3066 C C . GLY A 1 389 ? -22.757 30.308 3.694 1.00 89.94 389 GLY A C 1
ATOM 3067 O O . GLY A 1 389 ? -23.947 30.587 3.601 1.00 89.94 389 GLY A O 1
ATOM 3068 N N . LEU A 1 390 ? -22.317 29.050 3.554 1.00 88.31 390 LEU A N 1
ATOM 3069 C CA . LEU A 1 390 ? -23.128 27.871 3.173 1.00 88.31 390 LEU A CA 1
ATOM 3070 C C . LEU A 1 390 ? -24.474 27.659 3.923 1.00 88.31 390 LEU A C 1
ATOM 3072 O O . LEU A 1 390 ? -25.339 26.964 3.399 1.00 88.31 390 LEU A O 1
ATOM 3076 N N . PHE A 1 391 ? -24.674 28.226 5.119 1.00 88.81 391 PHE A N 1
ATOM 3077 C CA . PHE A 1 391 ? -25.874 28.004 5.950 1.00 88.81 391 PHE A CA 1
ATOM 3078 C C . PHE A 1 391 ? -26.693 29.269 6.274 1.00 88.81 391 PHE A C 1
ATOM 3080 O O . PHE A 1 391 ? -27.479 29.246 7.219 1.00 88.81 391 PHE A O 1
ATOM 3087 N N . ALA A 1 392 ? -26.516 30.357 5.513 1.00 77.94 392 ALA A N 1
ATOM 3088 C CA . ALA A 1 392 ? -27.410 31.529 5.498 1.00 77.94 392 ALA A CA 1
ATOM 3089 C C . ALA A 1 392 ? -27.882 32.049 6.883 1.00 77.94 392 ALA A C 1
ATOM 3091 O O . ALA A 1 392 ? -29.063 32.296 7.098 1.00 77.94 392 ALA A O 1
ATOM 3092 N N . GLU A 1 393 ? -26.959 32.192 7.843 1.00 82.12 393 GLU A N 1
ATOM 3093 C CA . GLU A 1 393 ? -27.206 32.671 9.222 1.00 82.12 393 GLU A CA 1
ATOM 3094 C C . GLU A 1 393 ? -28.317 31.949 10.021 1.00 82.12 393 GLU A C 1
ATOM 3096 O O . GLU A 1 393 ? -28.733 32.406 11.089 1.00 82.12 393 GLU A O 1
ATOM 3101 N N . HIS A 1 394 ? -28.776 30.784 9.561 1.00 84.62 394 HIS A N 1
ATOM 3102 C CA . HIS A 1 394 ? -29.826 30.023 10.227 1.00 84.62 394 HIS A CA 1
ATOM 3103 C C . HIS A 1 394 ? -29.308 29.338 11.504 1.00 84.62 394 HIS A C 1
ATOM 3105 O O . HIS A 1 394 ? -28.288 28.649 11.451 1.00 84.62 394 HIS A O 1
ATOM 3111 N N . PRO A 1 395 ? -29.996 29.459 12.659 1.00 92.94 395 PRO A N 1
ATOM 3112 C CA . PRO A 1 395 ? -29.580 28.778 13.881 1.00 92.94 395 PRO A CA 1
ATOM 3113 C C . PRO A 1 395 ? -29.715 27.254 13.803 1.00 92.94 395 PRO A C 1
ATOM 3115 O O . PRO A 1 395 ? -30.811 26.734 13.594 1.00 92.94 395 PRO A O 1
ATOM 3118 N N . PHE A 1 396 ? -28.630 26.526 14.072 1.00 95.19 396 PHE A N 1
ATOM 3119 C CA . PHE A 1 396 ? -28.638 25.063 14.153 1.00 95.19 396 PHE A CA 1
ATOM 3120 C C . PHE A 1 396 ? -27.721 24.543 15.259 1.00 95.19 396 PHE A C 1
ATOM 3122 O O . PHE A 1 396 ? -26.799 25.213 15.725 1.00 95.19 396 PHE A O 1
ATOM 3129 N N . SER A 1 397 ? -27.964 23.304 15.679 1.00 95.88 397 SER A N 1
ATOM 3130 C CA . SER A 1 397 ? -27.038 22.567 16.541 1.00 95.88 397 SER A CA 1
ATOM 3131 C C . SER A 1 397 ? -26.172 21.621 15.720 1.00 95.88 397 SER A C 1
ATOM 3133 O O . SER A 1 397 ? -26.647 21.085 14.721 1.00 95.88 397 SER A O 1
ATOM 3135 N N . TYR A 1 398 ? -24.922 21.393 16.125 1.00 96.75 398 TYR A N 1
ATOM 3136 C CA . TYR A 1 398 ? -24.027 20.485 15.412 1.00 96.75 398 TYR A CA 1
ATOM 3137 C C . TYR A 1 398 ? -23.318 19.470 16.310 1.00 96.75 398 TYR A C 1
ATOM 3139 O O . TYR A 1 398 ? -23.188 19.640 17.522 1.00 96.75 398 TYR A O 1
ATOM 3147 N N . THR A 1 399 ? -22.858 18.380 15.706 1.00 97.31 399 THR A N 1
ATOM 3148 C CA . THR A 1 399 ? -21.983 17.375 16.321 1.00 97.31 399 THR A CA 1
ATOM 3149 C C . THR A 1 399 ? -20.968 16.906 15.293 1.00 97.31 399 THR A C 1
ATOM 3151 O O . THR A 1 399 ? -21.342 16.626 14.156 1.00 97.31 399 THR A O 1
ATOM 3154 N N . VAL A 1 400 ? -19.702 16.785 15.698 1.00 98.19 400 VAL A N 1
ATOM 3155 C CA . VAL A 1 400 ? -18.638 16.232 14.853 1.00 98.19 400 VAL A CA 1
ATOM 3156 C C . VAL A 1 400 ? -18.106 14.937 15.464 1.00 98.19 400 VAL A C 1
ATOM 3158 O O . VAL A 1 400 ? -17.791 14.876 16.655 1.00 98.19 400 VAL A O 1
ATOM 3161 N N . LEU A 1 401 ? -18.007 13.898 14.639 1.00 98.19 401 LEU A N 1
ATOM 3162 C CA . LEU A 1 401 ? -17.374 12.626 14.962 1.00 98.19 401 LEU A CA 1
ATOM 3163 C C . LEU A 1 401 ? -16.218 12.378 13.990 1.00 98.19 401 LEU A C 1
ATOM 3165 O O . LEU A 1 401 ? -16.426 12.266 12.778 1.00 98.19 401 LEU A O 1
ATOM 3169 N N . GLY A 1 402 ? -15.007 12.297 14.535 1.00 97.19 402 GLY A N 1
ATOM 3170 C CA . GLY A 1 402 ? -13.796 12.006 13.775 1.00 97.19 402 GLY A CA 1
ATOM 3171 C C . GLY A 1 402 ? -13.520 10.511 13.682 1.00 97.19 402 GLY A C 1
ATOM 3172 O O . GLY A 1 402 ? -13.594 9.813 14.687 1.00 97.19 402 GLY A O 1
ATOM 3173 N N . PHE A 1 403 ? -13.166 10.026 12.496 1.00 94.12 403 PHE A N 1
ATOM 3174 C CA . PHE A 1 403 ? -12.643 8.676 12.289 1.00 94.12 403 PHE A CA 1
ATOM 3175 C C . PHE A 1 403 ? -11.163 8.760 11.910 1.00 94.12 403 PHE A C 1
ATOM 3177 O O . PHE A 1 403 ? -10.789 9.470 10.976 1.00 94.12 403 PHE A O 1
ATOM 3184 N N . GLY A 1 404 ? -10.311 8.013 12.598 1.00 87.62 404 GLY A N 1
ATOM 3185 C CA . GLY A 1 404 ? -8.876 8.025 12.335 1.00 87.62 404 GLY A CA 1
ATOM 3186 C C . GLY A 1 404 ? -8.192 6.802 12.915 1.00 87.62 404 GLY A C 1
ATOM 3187 O O . GLY A 1 404 ? -8.855 5.864 13.349 1.00 87.62 404 GLY A O 1
ATOM 3188 N N . SER A 1 405 ? -6.866 6.838 12.957 1.00 78.50 405 SER A N 1
ATOM 3189 C CA . SER A 1 405 ? -6.056 5.800 13.586 1.00 78.50 405 SER A CA 1
ATOM 3190 C C . SER A 1 405 ? -4.981 6.434 14.462 1.00 78.50 405 SER A C 1
ATOM 3192 O O . SER A 1 405 ? -4.297 7.360 14.025 1.00 78.50 405 SER A O 1
ATOM 3194 N N . LYS A 1 406 ? -4.843 5.950 15.699 1.00 74.75 406 LYS A N 1
ATOM 3195 C CA . LYS A 1 406 ? -3.818 6.376 16.668 1.00 74.75 406 LYS A CA 1
ATOM 3196 C C . LYS A 1 406 ? -2.402 6.004 16.224 1.00 74.75 406 LYS A C 1
ATOM 3198 O O . LYS A 1 406 ? -1.444 6.473 16.823 1.00 74.75 406 LYS A O 1
ATOM 3203 N N . SER A 1 407 ? -2.269 5.182 15.183 1.00 59.72 407 SER A N 1
ATOM 3204 C CA . SER A 1 407 ? -0.990 4.901 14.528 1.00 59.72 407 SER A CA 1
ATOM 3205 C C . SER A 1 407 ? -0.417 6.105 13.773 1.00 59.72 407 SER A C 1
ATOM 3207 O O . SER A 1 407 ? 0.741 6.058 13.372 1.00 59.72 407 SER A O 1
ATOM 3209 N N . TYR A 1 408 ? -1.207 7.162 13.565 1.00 58.53 408 TYR A N 1
ATOM 3210 C CA . TYR A 1 408 ? -0.777 8.413 12.943 1.00 58.53 408 TYR A CA 1
ATOM 3211 C C . TYR A 1 408 ? -0.695 9.521 13.996 1.00 58.53 408 TYR A C 1
ATOM 3213 O O . TYR A 1 408 ? -1.558 9.606 14.871 1.00 58.53 408 TYR A O 1
ATOM 3221 N N . GLU A 1 409 ? 0.308 10.392 13.875 1.00 72.44 409 GLU A N 1
ATOM 3222 C CA . GLU A 1 409 ? 0.539 11.520 14.789 1.00 72.44 409 GLU A CA 1
ATOM 3223 C C . GLU A 1 409 ? -0.679 12.459 14.852 1.00 72.44 409 GLU A C 1
ATOM 3225 O O . GLU A 1 409 ? -1.209 12.745 15.926 1.00 72.44 409 GLU A O 1
ATOM 3230 N N . ASN A 1 410 ? -1.205 12.840 13.684 1.00 78.88 410 ASN A N 1
ATOM 3231 C CA . ASN A 1 410 ? -2.344 13.747 13.530 1.00 78.88 410 ASN A CA 1
ATOM 3232 C C . ASN A 1 410 ? -3.708 13.024 13.617 1.00 78.88 410 ASN A C 1
ATOM 3234 O O . ASN A 1 410 ? -4.554 13.096 12.716 1.00 78.88 410 ASN A O 1
ATOM 3238 N N . PHE A 1 411 ? -3.939 12.294 14.715 1.00 87.50 411 PHE A N 1
ATOM 3239 C CA . PHE A 1 411 ? -5.151 11.494 14.929 1.00 87.50 411 PHE A CA 1
ATOM 3240 C C . PHE A 1 411 ? -6.445 12.334 14.890 1.00 87.50 411 PHE A C 1
ATOM 3242 O O . PHE A 1 411 ? -6.708 13.157 15.766 1.00 87.50 411 PHE A O 1
ATOM 3249 N N . CYS A 1 412 ? -7.308 12.058 13.902 1.00 94.44 412 CYS A N 1
ATOM 3250 C CA . CYS A 1 412 ? -8.598 12.734 13.674 1.00 94.44 412 CYS A CA 1
ATOM 3251 C C . CYS A 1 412 ? -8.513 14.259 13.432 1.00 94.44 412 CYS A C 1
ATOM 3253 O O . CYS A 1 412 ? -9.520 14.949 13.611 1.00 94.44 412 CYS A O 1
ATOM 3255 N N . GLN A 1 413 ? -7.357 14.791 13.015 1.00 94.94 413 GLN A N 1
ATOM 3256 C CA . GLN A 1 413 ? -7.107 16.237 12.914 1.00 94.94 413 GLN A CA 1
ATOM 3257 C C . GLN A 1 413 ? -8.190 16.998 12.127 1.00 94.94 413 GLN A C 1
ATOM 3259 O O . GLN A 1 413 ? -8.834 17.887 12.680 1.00 94.94 413 GLN A O 1
ATOM 3264 N N . PHE A 1 414 ? -8.506 16.572 10.901 1.00 95.19 414 PHE A N 1
ATOM 3265 C CA . PHE A 1 414 ? -9.545 17.218 10.087 1.00 95.19 414 PHE A CA 1
ATOM 3266 C C . PHE A 1 414 ? -10.937 17.312 10.753 1.00 95.19 414 PHE A C 1
ATOM 3268 O O . PHE A 1 414 ? -11.711 18.238 10.483 1.00 95.19 414 PHE A O 1
ATOM 3275 N N . ALA A 1 415 ? -11.287 16.379 11.645 1.00 97.44 415 ALA A N 1
ATOM 3276 C CA . ALA A 1 415 ? -12.534 16.464 12.405 1.00 97.44 415 ALA A CA 1
ATOM 3277 C C . ALA A 1 415 ? -12.493 17.606 13.433 1.00 97.44 415 ALA A C 1
ATOM 3279 O O . ALA A 1 415 ? -13.488 18.310 13.616 1.00 97.44 415 ALA A O 1
ATOM 3280 N N . PHE A 1 416 ? -11.342 17.827 14.071 1.00 97.62 416 PHE A N 1
ATOM 3281 C CA . PHE A 1 416 ? -11.135 18.975 14.951 1.00 97.62 416 PHE A CA 1
ATOM 3282 C C . PHE A 1 416 ? -11.129 20.289 14.171 1.00 97.62 416 PHE A C 1
ATOM 3284 O O . PHE A 1 416 ? -11.782 21.237 14.604 1.00 97.62 416 PHE A O 1
ATOM 3291 N N . ASP A 1 417 ? -10.501 20.330 12.996 1.00 97.19 417 ASP A N 1
ATOM 3292 C CA . ASP A 1 417 ? -10.518 21.513 12.124 1.00 97.19 417 ASP A CA 1
ATOM 3293 C C . ASP A 1 417 ? -11.950 21.871 11.708 1.00 97.19 417 ASP A C 1
ATOM 3295 O O . ASP A 1 417 ? -12.372 23.025 11.793 1.00 97.19 417 ASP A O 1
ATOM 3299 N N . THR A 1 418 ? -12.742 20.856 11.351 1.00 97.44 418 THR A N 1
ATOM 3300 C CA . THR A 1 418 ? -14.162 21.018 11.022 1.00 97.44 418 THR A CA 1
ATOM 3301 C C . THR A 1 418 ? -14.970 21.548 12.206 1.00 97.44 418 THR A C 1
ATOM 3303 O O . THR A 1 418 ? -15.786 22.456 12.045 1.00 97.44 418 THR A O 1
ATOM 3306 N N . ALA A 1 419 ? -14.744 21.013 13.407 1.00 97.38 419 ALA A N 1
ATOM 3307 C CA . ALA A 1 419 ? -15.415 21.491 14.612 1.00 97.38 419 ALA A CA 1
ATOM 3308 C C . ALA A 1 419 ? -15.038 22.944 14.939 1.00 97.38 419 ALA A C 1
ATOM 3310 O O . ALA A 1 419 ? -15.913 23.741 15.272 1.00 97.38 419 ALA A O 1
ATOM 3311 N N . ASN A 1 420 ? -13.764 23.313 14.785 1.00 97.12 420 ASN A N 1
ATOM 3312 C CA . ASN A 1 420 ? -13.290 24.681 14.987 1.00 97.12 420 ASN A CA 1
ATOM 3313 C C . ASN A 1 420 ? -13.933 25.658 13.992 1.00 97.12 420 ASN A C 1
ATOM 3315 O O . ASN A 1 420 ? -14.388 26.726 14.401 1.00 97.12 420 ASN A O 1
ATOM 3319 N N . ALA A 1 421 ? -14.039 25.276 12.716 1.00 96.31 421 ALA A N 1
ATOM 3320 C CA . ALA A 1 421 ? -14.700 26.088 11.696 1.00 96.31 421 ALA A CA 1
ATOM 3321 C C . ALA A 1 421 ? -16.198 26.284 11.987 1.00 96.31 421 ALA A C 1
ATOM 3323 O O . ALA A 1 421 ? -16.704 27.398 11.885 1.00 96.31 421 ALA A O 1
ATOM 3324 N N . LEU A 1 422 ? -16.907 25.232 12.414 1.00 96.38 422 LEU A N 1
ATOM 3325 C CA . LEU A 1 422 ? -18.318 25.338 12.807 1.00 96.38 422 LEU A CA 1
ATOM 3326 C C . LEU A 1 422 ? -18.503 26.182 14.072 1.00 96.38 422 LEU A C 1
ATOM 3328 O O . LEU A 1 422 ? -19.444 26.964 14.152 1.00 96.38 422 LEU A O 1
ATOM 3332 N N . LYS A 1 423 ? -17.597 26.069 15.048 1.00 95.50 423 LYS A N 1
ATOM 3333 C CA . LYS A 1 423 ? -17.614 26.870 16.280 1.00 95.50 423 LYS A CA 1
ATOM 3334 C C . LYS A 1 423 ? -17.443 28.369 16.025 1.00 95.50 423 LYS A C 1
ATOM 3336 O O . LYS A 1 423 ? -17.926 29.167 16.822 1.00 95.50 423 LYS A O 1
ATOM 3341 N N . ALA A 1 424 ? -16.763 28.749 14.944 1.00 94.38 424 ALA A N 1
ATOM 3342 C CA . ALA A 1 424 ? -16.593 30.148 14.560 1.00 94.38 424 ALA A CA 1
ATOM 3343 C C . ALA A 1 424 ? -17.890 30.797 14.033 1.00 94.38 424 ALA A C 1
ATOM 3345 O O . ALA A 1 424 ? -17.962 32.022 13.953 1.00 94.38 424 ALA A O 1
ATOM 3346 N N . LEU A 1 425 ? -18.920 30.010 13.696 1.00 93.50 425 LEU A N 1
ATOM 3347 C CA . LEU A 1 425 ? -20.204 30.523 13.217 1.00 93.50 425 LEU A CA 1
ATOM 3348 C C . LEU A 1 425 ? -21.104 30.931 14.401 1.00 93.50 425 LEU A C 1
ATOM 3350 O O . LEU A 1 425 ? -21.413 30.088 15.245 1.00 93.50 425 LEU A O 1
ATOM 3354 N N . PRO A 1 426 ? -21.606 32.180 14.462 1.00 91.81 426 PRO A N 1
ATOM 3355 C CA . PRO A 1 426 ? -22.364 32.675 15.619 1.00 91.81 426 PRO A CA 1
ATOM 3356 C C . PRO A 1 426 ? -23.734 31.998 15.801 1.00 91.81 426 PRO A C 1
ATOM 3358 O O . PRO A 1 426 ? -24.285 31.986 16.899 1.00 91.81 426 PRO A O 1
ATOM 3361 N N . PHE A 1 427 ? -24.278 31.417 14.734 1.00 91.88 427 PHE A N 1
ATOM 3362 C CA . PHE A 1 427 ? -25.568 30.723 14.699 1.00 91.88 427 PHE A CA 1
ATOM 3363 C C . PHE A 1 427 ? -25.443 29.196 14.881 1.00 91.88 427 PHE A C 1
ATOM 3365 O O . PHE A 1 427 ? -26.454 28.494 14.912 1.00 91.88 427 PHE A O 1
ATOM 3372 N N . ALA A 1 428 ? -24.227 28.661 15.041 1.00 95.38 428 ALA A N 1
ATOM 3373 C CA . ALA A 1 428 ? -23.989 27.233 15.225 1.00 95.38 428 ALA A CA 1
ATOM 3374 C C . ALA A 1 428 ? -23.717 26.898 16.700 1.00 95.38 428 ALA A C 1
ATOM 3376 O O . ALA A 1 428 ? -22.778 27.401 17.315 1.00 95.38 428 ALA A O 1
ATOM 3377 N N . LYS A 1 429 ? -24.511 25.992 17.278 1.00 95.31 429 LYS A N 1
ATOM 3378 C CA . LYS A 1 429 ? -24.349 25.549 18.671 1.00 95.31 429 LYS A CA 1
ATOM 3379 C C . LYS A 1 429 ? -23.830 24.117 18.752 1.00 95.31 429 LYS A C 1
ATOM 3381 O O . LYS A 1 429 ? -24.486 23.186 18.295 1.00 95.31 429 LYS A O 1
ATOM 3386 N N . GLU A 1 430 ? -22.687 23.918 19.399 1.00 95.44 430 GLU A N 1
ATOM 3387 C CA . GLU A 1 430 ? -22.152 22.576 19.650 1.00 95.44 430 GLU A CA 1
ATOM 3388 C C . GLU A 1 430 ? -23.084 21.801 20.603 1.00 95.44 430 GLU A C 1
ATOM 3390 O O . GLU A 1 430 ? -23.380 22.261 21.709 1.00 95.44 430 GLU A O 1
ATOM 3395 N N . ALA A 1 431 ? -23.581 20.636 20.172 1.00 93.69 431 ALA A N 1
ATOM 3396 C CA . ALA A 1 431 ? -24.456 19.789 20.987 1.00 93.69 431 ALA A CA 1
ATOM 3397 C C . ALA A 1 431 ? -23.658 18.897 21.950 1.00 93.69 431 ALA A C 1
ATOM 3399 O O . ALA A 1 431 ? -24.032 18.748 23.113 1.00 93.69 431 ALA A O 1
ATOM 3400 N N . ILE A 1 432 ? -22.549 18.323 21.475 1.00 94.56 432 ILE A N 1
ATOM 3401 C CA . ILE A 1 432 ? -21.553 17.604 22.278 1.00 94.56 432 ILE A CA 1
ATOM 3402 C C . ILE A 1 432 ? -20.157 17.905 21.749 1.00 94.56 432 ILE A C 1
ATOM 3404 O O . ILE A 1 432 ? -19.985 18.087 20.544 1.00 94.56 432 ILE A O 1
ATOM 3408 N N . LYS A 1 433 ? -19.164 17.879 22.645 1.00 95.19 433 LYS A N 1
ATOM 3409 C CA . LYS A 1 433 ? -17.753 18.006 22.266 1.00 95.19 433 LYS A CA 1
ATOM 3410 C C . LYS A 1 433 ? -17.372 16.927 21.253 1.00 95.19 433 LYS A C 1
ATOM 3412 O O . LYS A 1 433 ? -17.733 15.764 21.460 1.00 95.19 433 LYS A O 1
ATOM 3417 N N . THR A 1 434 ? -16.597 17.300 20.234 1.00 96.12 434 THR A N 1
ATOM 3418 C CA . THR A 1 434 ? -16.043 16.372 19.235 1.00 96.12 434 THR A CA 1
ATOM 3419 C C . THR A 1 434 ? -15.475 15.110 19.883 1.00 96.12 434 THR A C 1
ATOM 3421 O O . THR A 1 434 ? -14.666 15.173 20.816 1.00 96.12 434 THR A O 1
ATOM 3424 N N . LYS A 1 435 ? -15.919 13.955 19.386 1.00 96.62 435 LYS A N 1
ATOM 3425 C CA . LYS A 1 435 ? -15.429 12.625 19.769 1.00 96.62 435 LYS A CA 1
ATOM 3426 C C . LYS A 1 435 ? -14.678 11.998 18.602 1.00 96.62 435 LYS A C 1
ATOM 3428 O O . LYS A 1 435 ? -14.828 12.424 17.457 1.00 96.62 435 LYS A O 1
ATOM 3433 N N . THR A 1 436 ? -13.885 10.981 18.904 1.00 96.44 436 THR A N 1
ATOM 3434 C CA . THR A 1 436 ? -13.056 10.269 17.934 1.00 96.44 436 THR A CA 1
ATOM 3435 C C . THR A 1 436 ? -13.357 8.775 17.968 1.00 96.44 436 THR A C 1
ATOM 3437 O O . THR A 1 436 ? -13.797 8.251 18.991 1.00 96.44 436 THR A O 1
ATOM 3440 N N . VAL A 1 437 ? -13.149 8.121 16.828 1.00 91.56 437 VAL A N 1
ATOM 3441 C CA . VAL A 1 437 ? -13.264 6.677 16.628 1.00 91.56 437 VAL A CA 1
ATOM 3442 C C . VAL A 1 437 ? -11.953 6.185 16.033 1.00 91.56 437 VAL A C 1
ATOM 3444 O O . VAL A 1 437 ? -11.603 6.535 14.902 1.00 91.56 437 VAL A O 1
ATOM 3447 N N . ASN A 1 438 ? -11.236 5.370 16.796 1.00 87.19 438 ASN A N 1
ATOM 3448 C CA . ASN A 1 438 ? -10.011 4.716 16.374 1.00 87.19 438 ASN A CA 1
ATOM 3449 C C . ASN A 1 438 ? -10.311 3.472 15.529 1.00 87.19 438 ASN A C 1
ATOM 3451 O O . ASN A 1 438 ? -11.072 2.610 15.962 1.00 87.19 438 ASN A O 1
ATOM 3455 N N . ASP A 1 439 ? -9.708 3.374 14.345 1.00 76.00 439 ASP A N 1
ATOM 3456 C CA . ASP A 1 439 ? -9.731 2.198 13.462 1.00 76.00 439 ASP A CA 1
ATOM 3457 C C . ASP A 1 439 ? -11.139 1.625 13.230 1.00 76.00 439 ASP A C 1
ATOM 3459 O O . ASP A 1 439 ? -11.357 0.416 13.232 1.00 76.00 439 ASP A O 1
ATOM 3463 N N . LEU A 1 440 ? -12.122 2.515 13.034 1.00 81.31 440 LEU A N 1
ATOM 3464 C CA . LEU A 1 440 ? -13.532 2.156 12.823 1.00 81.31 440 LEU A CA 1
ATOM 3465 C C . LEU A 1 440 ? -14.148 1.349 13.990 1.00 81.31 440 LEU A C 1
ATOM 3467 O O . LEU A 1 440 ? -15.098 0.594 13.779 1.00 81.31 440 LEU A O 1
ATOM 3471 N N . SER A 1 441 ? -13.637 1.522 15.214 1.00 80.94 441 SER A N 1
ATOM 3472 C CA . SER A 1 441 ? -14.133 0.865 16.428 1.00 80.94 441 SER A CA 1
ATOM 3473 C C . SER A 1 441 ? -15.629 1.100 16.643 1.00 80.94 441 SER A C 1
ATOM 3475 O O . SER A 1 441 ? -16.084 2.220 16.894 1.00 80.94 441 SER A O 1
ATOM 3477 N N . ILE A 1 442 ? -16.408 0.015 16.600 1.00 82.81 442 ILE A N 1
ATOM 3478 C CA . ILE A 1 442 ? -17.850 0.067 16.862 1.00 82.81 442 ILE A CA 1
ATOM 3479 C C . ILE A 1 442 ? -18.118 0.449 18.317 1.00 82.81 442 ILE A C 1
ATOM 3481 O O . ILE A 1 442 ? -19.032 1.223 18.567 1.00 82.81 442 ILE A O 1
ATOM 3485 N N . SER A 1 443 ? -17.303 -0.005 19.275 1.00 78.81 443 SER A N 1
ATOM 3486 C CA . SER A 1 443 ? -17.473 0.371 20.687 1.00 78.81 443 SER A CA 1
ATOM 3487 C C . SER A 1 443 ? -17.359 1.881 20.887 1.00 78.81 443 SER A C 1
ATOM 3489 O O . SER A 1 443 ? -18.236 2.483 21.500 1.00 78.81 443 SER A O 1
ATOM 3491 N N . GLU A 1 444 ? -16.319 2.509 20.327 1.00 87.25 444 GLU A N 1
ATOM 3492 C CA . GLU A 1 444 ? -16.125 3.960 20.447 1.00 87.25 444 GLU A CA 1
ATOM 3493 C C . GLU A 1 444 ? -17.248 4.731 19.732 1.00 87.25 444 GLU A C 1
ATOM 3495 O O . GLU A 1 444 ? -17.742 5.739 20.243 1.00 87.25 444 GLU A O 1
ATOM 3500 N N . PHE A 1 445 ? -17.728 4.213 18.595 1.00 91.31 445 PHE A N 1
ATOM 3501 C CA . PHE A 1 445 ? -18.915 4.741 17.928 1.00 91.31 445 PHE A CA 1
ATOM 3502 C C . PHE A 1 445 ? -20.179 4.616 18.793 1.00 91.31 445 PHE A C 1
ATOM 3504 O O . PHE A 1 445 ? -20.960 5.561 18.869 1.00 91.31 445 PHE A O 1
ATOM 3511 N N . LEU A 1 446 ? -20.397 3.487 19.472 1.00 88.88 446 LEU A N 1
ATOM 3512 C CA . LEU A 1 446 ? -21.558 3.289 20.343 1.00 88.88 446 LEU A CA 1
ATOM 3513 C C . LEU A 1 446 ? -21.498 4.158 21.596 1.00 88.88 446 LEU A C 1
ATOM 3515 O O . LEU A 1 446 ? -22.533 4.655 22.039 1.00 88.88 446 LEU A O 1
ATOM 3519 N N . ASP A 1 447 ? -20.312 4.395 22.146 1.00 88.44 447 ASP A N 1
ATOM 3520 C CA . ASP A 1 447 ? -20.130 5.318 23.264 1.00 88.44 447 ASP A CA 1
ATOM 3521 C C . ASP A 1 447 ? -20.408 6.763 22.848 1.00 88.44 447 ASP A C 1
ATOM 3523 O O . ASP A 1 447 ? -21.098 7.499 23.564 1.00 88.44 447 ASP A O 1
ATOM 3527 N N . TRP A 1 448 ? -19.961 7.153 21.651 1.00 94.38 448 TRP A N 1
ATOM 3528 C CA . TRP A 1 448 ? -20.378 8.410 21.041 1.00 94.38 448 TRP A CA 1
ATOM 3529 C C . TRP A 1 448 ? -21.898 8.463 20.843 1.00 94.38 448 TRP A C 1
ATOM 3531 O O . TRP A 1 448 ? -22.524 9.438 21.257 1.00 94.38 448 TRP A O 1
ATOM 3541 N N . LEU A 1 449 ? -22.509 7.415 20.283 1.00 92.06 449 LEU A N 1
ATOM 3542 C CA . LEU A 1 449 ? -23.945 7.357 20.017 1.00 92.06 449 LEU A CA 1
ATOM 3543 C C . LEU A 1 449 ? -24.748 7.505 21.314 1.00 92.06 449 LEU A C 1
ATOM 3545 O O . LEU A 1 449 ? -25.696 8.284 21.361 1.00 92.06 449 LEU A O 1
ATOM 3549 N N . LYS A 1 450 ? -24.351 6.826 22.398 1.00 90.31 450 LYS A N 1
ATOM 3550 C CA . LYS A 1 450 ? -24.956 6.981 23.733 1.00 90.31 450 LYS A CA 1
ATOM 3551 C C . LYS A 1 450 ? -24.860 8.426 24.229 1.00 90.31 450 LYS A C 1
ATOM 3553 O O . LYS A 1 450 ? -25.859 8.982 24.689 1.00 90.31 450 LYS A O 1
ATOM 3558 N N . ALA A 1 451 ? -23.681 9.044 24.127 1.00 91.19 451 ALA A N 1
ATOM 3559 C CA . ALA A 1 451 ? -23.471 10.430 24.543 1.00 91.19 451 ALA A CA 1
ATOM 3560 C C . ALA A 1 451 ? -24.313 11.413 23.711 1.00 91.19 451 ALA A C 1
ATOM 3562 O O . ALA A 1 451 ? -24.940 12.318 24.264 1.00 91.19 451 ALA A O 1
ATOM 3563 N N . TRP A 1 452 ? -24.376 11.201 22.398 1.00 92.19 452 TRP A N 1
ATOM 3564 C CA . TRP A 1 452 ? -25.149 12.014 21.469 1.00 92.19 452 TRP A CA 1
ATOM 3565 C C . TRP A 1 452 ? -26.660 11.875 21.693 1.00 92.19 452 TRP A C 1
ATOM 3567 O O . TRP A 1 452 ? -27.350 12.891 21.785 1.00 92.19 452 TRP A O 1
ATOM 3577 N N . LYS A 1 453 ? -27.175 10.653 21.896 1.00 90.31 453 LYS A N 1
ATOM 3578 C CA . LYS A 1 453 ? -28.583 10.404 22.264 1.00 90.31 453 LYS A CA 1
ATOM 3579 C C . LYS A 1 453 ? -28.975 11.144 23.538 1.00 90.31 453 LYS A C 1
ATOM 3581 O O . LYS A 1 453 ? -29.997 11.825 23.570 1.00 90.31 453 LYS A O 1
ATOM 3586 N N . LYS A 1 454 ? -28.126 11.079 24.570 1.00 89.62 454 LYS A N 1
ATOM 3587 C CA . LYS A 1 454 ? -28.353 11.777 25.844 1.00 89.62 454 LYS A CA 1
ATOM 3588 C C . LYS A 1 454 ? -28.410 13.297 25.669 1.00 89.62 454 LYS A C 1
ATOM 3590 O O . LYS A 1 454 ? -29.283 13.941 26.242 1.00 89.62 454 LYS A O 1
ATOM 3595 N N . ALA A 1 455 ? -27.494 13.869 24.891 1.00 87.38 455 ALA A N 1
ATOM 3596 C CA . ALA A 1 455 ? -27.421 15.315 24.691 1.00 87.38 455 ALA A CA 1
ATOM 3597 C C . ALA A 1 455 ? -28.547 15.861 23.802 1.00 87.38 455 ALA A C 1
ATOM 3599 O O . ALA A 1 455 ? -29.071 16.941 24.064 1.00 87.38 455 ALA A O 1
ATOM 3600 N N . THR A 1 456 ? -28.945 15.107 22.777 1.00 84.25 456 THR A N 1
ATOM 3601 C CA . THR A 1 456 ? -30.017 15.498 21.846 1.00 84.25 456 THR A CA 1
ATOM 3602 C C . THR A 1 456 ? -31.413 15.095 22.319 1.00 84.25 456 THR A C 1
ATOM 3604 O O . THR A 1 456 ? -32.391 15.486 21.691 1.00 84.25 456 THR A O 1
ATOM 3607 N N . LYS A 1 457 ? -31.518 14.349 23.430 1.00 83.81 457 LYS A N 1
ATOM 3608 C CA . LYS A 1 457 ? -32.765 13.735 23.923 1.00 83.81 457 LYS A CA 1
ATOM 3609 C C . LYS A 1 457 ? -33.459 12.878 22.854 1.00 83.81 457 LYS A C 1
ATOM 3611 O O . LYS A 1 457 ? -34.683 12.838 22.787 1.00 83.81 457 LYS A O 1
ATOM 3616 N N . SER A 1 458 ? -32.666 12.208 22.020 1.00 77.69 458 SER A N 1
ATOM 3617 C CA . SER A 1 458 ? -33.171 11.383 20.923 1.00 77.69 458 SER A CA 1
ATOM 3618 C C . SER A 1 458 ? -33.252 9.916 21.344 1.00 77.69 458 SER A C 1
ATOM 3620 O O . SER A 1 458 ? -32.245 9.318 21.731 1.00 77.69 458 SER A O 1
ATOM 3622 N N . GLU A 1 459 ? -34.434 9.314 21.224 1.00 76.94 459 GLU A N 1
ATOM 3623 C CA . GLU A 1 459 ? -34.648 7.875 21.417 1.00 76.94 459 GLU A CA 1
ATOM 3624 C C . GLU A 1 459 ? -34.476 7.141 20.082 1.00 76.94 459 GLU A C 1
ATOM 3626 O O . GLU A 1 459 ? -35.423 6.960 19.315 1.00 76.94 459 GLU A O 1
ATOM 3631 N N . LEU A 1 460 ? -33.230 6.770 19.782 1.00 81.25 460 LEU A N 1
ATOM 3632 C CA . LEU A 1 460 ? -32.826 6.128 18.529 1.00 81.25 460 LEU A CA 1
ATOM 3633 C C . LEU A 1 460 ? -32.169 4.780 18.832 1.00 81.25 460 LEU A C 1
ATOM 3635 O O . LEU A 1 460 ? -31.270 4.712 19.681 1.00 81.25 460 LEU A O 1
ATOM 3639 N N . ASP A 1 461 ? -32.546 3.751 18.083 1.00 80.88 461 ASP A N 1
ATOM 3640 C CA . ASP A 1 461 ? -31.852 2.467 18.082 1.00 80.88 461 ASP A CA 1
ATOM 3641 C C . ASP A 1 461 ? -31.216 2.251 16.718 1.00 80.88 461 ASP A C 1
ATOM 3643 O O . ASP A 1 461 ? -31.876 2.290 15.685 1.00 80.88 461 ASP A O 1
ATOM 3647 N N . VAL A 1 462 ? -29.894 2.103 16.725 1.00 80.81 462 VAL A N 1
ATOM 3648 C CA . VAL A 1 462 ? -29.115 1.862 15.516 1.00 80.81 462 VAL A CA 1
ATOM 3649 C C . VAL A 1 462 ? -28.917 0.362 15.386 1.00 80.81 462 VAL A C 1
ATOM 3651 O O . VAL A 1 462 ? -28.396 -0.274 16.300 1.00 80.81 462 VAL A O 1
ATOM 3654 N N . ASP A 1 463 ? -29.310 -0.182 14.240 1.00 77.12 463 ASP A N 1
ATOM 3655 C CA . ASP A 1 463 ? -29.102 -1.585 13.891 1.00 77.12 463 ASP A CA 1
ATOM 3656 C C . ASP A 1 463 ? -27.599 -1.909 13.824 1.00 77.12 463 ASP A C 1
ATOM 3658 O O . ASP A 1 463 ? -26.891 -1.504 12.894 1.00 77.12 463 AS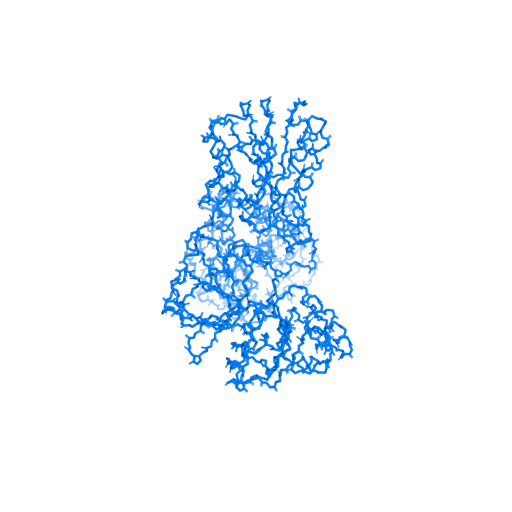P A O 1
ATOM 3662 N N . LEU A 1 464 ? -27.112 -2.630 14.838 1.00 70.75 464 LEU A N 1
ATOM 3663 C CA . LEU A 1 464 ? -25.702 -2.989 14.991 1.00 70.75 464 LEU A CA 1
ATOM 3664 C C . LEU A 1 464 ? -25.227 -3.940 13.892 1.00 70.75 464 LEU A C 1
ATOM 3666 O O . LEU A 1 464 ? -24.084 -3.829 13.455 1.00 70.75 464 LEU A O 1
ATOM 3670 N N . ASN A 1 465 ? -26.112 -4.787 13.361 1.00 66.25 465 ASN A N 1
ATOM 3671 C CA . ASN A 1 465 ? -25.763 -5.753 12.318 1.00 66.25 465 ASN A CA 1
ATOM 3672 C C . ASN A 1 465 ? -25.326 -5.056 11.021 1.00 66.25 465 ASN A C 1
ATOM 3674 O O . ASN A 1 465 ? -24.534 -5.588 10.248 1.00 66.25 465 ASN A O 1
ATOM 3678 N N . LYS A 1 466 ? -25.805 -3.826 10.788 1.00 69.56 466 LYS A N 1
ATOM 3679 C CA . LYS A 1 466 ? -25.406 -2.989 9.643 1.00 69.56 466 LYS A CA 1
ATOM 3680 C C . LYS A 1 466 ? -24.092 -2.238 9.868 1.00 69.56 466 LYS A C 1
ATOM 3682 O O . LYS A 1 466 ? -23.544 -1.680 8.914 1.00 69.56 466 LYS A O 1
ATOM 3687 N N . LEU A 1 467 ? -23.597 -2.184 11.105 1.00 72.50 467 LEU A N 1
ATOM 3688 C CA . LEU A 1 467 ? -22.337 -1.530 11.463 1.00 72.50 467 LEU A CA 1
ATOM 3689 C C . LEU A 1 467 ? -21.139 -2.469 11.368 1.00 72.50 467 LEU A C 1
ATOM 3691 O O . LEU A 1 467 ? -20.014 -1.984 11.254 1.00 72.50 467 LEU A O 1
ATOM 3695 N N . GLU A 1 468 ? -21.347 -3.779 11.395 1.00 69.25 468 GLU A N 1
ATOM 3696 C CA . GLU A 1 468 ? -20.249 -4.736 11.354 1.00 69.25 468 GLU A CA 1
ATOM 3697 C C . GLU A 1 468 ? -19.743 -4.978 9.923 1.00 69.25 468 GLU A C 1
ATOM 3699 O O . GLU A 1 468 ? -20.473 -4.787 8.943 1.00 69.25 468 GLU A O 1
ATOM 3704 N N . PRO A 1 469 ? -18.445 -5.279 9.734 1.00 69.44 469 PRO A N 1
ATOM 3705 C CA . PRO A 1 469 ? -17.948 -5.716 8.434 1.00 69.44 469 PRO A CA 1
ATOM 3706 C C . PRO A 1 469 ? -18.458 -7.128 8.113 1.00 69.44 469 PRO A C 1
ATOM 3708 O O . PRO A 1 469 ? -18.978 -7.826 8.973 1.00 69.44 469 PRO A O 1
ATOM 3711 N N . SER A 1 470 ? -18.332 -7.562 6.861 1.00 73.12 470 SER A N 1
ATOM 3712 C CA . SER A 1 470 ? -18.479 -8.985 6.542 1.00 73.12 470 SER A CA 1
ATOM 3713 C C . SER A 1 470 ? -17.290 -9.758 7.116 1.00 73.12 470 SER A C 1
ATOM 3715 O O . SER A 1 470 ? -16.164 -9.264 7.018 1.00 73.12 470 SER A O 1
ATOM 3717 N N . ARG A 1 471 ? -17.522 -10.970 7.641 1.00 80.44 471 ARG A N 1
ATOM 3718 C CA . ARG A 1 471 ? -16.437 -11.861 8.084 1.00 80.44 471 ARG A CA 1
ATOM 3719 C C . ARG A 1 471 ? -15.454 -12.151 6.949 1.00 80.44 471 ARG A C 1
ATOM 3721 O O . ARG A 1 471 ? -15.807 -12.087 5.767 1.00 80.44 471 ARG A O 1
ATOM 3728 N N . ASN A 1 472 ? -14.226 -12.492 7.323 1.00 81.06 472 ASN A N 1
ATOM 3729 C CA . ASN A 1 472 ? -13.225 -12.987 6.391 1.00 81.06 472 ASN A CA 1
ATOM 3730 C C . ASN A 1 472 ? -13.748 -14.258 5.695 1.00 81.06 472 ASN A C 1
ATOM 3732 O O . ASN A 1 472 ? -14.314 -15.135 6.348 1.00 81.06 472 ASN A O 1
ATOM 3736 N N . SER A 1 473 ? -13.550 -14.374 4.381 1.00 84.56 473 SER A N 1
ATOM 3737 C CA . SER A 1 473 ? -13.972 -15.551 3.611 1.00 84.56 473 SER A CA 1
ATOM 3738 C C . SER A 1 473 ? -13.269 -16.843 4.038 1.00 84.56 473 SER A C 1
ATOM 3740 O O . SER A 1 473 ? -13.788 -17.916 3.763 1.00 84.56 473 SER A O 1
ATOM 3742 N N . ASN A 1 474 ? -12.122 -16.742 4.716 1.00 87.94 474 ASN A N 1
ATOM 3743 C CA . ASN A 1 474 ? -11.324 -17.871 5.199 1.00 87.94 474 ASN A CA 1
ATOM 3744 C C . ASN A 1 474 ? -11.644 -18.247 6.659 1.00 87.94 474 ASN A C 1
ATOM 3746 O O . ASN A 1 474 ? -10.812 -18.846 7.334 1.00 87.94 474 ASN A O 1
ATOM 3750 N N . THR A 1 475 ? -12.800 -17.830 7.183 1.00 93.31 475 THR A N 1
ATOM 3751 C CA . THR A 1 475 ? -13.220 -18.184 8.547 1.00 93.31 475 THR A CA 1
ATOM 3752 C C . THR A 1 475 ? -13.579 -19.666 8.613 1.00 93.31 475 THR A C 1
ATOM 3754 O O . THR A 1 475 ? -14.373 -20.142 7.804 1.00 93.31 475 THR A O 1
ATOM 3757 N N . LEU A 1 476 ? -13.005 -20.369 9.586 1.00 95.88 476 LEU A N 1
ATOM 3758 C CA . LEU A 1 476 ? -13.177 -21.795 9.844 1.00 95.88 476 LEU A CA 1
ATOM 3759 C C . LEU A 1 476 ? -13.490 -22.030 11.336 1.00 95.88 476 LEU A C 1
ATOM 3761 O O . LEU A 1 476 ? -13.156 -21.184 12.176 1.00 95.88 476 LEU A O 1
ATOM 3765 N N . PRO A 1 477 ? -14.119 -23.164 11.685 1.00 96.38 477 PRO A N 1
ATOM 3766 C CA . PRO A 1 477 ? -14.245 -23.601 13.070 1.00 96.38 477 PRO A CA 1
ATOM 3767 C C . PRO A 1 477 ? -12.909 -24.152 13.595 1.00 96.38 477 PRO A C 1
ATOM 3769 O O . PRO A 1 477 ? -12.236 -24.937 12.933 1.00 96.38 477 PRO A O 1
ATOM 3772 N N . PHE A 1 478 ? -12.536 -23.739 14.801 1.00 97.25 478 PHE A N 1
ATOM 3773 C CA . PHE A 1 478 ? -11.409 -24.253 15.580 1.00 97.25 478 PHE A CA 1
ATOM 3774 C C . PHE A 1 478 ? -11.934 -24.808 16.907 1.00 97.25 478 PHE A C 1
ATOM 3776 O O . PHE A 1 478 ? -12.956 -24.335 17.396 1.00 97.25 478 PHE A O 1
ATOM 3783 N N . TRP A 1 479 ? -11.234 -25.760 17.529 1.00 97.69 479 TRP A N 1
ATOM 3784 C CA . TRP A 1 479 ? -11.717 -26.407 18.759 1.00 97.69 479 TRP A CA 1
ATOM 3785 C C . TRP A 1 479 ? -10.761 -26.222 19.927 1.00 97.69 479 TRP A C 1
ATOM 3787 O O . TRP A 1 479 ? -9.558 -26.452 19.798 1.00 97.69 479 TRP A O 1
ATOM 3797 N N . VAL A 1 480 ? -11.305 -25.848 21.084 1.00 98.06 480 VAL A N 1
ATOM 3798 C CA . VAL A 1 480 ? -10.540 -25.747 22.330 1.00 98.06 480 VAL A CA 1
ATOM 3799 C C . VAL A 1 480 ? -10.155 -27.141 22.807 1.00 98.06 480 VAL A C 1
ATOM 3801 O O . VAL A 1 480 ? -11.010 -27.999 23.018 1.00 98.06 480 VAL A O 1
ATOM 3804 N N . VAL A 1 481 ? -8.864 -27.366 23.024 1.00 97.50 481 VAL A N 1
ATOM 3805 C CA . VAL A 1 481 ? -8.338 -28.643 23.518 1.00 97.50 481 VAL A CA 1
ATOM 3806 C C . VAL A 1 481 ? -8.128 -28.601 25.026 1.00 97.50 481 VAL A C 1
ATOM 3808 O O . VAL A 1 481 ? -8.535 -29.514 25.745 1.00 97.50 481 VAL A O 1
ATOM 3811 N N . SER A 1 482 ? -7.521 -27.531 25.523 1.00 96.62 482 SER A N 1
ATOM 3812 C CA . SER A 1 482 ? -7.284 -27.330 26.949 1.00 96.62 482 SER A CA 1
ATOM 3813 C C . SER A 1 482 ? -7.221 -25.839 27.274 1.00 96.62 482 SER A C 1
ATOM 3815 O O . SER A 1 482 ? -6.993 -24.993 26.403 1.00 96.62 482 SER A O 1
ATOM 3817 N N . LYS A 1 483 ? -7.437 -25.523 28.551 1.00 96.00 483 LYS A N 1
ATOM 3818 C CA . LYS A 1 483 ? -7.278 -24.184 29.110 1.00 96.00 483 LYS A CA 1
ATOM 3819 C C . LYS A 1 483 ? -6.546 -24.288 30.442 1.00 96.00 483 LYS A C 1
ATOM 3821 O O . LYS A 1 483 ? -6.990 -25.031 31.316 1.00 96.00 483 LYS A O 1
ATOM 3826 N N . THR A 1 484 ? -5.475 -23.519 30.597 1.00 94.00 484 THR A N 1
ATOM 3827 C CA . THR A 1 484 ? -4.665 -23.474 31.823 1.00 94.00 484 THR A CA 1
ATOM 3828 C C . THR A 1 484 ? -4.667 -22.054 32.360 1.00 94.00 484 THR A C 1
ATOM 3830 O O . THR A 1 484 ? -4.284 -21.128 31.649 1.00 94.00 484 THR A O 1
ATOM 3833 N N . GLU A 1 485 ? -5.114 -21.858 33.596 1.00 91.62 485 GLU A N 1
ATOM 3834 C CA . GLU A 1 485 ? -5.187 -20.530 34.212 1.00 91.62 485 GLU A CA 1
ATOM 3835 C C . GLU A 1 485 ? -3.921 -20.212 35.014 1.00 91.62 485 GLU A C 1
ATOM 3837 O O . GLU A 1 485 ? -3.291 -21.101 35.583 1.00 91.62 485 GLU A O 1
ATOM 3842 N N . SER A 1 486 ? -3.539 -18.936 35.038 1.00 87.69 486 SER A N 1
ATOM 3843 C CA . SER A 1 486 ? -2.439 -18.434 35.862 1.00 87.69 486 SER A CA 1
ATOM 3844 C C . SER A 1 486 ? -2.783 -18.535 37.346 1.00 87.69 486 SER A C 1
ATOM 3846 O O . SER A 1 486 ? -3.863 -18.118 37.764 1.00 87.69 486 SER A O 1
ATOM 3848 N N . GLU A 1 487 ? -1.822 -18.960 38.165 1.00 81.56 487 GLU A N 1
ATOM 3849 C CA . GLU A 1 487 ? -1.944 -18.916 39.629 1.00 81.56 487 GLU A CA 1
ATOM 3850 C C . GLU A 1 487 ? -1.992 -17.469 40.155 1.00 81.56 487 GLU A C 1
ATOM 3852 O O . GLU A 1 487 ? -2.615 -17.182 41.180 1.00 81.56 487 GLU A O 1
ATOM 3857 N N . ASN A 1 488 ? -1.408 -16.516 39.415 1.00 81.56 488 ASN A N 1
ATOM 3858 C CA . ASN A 1 488 ? -1.540 -15.096 39.725 1.00 81.56 488 ASN A CA 1
ATOM 3859 C C . ASN A 1 488 ? -2.927 -14.538 39.358 1.00 81.56 488 ASN A C 1
ATOM 3861 O O . ASN A 1 488 ? -3.150 -14.067 38.237 1.00 81.56 488 ASN A O 1
ATOM 3865 N N . ILE A 1 489 ? -3.810 -14.472 40.352 1.00 73.56 489 ILE A N 1
ATOM 3866 C CA . ILE A 1 489 ? -5.162 -13.902 40.235 1.00 73.56 489 ILE A CA 1
ATOM 3867 C C . ILE A 1 489 ? -5.134 -12.416 39.819 1.00 73.56 489 ILE A C 1
ATOM 3869 O O . ILE A 1 489 ? -6.051 -11.940 39.157 1.00 73.56 489 ILE A O 1
ATOM 3873 N N . LEU A 1 490 ? -4.083 -11.659 40.166 1.00 75.00 490 LEU A N 1
ATOM 3874 C CA . LEU A 1 490 ? -3.972 -10.235 39.807 1.00 75.00 490 LEU A CA 1
ATOM 3875 C C . LEU A 1 490 ? -3.622 -10.011 38.331 1.00 75.00 490 LEU A C 1
ATOM 3877 O O . LEU A 1 490 ? -3.809 -8.902 37.815 1.00 75.00 490 LEU A O 1
ATOM 3881 N N . ASP A 1 491 ? -3.046 -11.012 37.662 1.00 78.44 491 ASP A N 1
ATOM 3882 C CA . ASP A 1 491 ? -2.747 -10.919 36.236 1.00 78.44 491 ASP A CA 1
ATOM 3883 C C . ASP A 1 491 ? -3.914 -11.375 35.363 1.00 78.44 491 ASP A C 1
ATOM 3885 O O . ASP A 1 491 ? -4.107 -10.770 34.310 1.00 78.44 491 ASP A O 1
ATOM 3889 N N . ASP A 1 492 ? -4.715 -12.333 35.845 1.00 88.81 492 ASP A N 1
ATOM 3890 C CA . ASP A 1 492 ? -5.896 -12.904 35.173 1.00 88.81 492 ASP A CA 1
ATOM 3891 C C . ASP A 1 492 ? -5.605 -13.305 33.713 1.00 88.81 492 ASP A C 1
ATOM 3893 O O . ASP A 1 492 ? -6.266 -12.901 32.745 1.00 88.81 492 ASP A O 1
ATOM 3897 N N . THR A 1 493 ? -4.514 -14.059 33.573 1.00 94.94 493 THR A N 1
ATOM 3898 C CA . THR A 1 493 ? -3.987 -14.579 32.310 1.00 94.94 493 THR A CA 1
ATOM 3899 C C . THR A 1 493 ? -4.227 -16.086 32.235 1.00 94.94 493 THR A C 1
ATOM 3901 O O . THR A 1 493 ? -4.155 -16.784 33.243 1.00 94.94 493 THR A O 1
ATOM 3904 N N . PHE A 1 494 ? -4.491 -16.609 31.043 1.00 95.88 494 PHE A N 1
ATOM 3905 C CA . PHE A 1 494 ? -4.629 -18.041 30.798 1.00 95.88 494 PHE A CA 1
ATOM 3906 C C . PHE A 1 494 ? -4.015 -18.431 29.450 1.00 95.88 494 PHE A C 1
ATOM 3908 O O . PHE A 1 494 ? -3.906 -17.607 28.535 1.00 95.88 494 PHE A O 1
ATOM 3915 N N . LEU A 1 495 ? -3.620 -19.697 29.338 1.00 96.81 495 LEU A N 1
ATOM 3916 C CA . LEU A 1 495 ? -3.260 -20.341 28.083 1.00 96.81 495 LEU A CA 1
ATOM 3917 C C . LEU A 1 495 ? -4.468 -21.077 27.517 1.00 96.81 495 LEU A C 1
ATOM 3919 O O . LEU A 1 495 ? -5.186 -21.754 28.255 1.00 96.81 495 LEU A O 1
ATOM 3923 N N . LEU A 1 496 ? -4.671 -20.957 26.210 1.00 97.62 496 LEU A N 1
ATOM 3924 C CA . LEU A 1 496 ? -5.700 -21.686 25.477 1.00 97.62 496 LEU A CA 1
ATOM 3925 C C . LEU A 1 496 ? -5.036 -22.498 24.366 1.00 97.62 496 LEU A C 1
ATOM 3927 O O . LEU A 1 496 ? -4.436 -21.916 23.460 1.00 97.62 496 LEU A O 1
ATOM 3931 N N . GLU A 1 497 ? -5.140 -23.823 24.441 1.00 97.56 497 GLU A N 1
ATOM 3932 C CA . GLU A 1 497 ? -4.712 -24.719 23.367 1.00 97.56 497 GLU A CA 1
ATOM 3933 C C . GLU A 1 497 ? -5.871 -24.970 22.409 1.00 97.56 497 GLU A C 1
ATOM 3935 O O . GLU A 1 497 ? -6.984 -25.299 22.824 1.00 97.56 497 GLU A O 1
ATOM 3940 N N . ILE A 1 498 ? -5.599 -24.842 21.116 1.00 97.69 498 ILE A N 1
ATOM 3941 C CA . ILE A 1 498 ? -6.592 -24.894 20.052 1.00 97.69 498 ILE A CA 1
ATOM 3942 C C . ILE A 1 498 ? -6.122 -25.877 18.975 1.00 97.69 498 ILE A C 1
ATOM 3944 O O . ILE A 1 498 ? -4.990 -25.802 18.488 1.00 97.69 498 ILE A O 1
ATOM 3948 N N . ALA A 1 499 ? -7.007 -26.797 18.596 1.00 96.69 499 ALA A N 1
ATOM 3949 C CA . ALA A 1 499 ? -6.817 -27.701 17.471 1.00 96.69 499 ALA A CA 1
ATOM 3950 C C . ALA A 1 499 ? -7.133 -26.986 16.153 1.00 96.69 499 ALA A C 1
ATOM 3952 O O . ALA A 1 499 ? -8.102 -26.228 16.059 1.00 96.69 499 ALA A O 1
ATOM 3953 N N . LEU A 1 500 ? -6.312 -27.248 15.137 1.00 93.19 500 LEU A N 1
ATOM 3954 C CA . LEU A 1 500 ? -6.489 -26.696 13.802 1.00 93.19 500 LEU A CA 1
ATOM 3955 C C . LEU A 1 500 ? -7.457 -27.566 12.983 1.00 93.19 500 LEU A C 1
ATOM 3957 O O . LEU A 1 500 ? -7.342 -28.792 13.048 1.00 93.19 500 LEU A O 1
ATOM 3961 N N . PRO A 1 501 ? -8.363 -26.968 12.189 1.00 93.25 501 PRO A N 1
ATOM 3962 C CA . PRO A 1 501 ? -9.088 -27.701 11.157 1.00 93.25 501 PRO A CA 1
ATOM 3963 C C . PRO A 1 501 ? -8.125 -28.154 10.049 1.00 93.25 501 PRO A C 1
ATOM 3965 O O . PRO A 1 501 ? -7.098 -27.512 9.811 1.00 93.25 501 PRO A O 1
ATOM 3968 N N . GLU A 1 502 ? -8.460 -29.238 9.344 1.00 87.31 502 GLU A N 1
ATOM 3969 C CA . GLU A 1 502 ? -7.629 -29.776 8.252 1.00 87.31 502 GLU A CA 1
ATOM 3970 C C . GLU A 1 502 ? -7.424 -28.745 7.125 1.00 87.31 502 GLU A C 1
ATOM 3972 O O . GLU A 1 502 ? -6.391 -28.726 6.456 1.00 87.31 502 GLU A O 1
ATOM 3977 N N . GLU A 1 503 ? -8.380 -27.832 6.955 1.00 89.56 503 GLU A N 1
ATOM 3978 C CA . GLU A 1 503 ? -8.397 -26.799 5.924 1.00 89.56 503 GLU A CA 1
ATOM 3979 C C . GLU A 1 503 ? -7.633 -25.515 6.300 1.00 89.56 503 GLU A C 1
ATOM 3981 O O . GLU A 1 503 ? -7.520 -24.618 5.463 1.00 89.56 503 GLU A O 1
ATOM 3986 N N . ALA A 1 504 ? -7.091 -25.393 7.523 1.00 82.12 504 ALA A N 1
ATOM 3987 C CA . ALA A 1 504 ? -6.426 -24.168 8.004 1.00 82.12 504 ALA A CA 1
ATOM 3988 C C . ALA A 1 504 ? -5.158 -23.771 7.221 1.00 82.12 504 ALA A C 1
ATOM 3990 O O . ALA A 1 504 ? -4.673 -22.647 7.371 1.00 82.12 504 ALA A O 1
ATOM 3991 N N . GLY A 1 505 ? -4.630 -24.657 6.371 1.00 83.94 505 GLY A N 1
ATOM 3992 C CA . GLY A 1 505 ? -3.397 -24.426 5.625 1.00 83.94 505 GLY A CA 1
ATOM 3993 C C . GLY A 1 505 ? -2.159 -24.391 6.528 1.00 83.94 505 GLY A C 1
ATOM 3994 O O . GLY A 1 505 ? -2.141 -24.970 7.612 1.00 83.94 505 GLY A O 1
ATOM 3995 N N . ASN A 1 506 ? -1.097 -23.727 6.064 1.00 89.38 506 ASN A N 1
ATOM 3996 C CA . ASN A 1 506 ? 0.154 -23.621 6.817 1.00 89.38 506 ASN A CA 1
ATOM 3997 C C . ASN A 1 506 ? 0.058 -22.542 7.898 1.00 89.38 506 ASN A C 1
ATOM 3999 O O . ASN A 1 506 ? -0.341 -21.414 7.615 1.00 89.38 506 ASN A O 1
ATOM 4003 N N . VAL A 1 507 ? 0.515 -22.881 9.102 1.00 93.94 507 VAL A N 1
ATOM 4004 C CA . VAL A 1 507 ? 0.526 -21.990 10.267 1.00 93.94 507 VAL A CA 1
ATOM 4005 C C . VAL A 1 507 ? 1.931 -21.915 10.823 1.00 93.94 507 VAL A C 1
ATOM 4007 O O . VAL A 1 507 ? 2.587 -22.941 11.004 1.00 93.94 507 VAL A O 1
ATOM 4010 N N . ASN A 1 508 ? 2.388 -20.704 11.113 1.00 94.56 508 ASN A N 1
ATOM 4011 C CA . ASN A 1 508 ? 3.671 -20.468 11.749 1.00 94.56 508 ASN A CA 1
ATOM 4012 C C . ASN A 1 508 ? 3.475 -19.738 13.076 1.00 94.56 508 ASN A C 1
ATOM 4014 O O . ASN A 1 508 ? 2.545 -18.955 13.266 1.00 94.56 508 ASN A O 1
ATOM 4018 N N . SER A 1 509 ? 4.393 -19.962 14.012 1.00 95.75 509 SER A N 1
ATOM 4019 C CA . SER A 1 509 ? 4.495 -19.093 15.186 1.00 95.75 509 SER A CA 1
ATOM 4020 C C . SER A 1 509 ? 4.730 -17.652 14.727 1.00 95.75 509 SER A C 1
ATOM 4022 O O . SER A 1 509 ? 5.426 -17.431 13.738 1.00 95.75 509 SER A O 1
ATOM 4024 N N . GLY A 1 510 ? 4.133 -16.682 15.416 1.00 90.38 510 GLY A N 1
ATOM 4025 C CA . GLY A 1 510 ? 4.150 -15.273 15.003 1.00 90.38 510 GLY A CA 1
ATOM 4026 C C . GLY A 1 510 ? 2.962 -14.851 14.134 1.00 90.38 510 GLY A C 1
ATOM 4027 O O . GLY A 1 510 ? 2.665 -13.655 14.093 1.00 90.38 510 GLY A O 1
ATOM 4028 N N . ASP A 1 511 ? 2.244 -15.798 13.516 1.00 92.75 511 ASP A N 1
ATOM 4029 C CA . ASP A 1 511 ? 0.963 -15.527 12.852 1.00 92.75 511 ASP A CA 1
ATOM 4030 C C . ASP A 1 511 ? -0.097 -15.028 13.833 1.00 92.75 511 ASP A C 1
ATOM 4032 O O . ASP A 1 511 ? 0.048 -15.128 15.052 1.00 92.75 511 ASP A O 1
ATOM 4036 N N . LEU A 1 512 ? -1.191 -14.482 13.303 1.00 92.00 512 LEU A N 1
ATOM 4037 C CA . LEU A 1 512 ? -2.298 -13.987 14.113 1.00 92.00 512 LEU A CA 1
ATOM 4038 C C . LEU A 1 512 ? -3.547 -14.847 13.909 1.00 92.00 512 LEU A C 1
ATOM 4040 O O . LEU A 1 512 ? -3.965 -15.087 12.775 1.00 92.00 512 LEU A O 1
ATOM 4044 N N . LEU A 1 513 ? -4.194 -15.236 15.008 1.00 94.81 513 LEU A N 1
ATOM 4045 C CA . LEU A 1 513 ? -5.526 -15.831 14.992 1.00 94.81 513 LEU A CA 1
ATOM 4046 C C . LEU A 1 513 ? -6.565 -14.714 15.115 1.00 94.81 513 LEU A C 1
ATOM 4048 O O . LEU A 1 513 ? -6.661 -14.066 16.158 1.00 94.81 513 LEU A O 1
ATOM 4052 N N . GLY A 1 514 ? -7.323 -14.467 14.047 1.00 90.56 514 GLY A N 1
ATOM 4053 C CA . GLY A 1 514 ? -8.463 -13.553 14.056 1.00 90.56 514 GLY A CA 1
ATOM 4054 C C . GLY A 1 514 ? -9.709 -14.272 14.560 1.00 90.56 514 GLY A C 1
ATOM 4055 O O . GLY A 1 514 ? -10.254 -15.100 13.840 1.00 90.56 514 GLY A O 1
ATOM 4056 N N . VAL A 1 515 ? -10.151 -13.964 15.779 1.00 92.31 515 VAL A N 1
ATOM 4057 C CA . VAL A 1 515 ? -11.285 -14.611 16.458 1.00 92.31 515 VAL A CA 1
ATOM 4058 C C . VAL A 1 515 ? -12.534 -13.739 16.386 1.00 92.31 515 VAL A C 1
ATOM 4060 O O . VAL A 1 515 ? -12.463 -12.541 16.666 1.00 92.31 515 VAL A O 1
ATOM 4063 N N . TYR A 1 516 ? -13.681 -14.342 16.074 1.00 88.50 516 TYR A N 1
ATOM 4064 C CA . TYR A 1 516 ? -14.991 -13.694 16.130 1.00 88.50 516 TYR A CA 1
ATOM 4065 C C . TYR A 1 516 ? -15.741 -14.041 17.418 1.00 88.50 516 TYR A C 1
ATOM 4067 O O . TYR A 1 516 ? -15.699 -15.172 17.898 1.00 88.50 516 TYR A O 1
ATOM 4075 N N . LEU A 1 517 ? -16.489 -13.071 17.950 1.00 85.69 517 LEU A N 1
ATOM 4076 C CA . LEU A 1 517 ? -17.554 -13.364 18.911 1.00 85.69 517 LEU A CA 1
ATOM 4077 C C . LEU A 1 517 ? -18.752 -13.991 18.169 1.00 85.69 517 LEU A C 1
ATOM 4079 O O . LEU A 1 517 ? -18.969 -13.648 17.004 1.00 85.69 517 LEU A O 1
ATOM 4083 N N . PRO A 1 518 ? -19.570 -14.844 18.817 1.00 84.06 518 PRO A N 1
ATOM 4084 C CA . PRO A 1 518 ? -20.722 -15.484 18.173 1.00 84.06 518 PRO A CA 1
ATOM 4085 C C . PRO A 1 518 ? -21.647 -14.494 17.448 1.00 84.06 518 PRO A C 1
ATOM 4087 O O . PRO A 1 518 ? -21.951 -14.689 16.271 1.00 84.06 518 PRO A O 1
ATOM 4090 N N . ASP A 1 519 ? -21.966 -13.380 18.112 1.00 78.62 519 ASP A N 1
ATOM 4091 C CA . ASP A 1 519 ? -22.860 -12.327 17.617 1.00 78.62 519 ASP A CA 1
ATOM 4092 C C . ASP A 1 519 ? -22.109 -11.106 17.057 1.00 78.62 519 ASP A C 1
ATOM 4094 O O . ASP A 1 519 ? -22.633 -9.993 17.072 1.00 78.62 519 ASP A O 1
ATOM 4098 N N . SER A 1 520 ? -20.859 -11.284 16.608 1.00 73.50 520 SER A N 1
ATOM 4099 C CA . SER A 1 520 ? -20.087 -10.216 15.967 1.00 73.50 520 SER A CA 1
ATOM 4100 C C . SER A 1 520 ? -19.348 -10.692 14.719 1.00 73.50 520 SER A C 1
ATOM 4102 O O . SER A 1 520 ? -18.865 -11.820 14.626 1.00 73.50 520 SER A O 1
ATOM 4104 N N . ASN A 1 521 ? -19.213 -9.794 13.754 1.00 76.88 521 ASN A N 1
ATOM 4105 C CA . ASN A 1 521 ? -18.357 -9.925 12.584 1.00 76.88 521 ASN A CA 1
ATOM 4106 C C . ASN A 1 521 ? -17.110 -9.037 12.681 1.00 76.88 521 ASN A C 1
ATOM 4108 O O . ASN A 1 521 ? -16.444 -8.815 11.672 1.00 76.88 521 ASN A O 1
ATOM 4112 N N . ILE A 1 522 ? -16.794 -8.510 13.867 1.00 72.06 522 ILE A N 1
ATOM 4113 C CA . ILE A 1 522 ? -15.506 -7.873 14.141 1.00 72.06 522 ILE A CA 1
ATOM 4114 C C . ILE A 1 522 ? -14.557 -8.922 14.706 1.00 72.06 522 ILE A C 1
ATOM 4116 O O . ILE A 1 522 ? -14.839 -9.527 15.741 1.00 72.06 522 ILE A O 1
ATOM 4120 N N . GLU A 1 523 ? -13.415 -9.107 14.057 1.00 80.12 523 GLU A N 1
ATOM 4121 C CA . GLU A 1 523 ? -12.376 -9.990 14.562 1.00 80.12 523 GLU A CA 1
ATOM 4122 C C . GLU A 1 523 ? -11.500 -9.319 15.629 1.00 80.12 523 GLU A C 1
ATOM 4124 O O . GLU A 1 523 ? -11.230 -8.113 15.597 1.00 80.12 523 GLU A O 1
ATOM 4129 N N . ARG A 1 524 ? -10.977 -10.127 16.555 1.00 79.38 524 ARG A N 1
ATOM 4130 C CA . ARG A 1 524 ? -9.864 -9.756 17.429 1.00 79.38 524 ARG A CA 1
ATOM 4131 C C . ARG A 1 524 ? -8.672 -10.659 17.153 1.00 79.38 524 ARG A C 1
ATOM 4133 O O . ARG A 1 524 ? -8.807 -11.875 17.158 1.00 79.38 524 ARG A O 1
ATOM 4140 N N . TYR A 1 525 ? -7.510 -10.051 16.944 1.00 85.81 525 TYR A N 1
ATOM 4141 C CA . TYR A 1 525 ? -6.272 -10.781 16.697 1.00 85.81 525 TYR A CA 1
ATOM 4142 C C . TYR A 1 525 ? -5.576 -11.184 17.999 1.00 85.81 525 TYR A C 1
ATOM 4144 O O . TYR A 1 525 ? -5.513 -10.393 18.945 1.00 85.81 525 TYR A O 1
ATOM 4152 N N . TYR A 1 526 ? -5.020 -12.393 17.996 1.00 91.88 526 TYR A N 1
ATOM 4153 C CA . TYR A 1 526 ? -4.156 -12.942 19.037 1.00 91.88 526 TYR A CA 1
ATOM 4154 C C . TYR A 1 526 ? -2.913 -13.555 18.391 1.00 91.88 526 TYR A C 1
ATOM 4156 O O . TYR A 1 526 ? -3.044 -14.299 17.420 1.00 91.88 526 TYR A O 1
ATOM 4164 N N . SER A 1 527 ? -1.722 -13.256 18.913 1.00 91.69 527 SER A N 1
ATOM 4165 C CA . SER A 1 527 ? -0.473 -13.818 18.392 1.00 91.69 527 SER A CA 1
ATOM 4166 C C . SER A 1 527 ? -0.394 -15.319 18.689 1.00 91.69 527 SER A C 1
ATOM 4168 O O . SER A 1 527 ? -0.580 -15.754 19.827 1.00 91.69 527 SER A O 1
ATOM 4170 N N . ILE A 1 528 ? -0.133 -16.104 17.647 1.00 97.00 528 ILE A N 1
ATOM 4171 C CA . ILE A 1 528 ? -0.095 -17.564 17.670 1.00 97.00 528 ILE A CA 1
ATOM 4172 C C . ILE A 1 528 ? 1.285 -18.036 18.130 1.00 97.00 528 ILE A C 1
ATOM 4174 O O . ILE A 1 528 ? 2.309 -17.683 17.536 1.00 97.00 528 ILE A O 1
ATOM 4178 N N . ALA A 1 529 ? 1.304 -18.918 19.130 1.00 97.25 529 ALA A N 1
ATOM 4179 C CA . ALA A 1 529 ? 2.373 -19.896 19.289 1.00 97.25 529 ALA A CA 1
ATOM 4180 C C . ALA A 1 529 ? 1.939 -21.196 18.611 1.00 97.25 529 ALA A C 1
ATOM 4182 O O . ALA A 1 529 ? 1.006 -21.847 19.074 1.00 97.25 529 ALA A O 1
ATOM 4183 N N . PHE A 1 530 ? 2.589 -21.588 17.521 1.00 96.94 530 PHE A N 1
ATOM 4184 C CA . PHE A 1 530 ? 2.323 -22.883 16.908 1.00 96.94 530 PHE A CA 1
ATOM 4185 C C . PHE A 1 530 ? 3.324 -23.907 17.440 1.00 96.94 530 PHE A C 1
ATOM 4187 O O . PHE A 1 530 ? 4.526 -23.774 17.195 1.00 96.94 530 PHE A O 1
ATOM 4194 N N . ILE A 1 531 ? 2.820 -24.898 18.179 1.00 94.56 531 ILE A N 1
ATOM 4195 C CA . ILE A 1 531 ? 3.617 -25.978 18.768 1.00 94.56 531 ILE A CA 1
ATOM 4196 C C . ILE A 1 531 ? 3.558 -27.180 17.821 1.00 94.56 531 ILE A C 1
ATOM 4198 O O . ILE A 1 531 ? 2.562 -27.911 17.790 1.00 94.56 531 ILE A O 1
ATOM 4202 N N . LYS A 1 532 ? 4.615 -27.377 17.025 1.00 91.88 532 LYS A N 1
ATOM 4203 C CA . LYS A 1 532 ? 4.699 -28.398 15.967 1.00 91.88 532 LYS A CA 1
ATOM 4204 C C . LYS A 1 532 ? 4.560 -29.812 16.512 1.00 91.88 532 LYS A C 1
ATOM 4206 O O . LYS A 1 532 ? 3.857 -30.620 15.916 1.00 91.88 532 LYS A O 1
ATOM 4211 N N . SER A 1 533 ? 5.199 -30.111 17.640 1.00 89.62 533 SER A N 1
ATOM 4212 C CA . SER A 1 533 ? 5.147 -31.431 18.288 1.00 89.62 533 SER A CA 1
ATOM 4213 C C . SER A 1 533 ? 3.737 -31.854 18.702 1.00 89.62 533 SER A C 1
ATOM 4215 O O . SER A 1 533 ? 3.442 -33.048 18.723 1.00 89.62 533 SER A O 1
ATOM 4217 N N . LEU A 1 534 ? 2.859 -30.889 18.988 1.00 90.19 534 LEU A N 1
ATOM 4218 C CA . LEU A 1 534 ? 1.463 -31.131 19.352 1.00 90.19 534 LEU A CA 1
ATOM 4219 C C . LEU A 1 534 ? 0.495 -30.918 18.182 1.00 90.19 534 LEU A C 1
ATOM 4221 O O . LEU A 1 534 ? -0.666 -31.309 18.287 1.00 90.19 534 LEU A O 1
ATOM 4225 N N . ASN A 1 535 ? 0.957 -30.293 17.094 1.00 93.06 535 ASN A N 1
ATOM 4226 C CA . ASN A 1 535 ? 0.132 -29.753 16.016 1.00 93.06 535 ASN A CA 1
ATOM 4227 C C . ASN A 1 535 ? -1.025 -28.884 16.552 1.00 93.06 535 ASN A C 1
ATOM 4229 O O . ASN A 1 535 ? -2.194 -29.104 16.231 1.00 93.06 535 ASN A O 1
ATOM 4233 N N . ARG A 1 536 ? -0.698 -27.932 17.439 1.00 95.69 536 ARG A N 1
ATOM 4234 C CA . ARG A 1 536 ? -1.672 -27.070 18.130 1.00 95.69 536 ARG A CA 1
ATOM 4235 C C . ARG A 1 536 ? -1.263 -25.608 18.103 1.00 95.69 536 ARG A C 1
ATOM 4237 O O . ARG A 1 536 ? -0.079 -25.273 18.131 1.00 95.69 536 ARG A O 1
ATOM 4244 N N . ILE A 1 537 ? -2.271 -24.743 18.112 1.00 97.38 537 ILE A N 1
ATOM 4245 C CA . ILE A 1 537 ? -2.120 -23.320 18.404 1.00 97.38 537 ILE A CA 1
ATOM 4246 C C . ILE A 1 537 ? -2.228 -23.133 19.916 1.00 97.38 537 ILE A C 1
ATOM 4248 O O . ILE A 1 537 ? -3.134 -23.668 20.547 1.00 97.38 537 ILE A O 1
ATOM 4252 N N . VAL A 1 538 ? -1.332 -22.338 20.486 1.00 97.69 538 VAL A N 1
ATOM 4253 C CA . VAL A 1 538 ? -1.390 -21.881 21.873 1.00 97.69 538 VAL A CA 1
ATOM 4254 C C . VAL A 1 538 ? -1.510 -20.366 21.873 1.00 97.69 538 VAL A C 1
ATOM 4256 O O . VAL A 1 538 ? -0.703 -19.664 21.259 1.00 97.69 538 VAL A O 1
ATOM 4259 N N . LEU A 1 539 ? -2.520 -19.859 22.574 1.00 97.25 539 LEU A N 1
ATOM 4260 C CA . LEU A 1 539 ? -2.705 -18.432 22.824 1.00 97.25 539 LEU A CA 1
ATOM 4261 C C . LEU A 1 539 ? -2.397 -18.125 24.289 1.00 97.25 539 LEU A C 1
ATOM 4263 O O . LEU A 1 539 ? -2.821 -18.872 25.166 1.00 97.25 539 LEU A O 1
ATOM 4267 N N . SER A 1 540 ? -1.735 -16.997 24.556 1.00 96.50 540 SER A N 1
ATOM 4268 C CA . SER A 1 540 ? -1.690 -16.393 25.894 1.00 96.50 540 SER A CA 1
ATOM 4269 C C . SER A 1 540 ? -2.636 -15.200 25.938 1.00 96.50 540 SER A C 1
ATOM 4271 O O . SER A 1 540 ? -2.500 -14.258 25.152 1.00 96.50 540 SER A O 1
ATOM 4273 N N . VAL A 1 541 ? -3.627 -15.248 26.826 1.00 94.81 541 VAL A N 1
ATOM 4274 C CA . VAL A 1 541 ? -4.743 -14.300 26.834 1.00 94.81 541 VAL A CA 1
ATOM 4275 C C . VAL A 1 541 ? -4.962 -13.743 28.231 1.00 94.81 541 VAL A C 1
ATOM 4277 O O . VAL A 1 541 ? -5.085 -14.487 29.196 1.00 94.81 541 VAL A O 1
ATOM 4280 N N . LYS A 1 542 ? -5.084 -12.417 28.320 1.00 91.81 542 LYS A N 1
ATOM 4281 C CA . LYS A 1 542 ? -5.453 -11.701 29.545 1.00 91.81 542 LYS A CA 1
ATOM 4282 C C . LYS A 1 542 ? -6.922 -11.268 29.506 1.00 91.81 542 LYS A C 1
ATOM 4284 O O . LYS A 1 542 ? -7.350 -10.632 28.531 1.00 91.81 542 LYS A O 1
ATOM 4289 N N . ARG A 1 543 ? -7.705 -11.568 30.549 1.00 89.38 543 ARG A N 1
ATOM 4290 C CA . ARG A 1 543 ? -9.157 -11.286 30.617 1.00 89.38 543 ARG A CA 1
ATOM 4291 C C . ARG A 1 543 ? -9.471 -9.813 30.904 1.00 89.38 543 ARG A C 1
ATOM 4293 O O . ARG A 1 543 ? -9.835 -9.417 32.002 1.00 89.38 543 ARG A O 1
ATOM 4300 N N . THR A 1 544 ? -9.346 -8.964 29.889 1.00 82.44 544 THR A N 1
ATOM 4301 C CA . THR A 1 544 ? -9.601 -7.513 30.015 1.00 82.44 544 THR A CA 1
ATOM 4302 C C . THR A 1 544 ? -10.713 -6.970 29.117 1.00 82.44 544 THR A C 1
ATOM 4304 O O . THR A 1 544 ? -11.157 -5.845 29.330 1.00 82.44 544 THR A O 1
ATOM 4307 N N . GLY A 1 545 ? -11.176 -7.723 28.114 1.00 76.31 545 GLY A N 1
ATOM 4308 C CA . GLY A 1 545 ? -12.114 -7.237 27.097 1.00 76.31 545 GLY A CA 1
ATOM 4309 C C . GLY A 1 545 ? -13.151 -8.279 26.682 1.00 76.31 545 GLY A C 1
ATOM 4310 O O . GLY A 1 545 ? -13.142 -9.401 27.175 1.00 76.31 545 GLY A O 1
ATOM 4311 N N . LEU A 1 546 ? -14.059 -7.918 25.770 1.00 78.00 546 LEU A N 1
ATOM 4312 C CA . LEU A 1 546 ? -15.172 -8.790 25.358 1.00 78.00 546 LEU A CA 1
ATOM 4313 C C . LEU A 1 546 ? -14.686 -10.132 24.789 1.00 78.00 546 LEU A C 1
ATOM 4315 O O . LEU A 1 546 ? -15.099 -11.184 25.264 1.00 78.00 546 LEU A O 1
ATOM 4319 N N . CYS A 1 547 ? -13.761 -10.098 23.823 1.00 82.31 547 CYS A N 1
ATOM 4320 C CA . CYS A 1 547 ? -13.247 -11.315 23.189 1.00 82.31 547 CYS A CA 1
ATOM 4321 C C . CYS A 1 547 ? -12.397 -12.167 24.143 1.00 82.31 547 CYS A C 1
ATOM 4323 O O . CYS A 1 547 ? -12.511 -13.387 24.125 1.00 82.31 547 CYS A O 1
ATOM 4325 N N . SER A 1 548 ? -11.587 -11.562 25.022 1.00 87.56 548 SER A N 1
ATOM 4326 C CA . SER A 1 548 ? -10.799 -12.340 25.988 1.00 87.56 548 SER A CA 1
ATOM 4327 C C . SER A 1 548 ? -11.646 -12.939 27.110 1.00 87.56 548 SER A C 1
ATOM 4329 O O . SER A 1 548 ? -11.339 -14.036 27.562 1.00 87.56 548 SER A O 1
ATOM 4331 N N . ASN A 1 549 ? -12.735 -12.279 27.517 1.00 90.88 549 ASN A N 1
ATOM 4332 C CA . ASN A 1 549 ? -13.719 -12.870 28.426 1.00 90.88 549 ASN A CA 1
ATOM 4333 C C . ASN A 1 549 ? -14.486 -14.021 27.767 1.00 90.88 549 ASN A C 1
ATOM 4335 O O . ASN A 1 549 ? -14.667 -15.054 28.403 1.00 90.88 549 ASN A O 1
ATOM 4339 N N . TYR A 1 550 ? -14.881 -13.869 26.497 1.00 94.31 550 TYR A N 1
ATOM 4340 C CA . TYR A 1 550 ? -15.473 -14.956 25.714 1.00 94.31 550 TYR A CA 1
ATOM 4341 C C . TYR A 1 550 ? -14.537 -16.165 25.651 1.00 94.31 550 TYR A C 1
ATOM 4343 O O . TYR A 1 550 ? -14.926 -17.236 26.099 1.00 94.31 550 TYR A O 1
ATOM 4351 N N . LEU A 1 551 ? -13.284 -15.978 25.215 1.00 95.94 551 LEU A N 1
ATOM 4352 C CA . LEU A 1 551 ? -12.286 -17.054 25.170 1.00 95.94 551 LEU A CA 1
ATOM 4353 C C . LEU A 1 551 ? -12.056 -17.696 26.544 1.00 95.94 551 LEU A C 1
ATOM 4355 O O . LEU A 1 551 ? -11.921 -18.909 26.655 1.00 95.94 551 LEU A O 1
ATOM 4359 N N . GLY A 1 552 ? -12.046 -16.890 27.605 1.00 94.75 552 GLY A N 1
ATOM 4360 C CA . GLY A 1 552 ? -11.893 -17.383 28.968 1.00 94.75 552 GLY A CA 1
ATOM 4361 C C . GLY A 1 552 ? -13.104 -18.173 29.485 1.00 94.75 552 GLY A C 1
ATOM 4362 O O . GLY A 1 552 ? -12.965 -18.973 30.414 1.00 94.75 552 GLY A O 1
ATOM 4363 N N . ALA A 1 553 ? -14.294 -17.971 28.920 1.00 95.44 553 ALA A N 1
ATOM 4364 C CA . ALA A 1 553 ? -15.503 -18.712 29.277 1.00 95.44 553 ALA A CA 1
ATOM 4365 C C . ALA A 1 553 ? -15.613 -20.072 28.562 1.00 95.44 553 ALA A C 1
ATOM 4367 O O . ALA A 1 553 ? -16.416 -20.901 28.985 1.00 95.44 553 ALA A O 1
ATOM 4368 N N . LEU A 1 554 ? -14.801 -20.311 27.526 1.00 96.25 554 LEU A N 1
ATOM 4369 C CA . LEU A 1 554 ? -14.803 -21.562 26.767 1.00 96.25 554 LEU A CA 1
ATOM 4370 C C . LEU A 1 554 ? -14.264 -22.740 27.588 1.00 96.25 554 LEU A C 1
ATOM 4372 O O . LEU A 1 554 ? -13.360 -22.589 28.420 1.00 96.25 554 LEU A O 1
ATOM 4376 N N . ASN A 1 555 ? -14.803 -23.921 27.311 1.00 95.81 555 ASN A N 1
ATOM 4377 C CA . ASN A 1 555 ? -14.419 -25.212 27.867 1.00 95.81 555 ASN A CA 1
ATOM 4378 C C . ASN A 1 555 ? -13.780 -26.096 26.786 1.00 95.81 555 ASN A C 1
ATOM 4380 O O . ASN A 1 555 ? -13.905 -25.836 25.591 1.00 95.81 555 ASN A O 1
ATOM 4384 N N . THR A 1 556 ? -13.094 -27.164 27.201 1.00 96.88 556 THR A N 1
ATOM 4385 C CA . THR A 1 556 ? -12.579 -28.171 26.263 1.00 96.88 556 THR A CA 1
ATOM 4386 C C . THR A 1 556 ? -13.711 -28.725 25.396 1.00 96.88 556 THR A C 1
ATOM 4388 O O . THR A 1 556 ? -14.741 -29.152 25.913 1.00 96.88 556 THR A O 1
ATOM 4391 N N . GLY A 1 557 ? -13.485 -28.753 24.085 1.00 95.94 557 GLY A N 1
ATOM 4392 C CA . GLY A 1 557 ? -14.444 -29.178 23.069 1.00 95.94 557 GLY A CA 1
ATOM 4393 C C . GLY A 1 557 ? -15.258 -28.039 22.455 1.00 95.94 557 GLY A C 1
ATOM 4394 O O . GLY A 1 557 ? -15.850 -28.253 21.399 1.00 95.94 557 GLY A O 1
ATOM 4395 N N . ASP A 1 558 ? -15.262 -26.843 23.053 1.00 97.50 558 ASP A N 1
ATOM 4396 C CA . ASP A 1 558 ? -15.998 -25.704 22.503 1.00 97.50 558 ASP A CA 1
ATOM 4397 C C . ASP A 1 558 ? -15.384 -25.218 21.181 1.00 97.50 558 ASP A C 1
ATOM 4399 O O . ASP A 1 558 ? -14.166 -25.253 20.971 1.00 97.50 558 ASP A O 1
ATOM 4403 N N . GLU A 1 559 ? -16.256 -24.740 20.294 1.00 96.50 559 GLU A N 1
ATOM 4404 C CA . GLU A 1 559 ? -15.905 -24.245 18.966 1.00 96.50 559 GLU A CA 1
ATOM 4405 C C . GLU A 1 559 ? -15.659 -22.727 18.969 1.00 96.50 559 GLU A C 1
ATOM 4407 O O . GLU A 1 559 ? -16.387 -21.953 19.598 1.00 96.50 559 GLU A O 1
ATOM 4412 N N . ILE A 1 560 ? -14.653 -22.297 18.207 1.00 96.44 560 ILE A N 1
ATOM 4413 C CA . ILE A 1 560 ? -14.293 -20.901 17.967 1.00 96.44 560 ILE A CA 1
ATOM 4414 C C . ILE A 1 560 ? -14.325 -20.635 16.464 1.00 96.44 560 ILE A C 1
ATOM 4416 O O . ILE A 1 560 ? -13.642 -21.297 15.688 1.00 96.44 560 ILE A O 1
ATOM 4420 N N . GLN A 1 561 ? -15.058 -19.603 16.055 1.00 96.19 561 GLN A N 1
ATOM 4421 C CA . GLN A 1 561 ? -15.035 -19.113 14.678 1.00 96.19 561 GLN A CA 1
ATOM 4422 C C . GLN A 1 561 ? -13.829 -18.189 14.489 1.00 96.19 561 GLN A C 1
ATOM 4424 O O . GLN A 1 561 ? -13.788 -17.092 15.056 1.00 96.19 561 GLN A O 1
ATOM 4429 N N . ALA A 1 562 ? -12.839 -18.626 13.709 1.00 95.94 562 ALA A N 1
ATOM 4430 C CA . ALA A 1 562 ? -11.591 -17.891 13.538 1.00 95.94 562 ALA A CA 1
ATOM 4431 C C . ALA A 1 562 ? -10.966 -18.067 12.147 1.00 95.94 562 ALA A C 1
ATOM 4433 O O . ALA A 1 562 ? -11.372 -18.912 11.358 1.00 95.94 562 ALA A O 1
ATOM 4434 N N . PHE A 1 563 ? -9.963 -17.253 11.831 1.00 94.56 563 PHE A N 1
ATOM 4435 C CA . PHE A 1 563 ? -9.125 -17.420 10.643 1.00 94.56 563 PHE A CA 1
ATOM 4436 C C . PHE A 1 563 ? -7.671 -17.081 10.955 1.00 94.56 563 PHE A C 1
ATOM 4438 O O . PHE A 1 563 ? -7.372 -16.354 11.905 1.00 94.56 563 PHE A O 1
ATOM 4445 N N . ILE A 1 564 ? -6.767 -17.574 10.116 1.00 93.94 564 ILE A N 1
ATOM 4446 C CA . ILE A 1 564 ? -5.333 -17.330 10.252 1.00 93.94 564 ILE A CA 1
ATOM 4447 C C . ILE A 1 564 ? -4.935 -16.177 9.345 1.00 93.94 564 ILE A C 1
ATOM 4449 O O . ILE A 1 564 ? -5.263 -16.147 8.156 1.00 93.94 564 ILE A O 1
ATOM 4453 N N . LYS A 1 565 ? -4.236 -15.204 9.923 1.00 88.56 565 LYS A N 1
ATOM 4454 C CA . LYS A 1 565 ? -3.645 -14.081 9.208 1.00 88.56 565 LYS A CA 1
ATOM 4455 C C . LYS A 1 565 ? -2.121 -14.213 9.265 1.00 88.56 565 LYS A C 1
ATOM 4457 O O . LYS A 1 565 ? -1.559 -14.000 10.342 1.00 88.56 565 LYS A O 1
ATOM 4462 N N . PRO A 1 566 ? -1.467 -14.510 8.125 1.00 87.31 566 PRO A N 1
ATOM 4463 C CA . PRO A 1 566 ? -0.015 -14.576 8.054 1.00 87.31 566 PRO A CA 1
ATOM 4464 C C . PRO A 1 566 ? 0.652 -13.275 8.511 1.00 87.31 566 PRO A C 1
ATOM 4466 O O . PRO A 1 566 ? 0.203 -12.184 8.138 1.00 87.31 566 PRO A O 1
ATOM 4469 N N . ASN A 1 567 ? 1.730 -13.386 9.286 1.00 86.38 567 ASN A N 1
ATOM 4470 C CA . ASN A 1 567 ? 2.512 -12.255 9.791 1.00 86.38 567 ASN A CA 1
ATOM 4471 C C . ASN A 1 567 ? 4.004 -12.412 9.467 1.00 86.38 567 ASN A C 1
ATOM 4473 O O . ASN A 1 567 ? 4.869 -12.402 10.341 1.00 86.38 567 ASN A O 1
ATOM 4477 N N . GLU A 1 568 ? 4.314 -12.515 8.175 1.00 86.12 568 GLU A N 1
ATOM 4478 C CA . GLU A 1 568 ? 5.673 -12.761 7.670 1.00 86.12 568 GLU A CA 1
ATOM 4479 C C . GLU A 1 568 ? 6.708 -11.723 8.130 1.00 86.12 568 GLU A C 1
ATOM 4481 O O . GLU A 1 568 ? 7.896 -12.019 8.237 1.00 86.12 568 GLU A O 1
ATOM 4486 N N . SER A 1 569 ? 6.270 -10.499 8.446 1.00 83.62 569 SER A N 1
ATOM 4487 C CA . SER A 1 569 ? 7.135 -9.454 9.004 1.00 83.62 569 SER A CA 1
ATOM 4488 C C . SER A 1 569 ? 7.644 -9.740 10.414 1.00 83.62 569 SER A C 1
ATOM 4490 O O . SER A 1 569 ? 8.488 -8.990 10.895 1.00 83.62 569 SER A O 1
ATOM 4492 N N . PHE A 1 570 ? 7.131 -10.771 11.083 1.00 90.12 570 PHE A N 1
ATOM 4493 C CA . PHE A 1 570 ? 7.510 -11.142 12.440 1.00 90.12 570 PHE A CA 1
ATOM 4494 C C . PHE A 1 570 ? 7.967 -12.602 12.539 1.00 90.12 570 PHE A C 1
ATOM 4496 O O . PHE A 1 570 ? 7.801 -13.238 13.574 1.00 90.12 570 PHE A O 1
ATOM 4503 N N . TYR A 1 571 ? 8.564 -13.149 11.480 1.00 92.81 571 TYR A N 1
ATOM 4504 C CA . TYR A 1 571 ? 9.210 -14.458 11.548 1.00 92.81 571 TYR A CA 1
ATOM 4505 C C . TYR A 1 571 ? 10.702 -14.332 11.876 1.00 92.81 571 TYR A C 1
ATOM 4507 O O . TYR A 1 571 ? 11.357 -13.399 11.397 1.00 92.81 571 TYR A O 1
ATOM 4515 N N . PRO A 1 572 ? 11.266 -15.279 12.645 1.00 92.38 572 PRO A N 1
ATOM 4516 C CA . PRO A 1 572 ? 12.705 -15.445 12.731 1.00 92.38 572 PRO A CA 1
ATOM 4517 C C . PRO A 1 572 ? 13.290 -15.733 11.342 1.00 92.38 572 PRO A C 1
ATOM 4519 O O . PRO A 1 572 ? 12.739 -16.515 10.567 1.00 92.38 572 PRO A O 1
ATOM 4522 N N . ASP A 1 573 ? 14.418 -15.110 11.031 1.00 90.62 573 ASP A N 1
ATOM 4523 C CA . ASP A 1 573 ? 15.231 -15.412 9.860 1.00 90.62 573 ASP A CA 1
ATOM 4524 C C . ASP A 1 573 ? 15.777 -16.833 10.008 1.00 90.62 573 ASP A C 1
ATOM 4526 O O . ASP A 1 573 ? 16.458 -17.153 10.984 1.00 90.62 573 ASP A O 1
ATOM 4530 N N . ALA A 1 574 ? 15.489 -17.682 9.021 1.00 86.56 574 ALA A N 1
ATOM 4531 C CA . ALA A 1 574 ? 15.914 -19.078 9.006 1.00 86.56 574 ALA A CA 1
ATOM 4532 C C . ALA A 1 574 ? 17.445 -19.243 9.079 1.00 86.56 574 ALA A C 1
ATOM 4534 O O . ALA A 1 574 ? 17.923 -20.303 9.472 1.00 86.56 574 ALA A O 1
ATOM 4535 N N . ASN A 1 575 ? 18.214 -18.207 8.722 1.00 86.38 575 ASN A N 1
ATOM 4536 C CA . ASN A 1 575 ? 19.676 -18.210 8.788 1.00 86.38 575 ASN A CA 1
ATOM 4537 C C . ASN A 1 575 ? 20.237 -17.551 10.061 1.00 86.38 575 ASN A C 1
ATOM 4539 O O . ASN A 1 575 ? 21.458 -17.472 10.226 1.00 86.38 575 ASN A O 1
ATOM 4543 N N . ALA A 1 576 ? 19.389 -17.035 10.957 1.00 88.06 576 ALA A N 1
ATOM 4544 C CA . ALA A 1 576 ? 19.853 -16.385 12.175 1.00 88.06 576 ALA A CA 1
ATOM 4545 C C . ALA A 1 576 ? 20.390 -17.418 13.175 1.00 88.06 576 ALA A C 1
ATOM 4547 O O . ALA A 1 576 ? 19.645 -18.180 13.783 1.00 88.06 576 ALA A O 1
ATOM 4548 N N . SER A 1 577 ? 21.703 -17.384 13.412 1.00 89.88 577 SER A N 1
ATOM 4549 C CA . SER A 1 577 ? 22.357 -18.245 14.407 1.00 89.88 577 SER A CA 1
ATOM 4550 C C . SER A 1 577 ? 21.984 -17.899 15.855 1.00 89.88 577 SER A C 1
ATOM 4552 O O . SER A 1 577 ? 22.087 -18.750 16.737 1.00 89.88 577 SER A O 1
ATOM 4554 N N . LYS A 1 578 ? 21.548 -16.656 16.112 1.00 95.50 578 LYS A N 1
ATOM 4555 C CA . LYS A 1 578 ? 21.116 -16.167 17.429 1.00 95.50 578 LYS A CA 1
ATOM 4556 C C . LYS A 1 578 ? 19.849 -15.332 17.318 1.00 95.50 578 LYS A C 1
ATOM 4558 O O . LYS A 1 578 ? 19.758 -14.464 16.448 1.00 95.50 578 LYS A O 1
ATOM 4563 N N . VAL A 1 579 ? 18.918 -15.532 18.248 1.00 96.94 579 VAL A N 1
ATOM 4564 C CA . VAL A 1 579 ? 17.691 -14.732 18.339 1.00 96.94 579 VAL A CA 1
ATOM 4565 C C . VAL A 1 579 ? 17.443 -14.316 19.789 1.00 96.94 579 VAL A C 1
ATOM 4567 O O . VAL A 1 579 ? 17.356 -15.150 20.691 1.00 96.94 579 VAL A O 1
ATOM 4570 N N . LEU A 1 580 ? 17.326 -13.009 20.020 1.00 98.00 580 LEU A N 1
ATOM 4571 C CA . LEU A 1 580 ? 16.979 -12.433 21.315 1.00 98.00 580 LEU A CA 1
ATOM 4572 C C . LEU A 1 580 ? 15.504 -12.029 21.324 1.00 98.00 580 LEU A C 1
ATOM 4574 O O . LEU A 1 580 ? 15.099 -11.089 20.644 1.00 98.00 580 LEU A O 1
ATOM 4578 N N . LEU A 1 581 ? 14.713 -12.731 22.122 1.00 98.25 581 LEU A N 1
ATOM 4579 C CA . LEU A 1 581 ? 13.280 -12.529 22.287 1.00 98.25 581 LEU A CA 1
ATOM 4580 C C . LEU A 1 581 ? 13.048 -11.615 23.493 1.00 98.25 581 LEU A C 1
ATOM 4582 O O . LEU A 1 581 ? 13.547 -11.891 24.584 1.00 98.25 581 LEU A O 1
ATOM 4586 N N . ILE A 1 582 ? 12.316 -10.519 23.309 1.00 98.50 582 ILE A N 1
ATOM 4587 C CA . ILE A 1 582 ? 12.033 -9.530 24.354 1.00 98.50 582 ILE A CA 1
ATOM 4588 C C . ILE A 1 582 ? 10.525 -9.320 24.428 1.00 98.50 582 ILE A C 1
ATOM 4590 O O . ILE A 1 582 ? 9.906 -8.903 23.452 1.00 98.50 582 ILE A O 1
ATOM 4594 N N . GLY A 1 583 ? 9.907 -9.576 25.577 1.00 97.06 583 GLY A N 1
ATOM 4595 C CA . GLY A 1 583 ? 8.463 -9.381 25.692 1.00 97.06 583 GLY A CA 1
ATOM 4596 C C . GLY A 1 583 ? 7.954 -9.113 27.092 1.00 97.06 583 GLY A C 1
ATOM 4597 O O . GLY A 1 583 ? 8.678 -9.234 28.078 1.00 97.06 583 GLY A O 1
ATOM 4598 N N . ASN A 1 584 ? 6.686 -8.722 27.189 1.00 95.31 584 ASN A N 1
ATOM 4599 C CA . ASN A 1 584 ? 6.021 -8.549 28.475 1.00 95.31 584 ASN A CA 1
ATOM 4600 C C . ASN A 1 584 ? 4.603 -9.126 28.483 1.00 95.31 584 ASN A C 1
ATOM 4602 O O . ASN A 1 584 ? 3.864 -9.005 27.505 1.00 95.31 584 ASN A O 1
ATOM 4606 N N . GLY A 1 585 ? 4.219 -9.734 29.608 1.00 94.25 585 GLY A N 1
ATOM 4607 C CA . GLY A 1 585 ? 2.917 -10.377 29.783 1.00 94.25 585 GLY A CA 1
ATOM 4608 C C . GLY A 1 585 ? 2.629 -11.400 28.682 1.00 94.25 585 GLY A C 1
ATOM 4609 O O . GLY A 1 585 ? 3.479 -12.233 28.362 1.00 94.25 585 GLY A O 1
ATOM 4610 N N . THR A 1 586 ? 1.454 -11.286 28.058 1.00 94.19 586 THR A N 1
ATOM 4611 C CA . THR A 1 586 ? 0.996 -12.172 26.974 1.00 94.19 586 THR A CA 1
ATOM 4612 C C . THR A 1 586 ? 1.843 -12.090 25.701 1.00 94.19 586 THR A C 1
ATOM 4614 O O . THR A 1 586 ? 1.736 -12.969 24.852 1.00 94.19 586 THR A O 1
ATOM 4617 N N . GLY A 1 587 ? 2.722 -11.085 25.569 1.00 92.81 587 GLY A N 1
ATOM 4618 C CA . GLY A 1 587 ? 3.663 -10.968 24.447 1.00 92.81 587 GLY A CA 1
ATOM 4619 C C . GLY A 1 587 ? 4.673 -12.119 24.352 1.00 92.81 587 GLY A C 1
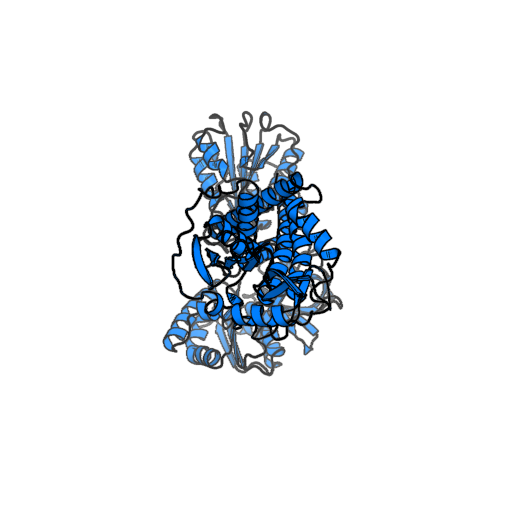ATOM 4620 O O . GLY A 1 587 ? 5.403 -12.225 23.376 1.00 92.81 587 GLY A O 1
ATOM 4621 N N . ILE A 1 588 ? 4.715 -13.016 25.341 1.00 96.44 588 ILE A N 1
ATOM 4622 C CA . ILE A 1 588 ? 5.489 -14.259 25.265 1.00 96.44 588 ILE A CA 1
ATOM 4623 C C . ILE A 1 588 ? 4.897 -15.289 24.295 1.00 96.44 588 ILE A C 1
ATOM 4625 O O . ILE A 1 588 ? 5.629 -16.170 23.861 1.00 96.44 588 ILE A O 1
ATOM 4629 N N . ALA A 1 589 ? 3.608 -15.194 23.937 1.00 95.56 589 ALA A N 1
ATOM 4630 C CA . ALA A 1 589 ? 2.915 -16.207 23.134 1.00 95.56 589 ALA A CA 1
ATOM 4631 C C . ALA A 1 589 ? 3.707 -16.660 21.892 1.00 95.56 589 ALA A C 1
ATOM 4633 O O . ALA A 1 589 ? 4.109 -17.823 21.865 1.00 95.56 589 ALA A O 1
ATOM 4634 N N . PRO A 1 590 ? 4.040 -15.795 20.911 1.00 96.25 590 PRO A N 1
ATOM 4635 C CA . PRO A 1 590 ? 4.746 -16.245 19.708 1.00 96.25 590 PRO A CA 1
ATOM 4636 C C . PRO A 1 590 ? 6.130 -16.838 20.017 1.00 96.25 590 PRO A C 1
ATOM 4638 O O . PRO A 1 590 ? 6.599 -17.729 19.309 1.00 96.25 590 PRO A O 1
ATOM 4641 N N . PHE A 1 591 ? 6.765 -16.403 21.110 1.00 96.88 591 PHE A N 1
ATOM 4642 C CA . PHE A 1 591 ? 8.088 -16.865 21.522 1.00 96.88 591 PHE A CA 1
ATOM 4643 C C . PHE A 1 591 ? 8.096 -18.318 21.986 1.00 96.88 591 PHE A C 1
ATOM 4645 O O . PHE A 1 591 ? 9.069 -19.012 21.705 1.00 96.88 591 PHE A O 1
ATOM 4652 N N . LEU A 1 592 ? 7.019 -18.803 22.615 1.00 95.62 592 LEU A N 1
ATOM 4653 C CA . LEU A 1 592 ? 6.891 -20.220 22.988 1.00 95.62 592 LEU A CA 1
ATOM 4654 C C . LEU A 1 592 ? 7.053 -21.113 21.752 1.00 95.62 592 LEU A C 1
ATOM 4656 O O . LEU A 1 592 ? 7.836 -22.060 21.746 1.00 95.62 592 LEU A O 1
ATOM 4660 N N . GLY A 1 593 ? 6.371 -20.742 20.669 1.00 95.31 593 GLY A N 1
ATOM 4661 C CA . GLY A 1 593 ? 6.451 -21.456 19.406 1.00 95.31 593 GLY A CA 1
ATOM 4662 C C . GLY A 1 593 ? 7.755 -21.199 18.645 1.00 95.31 593 GLY A C 1
ATOM 4663 O O . GLY A 1 593 ? 8.230 -22.095 17.958 1.00 95.31 593 GLY A O 1
ATOM 4664 N N . PHE A 1 594 ? 8.377 -20.018 18.746 1.00 95.62 594 PHE A N 1
ATOM 4665 C CA . PHE A 1 594 ? 9.705 -19.802 18.151 1.00 95.62 594 PHE A CA 1
ATOM 4666 C C . PHE A 1 594 ? 10.769 -20.691 18.782 1.00 95.62 594 PHE A C 1
ATOM 4668 O O . PHE A 1 594 ? 11.543 -21.302 18.044 1.00 95.62 594 PHE A O 1
ATOM 4675 N N . VAL A 1 595 ? 10.771 -20.791 20.111 1.00 94.56 595 VAL A N 1
ATOM 4676 C CA . VAL A 1 595 ? 11.710 -21.623 20.870 1.00 94.56 595 VAL A CA 1
ATOM 4677 C C . VAL A 1 595 ? 11.573 -23.099 20.490 1.00 94.56 595 VAL A C 1
ATOM 4679 O O . VAL A 1 595 ? 12.584 -23.784 20.336 1.00 94.56 595 VAL A O 1
ATOM 4682 N N . GLU A 1 596 ? 10.350 -23.591 20.290 1.00 92.94 596 GLU A N 1
ATOM 4683 C CA . GLU A 1 596 ? 10.120 -24.981 19.880 1.00 92.94 596 GLU A CA 1
ATOM 4684 C C . GLU A 1 596 ? 10.490 -25.239 18.406 1.00 92.94 596 GLU A C 1
ATOM 4686 O O . GLU A 1 596 ? 11.078 -26.275 18.078 1.00 92.94 596 GLU A O 1
ATOM 4691 N N . ASN A 1 597 ? 10.203 -24.275 17.524 1.00 92.88 597 ASN A N 1
ATOM 4692 C CA . ASN A 1 597 ? 10.311 -24.443 16.073 1.00 92.88 597 ASN A CA 1
ATOM 4693 C C . ASN A 1 597 ? 11.711 -24.231 15.489 1.00 92.88 597 ASN A C 1
ATOM 4695 O O . ASN A 1 597 ? 11.929 -24.625 14.343 1.00 92.88 597 ASN A O 1
ATOM 4699 N N . ASN A 1 598 ? 12.636 -23.619 16.234 1.00 91.12 598 ASN A N 1
ATOM 4700 C CA . ASN A 1 598 ? 13.945 -23.182 15.736 1.00 91.12 598 ASN A CA 1
ATOM 4701 C C . ASN A 1 598 ? 15.090 -23.729 16.602 1.00 91.12 598 ASN A C 1
ATOM 4703 O O . ASN A 1 598 ? 15.863 -22.979 17.195 1.00 91.12 598 ASN A O 1
ATOM 4707 N N . LYS A 1 599 ? 15.198 -25.058 16.684 1.00 83.50 599 LYS A N 1
ATOM 4708 C CA . LYS A 1 599 ? 16.158 -25.747 17.567 1.00 83.50 599 LYS A CA 1
ATOM 4709 C C . LYS A 1 599 ? 17.631 -25.495 17.217 1.00 83.50 599 LYS A C 1
ATOM 4711 O O . LYS A 1 599 ? 18.483 -25.648 18.089 1.00 83.50 599 LYS A O 1
ATOM 4716 N N . ASP A 1 600 ? 17.910 -25.103 15.976 1.00 86.69 600 ASP A N 1
ATOM 4717 C CA . ASP A 1 600 ? 19.265 -24.828 15.484 1.00 86.69 600 ASP A CA 1
ATOM 4718 C C . ASP A 1 600 ? 19.762 -23.414 15.836 1.00 86.69 600 ASP A C 1
ATOM 4720 O O . ASP A 1 600 ? 20.966 -23.158 15.811 1.00 86.69 600 ASP A O 1
ATOM 4724 N N . ALA A 1 601 ? 18.856 -22.497 16.197 1.00 89.62 601 ALA A N 1
ATOM 4725 C CA . ALA A 1 601 ? 19.197 -21.134 16.590 1.00 89.62 601 ALA A CA 1
ATOM 4726 C C . ALA A 1 601 ? 19.399 -21.022 18.110 1.00 89.62 601 ALA A C 1
ATOM 4728 O O . ALA A 1 601 ? 18.651 -21.583 18.912 1.00 89.62 601 ALA A O 1
ATOM 4729 N N . GLU A 1 602 ? 20.386 -20.233 18.537 1.00 92.31 602 GLU A N 1
ATOM 4730 C CA . GLU A 1 602 ? 20.581 -19.903 19.949 1.00 92.31 602 GLU A CA 1
ATOM 4731 C C . GLU A 1 602 ? 19.531 -18.871 20.390 1.00 92.31 602 GLU A C 1
ATOM 4733 O O . GLU A 1 602 ? 19.692 -17.668 20.157 1.00 92.31 602 GLU A O 1
ATOM 4738 N N . MET A 1 603 ? 18.450 -19.328 21.030 1.00 94.44 603 MET A N 1
ATOM 4739 C CA . MET A 1 603 ? 17.389 -18.439 21.508 1.00 94.44 603 MET A CA 1
ATOM 4740 C C . MET A 1 603 ? 17.589 -18.027 22.967 1.00 94.44 603 MET A C 1
ATOM 4742 O O . MET A 1 603 ? 17.897 -18.842 23.838 1.00 94.44 603 MET A O 1
ATOM 4746 N N . SER A 1 604 ? 17.391 -16.742 23.247 1.00 96.00 604 SER A N 1
ATOM 4747 C CA . SER A 1 604 ? 17.369 -16.181 24.601 1.00 96.00 604 SER A CA 1
ATOM 4748 C C . SER A 1 604 ? 16.104 -15.365 24.814 1.00 96.00 604 SER A C 1
ATOM 4750 O O . SER A 1 604 ? 15.720 -14.608 23.930 1.00 96.00 604 SER A O 1
ATOM 4752 N N . LEU A 1 605 ? 15.507 -15.457 26.001 1.00 97.44 605 LEU A N 1
ATOM 4753 C CA . LEU A 1 605 ? 14.292 -14.732 26.367 1.00 97.44 605 LEU A CA 1
ATOM 4754 C C . LEU A 1 605 ? 14.579 -13.712 27.472 1.00 97.44 605 LEU A C 1
ATOM 4756 O O . LEU A 1 605 ? 15.143 -14.054 28.510 1.00 97.44 605 LEU A O 1
ATOM 4760 N N . LEU A 1 606 ? 14.164 -12.467 27.254 1.00 98.00 606 LEU A N 1
ATOM 4761 C CA . LEU A 1 606 ? 14.045 -11.429 28.275 1.00 98.00 606 LEU A CA 1
ATOM 4762 C C . LEU A 1 606 ? 12.556 -11.118 28.431 1.00 98.00 606 LEU A C 1
ATOM 4764 O O . LEU A 1 606 ? 11.937 -10.579 27.513 1.00 98.00 606 LEU A O 1
ATOM 4768 N N . TRP A 1 607 ? 11.967 -11.473 29.568 1.00 97.69 607 TRP A N 1
ATOM 4769 C CA . TRP A 1 607 ? 10.525 -11.356 29.765 1.00 97.69 607 TRP A CA 1
ATOM 4770 C C . TRP A 1 607 ? 10.163 -10.562 31.018 1.00 97.69 607 TRP A C 1
ATOM 4772 O O . TRP A 1 607 ? 10.832 -10.661 32.042 1.00 97.69 607 TRP A O 1
ATOM 4782 N N . GLY A 1 608 ? 9.093 -9.769 30.944 1.00 96.56 608 GLY A N 1
ATOM 4783 C CA . GLY A 1 608 ? 8.564 -9.012 32.079 1.00 96.56 608 GLY A CA 1
ATOM 4784 C C . GLY A 1 608 ? 7.124 -9.369 32.449 1.00 96.56 608 GLY A C 1
ATOM 4785 O O . GLY A 1 608 ? 6.242 -9.348 31.589 1.00 96.56 608 GLY A O 1
ATOM 4786 N N . GLY A 1 609 ? 6.867 -9.591 33.738 1.00 94.50 609 GLY A N 1
ATOM 4787 C CA . GLY A 1 609 ? 5.554 -9.905 34.308 1.00 94.50 609 GLY A CA 1
ATOM 4788 C C . GLY A 1 609 ? 5.218 -9.106 35.569 1.00 94.50 609 GLY A C 1
ATOM 4789 O O . GLY A 1 609 ? 5.912 -8.159 35.957 1.00 94.50 609 GLY A O 1
ATOM 4790 N N . GLN A 1 610 ? 4.111 -9.465 36.223 1.00 93.44 610 GLN A N 1
ATOM 4791 C CA . GLN A 1 610 ? 3.778 -8.903 37.535 1.00 93.44 610 GLN A CA 1
ATOM 4792 C C . GLN A 1 610 ? 4.621 -9.559 38.635 1.00 93.44 610 GLN A C 1
ATOM 4794 O O . GLN A 1 610 ? 5.302 -8.841 39.366 1.00 93.44 610 GLN A O 1
ATOM 4799 N N . THR A 1 611 ? 4.607 -10.890 38.689 1.00 93.44 611 THR A N 1
ATOM 4800 C CA . THR A 1 611 ? 5.247 -11.750 39.706 1.00 93.44 611 THR A CA 1
ATOM 4801 C C . THR A 1 611 ? 5.790 -13.037 39.073 1.00 93.44 611 THR A C 1
ATOM 4803 O O . THR A 1 611 ? 5.446 -13.326 37.920 1.00 93.44 611 THR A O 1
ATOM 4806 N N . GLN A 1 612 ? 6.562 -13.833 39.819 1.00 91.69 612 GLN A N 1
ATOM 4807 C CA . GLN A 1 612 ? 7.008 -15.175 39.415 1.00 91.69 612 GLN A CA 1
ATOM 4808 C C . GLN A 1 612 ? 5.829 -16.072 39.017 1.00 91.69 612 GLN A C 1
ATOM 4810 O O . GLN A 1 612 ? 5.875 -16.702 37.965 1.00 91.69 612 GLN A O 1
ATOM 4815 N N . ASP A 1 613 ? 4.726 -16.039 39.768 1.00 90.50 613 ASP A N 1
ATOM 4816 C CA . ASP A 1 613 ? 3.505 -16.805 39.464 1.00 90.50 613 ASP A CA 1
ATOM 4817 C C . ASP A 1 613 ? 2.903 -16.446 38.095 1.00 90.50 613 ASP A C 1
ATOM 4819 O O . ASP A 1 613 ? 2.220 -17.248 37.467 1.00 90.50 613 ASP A O 1
ATOM 4823 N N . SER A 1 614 ? 3.176 -15.233 37.597 1.00 92.56 614 SER A N 1
ATOM 4824 C CA . SER A 1 614 ? 2.759 -14.828 36.245 1.00 92.56 614 SER A CA 1
ATOM 4825 C C . SER A 1 614 ? 3.576 -15.543 35.163 1.00 92.56 614 SER A C 1
ATOM 4827 O O . SER A 1 614 ? 3.092 -15.724 34.049 1.00 92.56 614 SER A O 1
ATOM 4829 N N . PHE A 1 615 ? 4.830 -15.896 35.467 1.00 93.75 615 PHE A N 1
ATOM 4830 C CA . PHE A 1 615 ? 5.717 -16.637 34.572 1.00 93.75 615 PHE A CA 1
ATOM 4831 C C . PHE A 1 615 ? 5.518 -18.153 34.678 1.00 93.75 615 PHE A C 1
ATOM 4833 O O . PHE A 1 615 ? 5.624 -18.838 33.662 1.00 93.75 615 PHE A O 1
ATOM 4840 N N . ALA A 1 616 ? 5.162 -18.658 35.865 1.00 92.88 616 ALA A N 1
ATOM 4841 C CA . ALA A 1 616 ? 4.934 -20.079 36.139 1.00 92.88 616 ALA A CA 1
ATOM 4842 C C . ALA A 1 616 ? 3.955 -20.743 35.149 1.00 92.88 616 ALA A C 1
ATOM 4844 O O . ALA A 1 616 ? 4.122 -21.909 34.804 1.00 92.88 616 ALA A O 1
ATOM 4845 N N . LEU A 1 617 ? 2.996 -19.980 34.606 1.00 92.94 617 LEU A N 1
ATOM 4846 C CA . LEU A 1 617 ? 2.078 -20.424 33.549 1.00 92.94 617 LEU A CA 1
ATOM 4847 C C . LEU A 1 617 ? 2.794 -20.952 32.286 1.00 92.94 617 LEU A C 1
ATOM 4849 O O . LEU A 1 617 ? 2.274 -21.831 31.602 1.00 92.94 617 LEU A O 1
ATOM 4853 N N . TYR A 1 618 ? 3.967 -20.409 31.956 1.00 94.00 618 TYR A N 1
ATOM 4854 C CA . TYR A 1 618 ? 4.715 -20.725 30.734 1.00 94.00 618 TYR A CA 1
ATOM 4855 C C . TYR A 1 618 ? 5.889 -21.680 30.968 1.00 94.00 618 TYR A C 1
ATOM 4857 O O . TYR A 1 618 ? 6.395 -22.264 30.008 1.00 94.00 618 TYR A O 1
ATOM 4865 N N . GLU A 1 619 ? 6.334 -21.829 32.219 1.00 91.12 619 GLU A N 1
ATOM 4866 C CA . GLU A 1 619 ? 7.495 -22.648 32.583 1.00 91.12 619 GLU A CA 1
ATOM 4867 C C . GLU A 1 619 ? 7.415 -24.094 32.067 1.00 91.12 619 GLU A C 1
ATOM 4869 O O . GLU A 1 619 ? 8.412 -24.542 31.501 1.00 91.12 619 GLU A O 1
ATOM 4874 N N . PRO A 1 620 ? 6.279 -24.821 32.167 1.00 90.44 620 PRO A N 1
ATOM 4875 C CA . PRO A 1 620 ? 6.203 -26.199 31.678 1.00 90.44 620 PRO A CA 1
ATOM 4876 C C . PRO A 1 620 ? 6.527 -26.322 30.185 1.00 90.44 620 PRO A C 1
ATOM 4878 O O . PRO A 1 620 ? 7.347 -27.147 29.801 1.00 90.44 620 PRO A O 1
ATOM 4881 N N . LEU A 1 621 ? 5.960 -25.437 29.355 1.00 89.00 621 LEU A N 1
ATOM 4882 C CA . LEU A 1 621 ? 6.208 -25.430 27.911 1.00 89.00 621 LEU A CA 1
ATOM 4883 C C . LEU A 1 621 ? 7.674 -25.112 27.602 1.00 89.00 621 LEU A C 1
ATOM 4885 O O . LEU A 1 621 ? 8.299 -25.777 26.785 1.00 89.00 621 LEU A O 1
ATOM 4889 N N . LEU A 1 622 ? 8.244 -24.104 28.266 1.00 89.50 622 LEU A N 1
ATOM 4890 C CA . LEU A 1 622 ? 9.626 -23.693 28.019 1.00 89.50 622 LEU A CA 1
ATOM 4891 C C . LEU A 1 622 ? 10.652 -24.728 28.494 1.00 89.50 622 LEU A C 1
ATOM 4893 O O . LEU A 1 622 ? 11.679 -24.891 27.838 1.00 89.50 622 LEU A O 1
ATOM 4897 N N . ASN A 1 623 ? 10.384 -25.428 29.599 1.00 84.56 623 ASN A N 1
ATOM 4898 C CA . ASN A 1 623 ? 11.269 -26.465 30.133 1.00 84.56 623 ASN A CA 1
ATOM 4899 C C . ASN A 1 623 ? 11.346 -27.693 29.217 1.00 84.56 623 ASN A C 1
ATOM 4901 O O . ASN A 1 623 ? 12.407 -28.310 29.111 1.00 84.56 623 ASN A O 1
ATOM 4905 N N . ASP A 1 624 ? 10.258 -28.009 28.516 1.00 77.50 624 ASP A N 1
ATOM 4906 C CA . ASP A 1 624 ? 10.220 -29.103 27.545 1.00 77.50 624 ASP A CA 1
ATOM 4907 C C . ASP A 1 624 ? 10.997 -28.771 26.254 1.00 77.50 624 ASP A C 1
ATOM 4909 O O . ASP A 1 624 ? 11.351 -29.664 25.475 1.00 77.50 624 ASP A O 1
ATOM 4913 N N . PHE A 1 625 ? 11.309 -27.492 26.006 1.00 81.25 625 PHE A N 1
ATOM 4914 C CA . PHE A 1 625 ? 11.936 -27.044 24.764 1.00 81.25 625 PHE A CA 1
ATOM 4915 C C . PHE A 1 625 ? 13.444 -26.795 24.920 1.00 81.25 625 PHE A C 1
ATOM 4917 O O . PHE A 1 625 ? 13.900 -25.786 25.452 1.00 81.25 625 PHE A O 1
ATOM 4924 N N . SER A 1 626 ? 14.261 -27.659 24.312 1.00 70.94 626 SER A N 1
ATOM 4925 C CA . SER A 1 626 ? 15.735 -27.573 24.339 1.00 70.94 626 SER A CA 1
ATOM 4926 C C . SER A 1 626 ? 16.352 -26.354 23.617 1.00 70.94 626 SER A C 1
ATOM 4928 O O . SER A 1 626 ? 17.579 -26.181 23.633 1.00 70.94 626 SER A O 1
ATOM 4930 N N . GLY A 1 627 ? 15.532 -25.551 22.929 1.00 77.69 627 GLY A N 1
ATOM 4931 C CA . GLY A 1 627 ? 15.954 -24.399 22.123 1.00 77.69 627 GLY A CA 1
ATOM 4932 C C . GLY A 1 627 ? 16.300 -23.148 22.940 1.00 77.69 627 GLY A C 1
ATOM 4933 O O . GLY A 1 627 ? 17.123 -22.341 22.506 1.00 77.69 627 GLY A O 1
ATOM 4934 N N . LEU A 1 628 ? 15.737 -22.992 24.145 1.00 90.81 628 LEU A N 1
ATOM 4935 C CA . LEU A 1 628 ? 15.980 -21.816 24.983 1.00 90.81 628 LEU A CA 1
ATOM 4936 C C . LEU A 1 628 ? 17.288 -21.971 25.768 1.00 90.81 628 LEU A C 1
ATOM 4938 O O . LEU A 1 628 ? 17.415 -22.837 26.629 1.00 90.81 628 LEU A O 1
ATOM 4942 N N . LYS A 1 629 ? 18.276 -21.113 25.500 1.00 90.69 629 LYS A N 1
ATOM 4943 C CA . LYS A 1 629 ? 19.584 -21.160 26.181 1.00 90.69 629 LYS A CA 1
ATOM 4944 C C . LYS A 1 629 ? 19.652 -20.326 27.443 1.00 90.69 629 LYS A C 1
ATOM 4946 O O . LYS A 1 629 ? 20.477 -20.598 28.311 1.00 90.69 629 LYS A O 1
ATOM 4951 N N . ALA A 1 630 ? 18.829 -19.291 27.535 1.00 92.31 630 ALA A N 1
ATOM 4952 C CA . ALA A 1 630 ? 18.774 -18.460 28.720 1.00 92.31 630 ALA A CA 1
ATOM 4953 C C . ALA A 1 630 ? 17.466 -17.678 28.794 1.00 92.31 630 ALA A C 1
ATOM 4955 O O . ALA A 1 630 ? 16.973 -17.172 27.786 1.00 92.31 630 ALA A O 1
ATOM 4956 N N . CYS A 1 631 ? 16.974 -17.524 30.018 1.00 95.19 631 CYS A N 1
ATOM 4957 C CA . CYS A 1 631 ? 15.767 -16.788 30.343 1.00 95.19 631 CYS A CA 1
ATOM 4958 C C . CYS A 1 631 ? 16.074 -15.796 31.466 1.00 95.19 631 CYS A C 1
ATOM 4960 O O . CYS A 1 631 ? 16.620 -16.191 32.494 1.00 95.19 631 CYS A O 1
ATOM 4962 N N . HIS A 1 632 ? 15.745 -14.521 31.268 1.00 96.44 632 HIS A N 1
ATOM 4963 C CA . HIS A 1 632 ? 15.881 -13.478 32.284 1.00 96.44 632 HIS A CA 1
ATOM 4964 C C . HIS A 1 632 ? 14.534 -12.811 32.511 1.00 96.44 632 HIS A C 1
ATOM 4966 O O . HIS A 1 632 ? 13.874 -12.404 31.553 1.00 96.44 632 HIS A O 1
ATOM 4972 N N . LEU A 1 633 ? 14.141 -12.697 33.776 1.00 96.56 633 LEU A N 1
ATOM 4973 C CA . LEU A 1 633 ? 12.803 -12.277 34.170 1.00 96.56 633 LEU A CA 1
ATOM 4974 C C . LEU A 1 633 ? 12.835 -10.916 34.870 1.00 96.56 633 LEU A C 1
ATOM 4976 O O . LEU A 1 633 ? 13.772 -10.600 35.602 1.00 96.56 633 LEU A O 1
ATOM 4980 N N . ALA A 1 634 ? 11.795 -10.117 34.646 1.00 96.81 634 ALA A N 1
ATOM 4981 C CA . ALA A 1 634 ? 11.548 -8.854 35.328 1.00 96.81 634 ALA A CA 1
ATOM 4982 C C . ALA A 1 634 ? 10.167 -8.873 35.991 1.00 96.81 634 ALA A C 1
ATOM 4984 O O . ALA A 1 634 ? 9.172 -9.163 35.325 1.00 96.81 634 ALA A O 1
ATOM 4985 N N . PHE A 1 635 ? 10.084 -8.492 37.266 1.00 96.44 635 PHE A N 1
ATOM 4986 C CA . PHE A 1 635 ? 8.823 -8.478 38.009 1.00 96.44 635 PHE A CA 1
ATOM 4987 C C . PHE A 1 635 ? 8.469 -7.075 38.496 1.00 96.44 635 PHE A C 1
ATOM 4989 O O . PHE A 1 635 ? 9.184 -6.438 39.271 1.00 96.44 635 PHE A O 1
ATOM 4996 N N . SER A 1 636 ? 7.324 -6.579 38.028 1.00 94.56 636 SER A N 1
ATOM 4997 C CA . SER A 1 636 ? 6.876 -5.205 38.278 1.00 94.56 636 SER A CA 1
ATOM 4998 C C . SER A 1 636 ? 6.129 -5.010 39.605 1.00 94.56 636 SER A C 1
ATOM 5000 O O . SER A 1 636 ? 5.864 -3.864 39.990 1.00 94.56 636 SER A O 1
ATOM 5002 N N . ARG A 1 637 ? 5.767 -6.103 40.290 1.00 93.00 637 ARG A N 1
ATOM 5003 C CA . ARG A 1 637 ? 5.079 -6.109 41.594 1.00 93.00 637 ARG A CA 1
ATOM 5004 C C . ARG A 1 637 ? 5.914 -6.723 42.720 1.00 93.00 637 ARG A C 1
ATOM 5006 O O . ARG A 1 637 ? 5.461 -6.710 43.859 1.00 93.00 637 ARG A O 1
ATOM 5013 N N . GLU A 1 638 ? 7.112 -7.210 42.420 1.00 92.50 638 GLU A N 1
ATOM 5014 C CA . GLU A 1 638 ? 8.054 -7.732 43.413 1.00 92.50 638 GLU A CA 1
ATOM 5015 C C . GLU A 1 638 ? 9.130 -6.697 43.751 1.00 92.50 638 GLU A C 1
ATOM 5017 O O . GLU A 1 638 ? 9.250 -5.666 43.086 1.00 92.50 638 GLU A O 1
ATOM 5022 N N . MET A 1 639 ? 9.893 -6.948 44.817 1.00 89.38 639 MET A N 1
ATOM 5023 C CA . MET A 1 639 ? 10.983 -6.079 45.253 1.00 89.38 639 MET A CA 1
ATOM 5024 C C . MET A 1 639 ? 12.337 -6.759 44.998 1.00 89.38 639 MET A C 1
ATOM 5026 O O . MET A 1 639 ? 12.558 -7.848 45.524 1.00 89.38 639 MET A O 1
ATOM 5030 N N . PRO A 1 640 ? 13.262 -6.118 44.258 1.00 90.62 640 PRO A N 1
ATOM 5031 C CA . PRO A 1 640 ? 13.134 -4.795 43.647 1.00 90.62 640 PRO A CA 1
ATOM 5032 C C . PRO A 1 640 ? 12.217 -4.789 42.413 1.00 90.62 640 PRO A C 1
ATOM 5034 O O . PRO A 1 640 ? 12.268 -5.683 41.568 1.00 90.62 640 PRO A O 1
ATOM 5037 N N . LYS A 1 641 ? 11.423 -3.720 42.281 1.00 95.56 641 LYS A N 1
ATOM 5038 C CA . LYS A 1 641 ? 10.533 -3.518 41.136 1.00 95.56 641 LYS A CA 1
ATOM 5039 C C . LYS A 1 641 ? 11.349 -3.337 39.861 1.00 95.56 641 LYS A C 1
ATOM 5041 O O . LYS A 1 641 ? 12.060 -2.343 39.729 1.00 95.56 641 LYS A O 1
ATOM 5046 N N . THR A 1 642 ? 11.176 -4.256 38.920 1.00 95.06 642 THR A N 1
ATOM 5047 C CA . THR A 1 642 ? 11.978 -4.322 37.694 1.00 95.06 642 THR A CA 1
ATOM 5048 C C . THR A 1 642 ? 11.072 -4.466 36.473 1.00 95.06 642 THR A C 1
ATOM 5050 O O . THR A 1 642 ? 10.074 -5.186 36.510 1.00 95.06 642 THR A O 1
ATOM 5053 N N . TYR A 1 643 ? 11.407 -3.792 35.375 1.00 95.38 643 TYR A N 1
ATOM 5054 C CA . TYR A 1 643 ? 10.745 -3.945 34.081 1.00 95.38 643 TYR A CA 1
ATOM 5055 C C . TYR A 1 643 ? 11.679 -4.572 33.039 1.00 95.38 643 TYR A C 1
ATOM 5057 O O . TYR A 1 643 ? 12.897 -4.602 33.203 1.00 95.38 643 TYR A O 1
ATOM 5065 N N . VAL A 1 644 ? 11.119 -5.072 31.932 1.00 95.88 644 VAL A N 1
ATOM 5066 C CA . VAL A 1 644 ? 11.913 -5.774 30.910 1.00 95.88 644 VAL A CA 1
ATOM 5067 C C . VAL A 1 644 ? 12.994 -4.882 30.293 1.00 95.88 644 VAL A C 1
ATOM 5069 O O . VAL A 1 644 ? 14.097 -5.355 30.044 1.00 95.88 644 VAL A O 1
ATOM 5072 N N . GLN A 1 645 ? 12.745 -3.579 30.127 1.00 94.25 645 GLN A N 1
ATOM 5073 C CA . GLN A 1 645 ? 13.758 -2.646 29.635 1.00 94.25 645 GLN A CA 1
ATOM 5074 C C . GLN A 1 645 ? 14.962 -2.528 30.591 1.00 94.25 645 GLN A C 1
ATOM 5076 O O . GLN A 1 645 ? 16.091 -2.373 30.123 1.00 94.25 645 GLN A O 1
ATOM 5081 N N . ASP A 1 646 ? 14.762 -2.691 31.904 1.00 95.00 646 ASP A N 1
ATOM 5082 C CA . ASP A 1 646 ? 15.858 -2.729 32.879 1.00 95.00 646 ASP A CA 1
ATOM 5083 C C . ASP A 1 646 ? 16.702 -3.997 32.684 1.00 95.00 646 ASP A C 1
ATOM 5085 O O . ASP A 1 646 ? 17.933 -3.938 32.659 1.00 95.00 646 ASP A O 1
ATOM 5089 N N . VAL A 1 647 ? 16.046 -5.138 32.449 1.00 96.00 647 VAL A N 1
ATOM 5090 C CA . VAL A 1 647 ? 16.707 -6.421 32.155 1.00 96.00 647 VAL A CA 1
ATOM 5091 C C . VAL A 1 647 ? 17.462 -6.381 30.823 1.00 96.00 647 VAL A C 1
ATOM 5093 O O . VAL A 1 647 ? 18.570 -6.917 30.737 1.00 96.00 647 VAL A O 1
ATOM 5096 N N . VAL A 1 648 ? 16.931 -5.698 29.802 1.00 97.31 648 VAL A N 1
ATOM 5097 C CA . VAL A 1 648 ? 17.638 -5.439 28.533 1.00 97.31 648 VAL A CA 1
ATOM 5098 C C . VAL A 1 648 ? 18.941 -4.683 28.791 1.00 97.31 648 VAL A C 1
ATOM 5100 O O . VAL A 1 648 ? 19.995 -5.090 28.301 1.00 97.31 648 VAL A O 1
ATOM 5103 N N . ARG A 1 649 ? 18.900 -3.634 29.621 1.00 96.19 649 ARG A N 1
ATOM 5104 C CA . ARG A 1 649 ? 20.089 -2.851 29.988 1.00 96.19 649 ARG A CA 1
ATOM 5105 C C . ARG A 1 649 ? 21.122 -3.683 30.752 1.00 96.19 649 ARG A C 1
ATOM 5107 O O . ARG A 1 649 ? 22.314 -3.592 30.461 1.00 96.19 649 ARG A O 1
ATOM 5114 N N . GLN A 1 650 ? 20.678 -4.518 31.690 1.00 96.00 650 GLN A N 1
ATOM 5115 C CA . GLN A 1 650 ? 21.549 -5.437 32.437 1.00 96.00 650 GLN A CA 1
ATOM 5116 C C . GLN A 1 650 ? 22.213 -6.479 31.521 1.00 96.00 650 GLN A C 1
ATOM 5118 O O . GLN A 1 650 ? 23.351 -6.878 31.754 1.00 96.00 650 GLN A O 1
ATOM 5123 N N . ASN A 1 651 ? 21.542 -6.863 30.431 1.00 96.62 651 ASN A N 1
ATOM 5124 C CA . ASN A 1 651 ? 22.015 -7.840 29.452 1.00 96.62 651 ASN A CA 1
ATOM 5125 C C . ASN A 1 651 ? 22.611 -7.203 28.180 1.00 96.62 651 ASN A C 1
ATOM 5127 O O . ASN A 1 651 ? 22.653 -7.845 27.127 1.00 96.62 651 ASN A O 1
ATOM 5131 N N . LYS A 1 652 ? 23.134 -5.970 28.257 1.00 97.25 652 LYS A N 1
ATOM 5132 C CA . LYS A 1 652 ? 23.686 -5.232 27.101 1.00 97.25 652 LYS A CA 1
ATOM 5133 C C . LYS A 1 652 ? 24.730 -5.999 26.278 1.00 97.25 652 LYS A C 1
ATOM 5135 O O . LYS A 1 652 ? 24.739 -5.913 25.054 1.00 97.25 652 LYS A O 1
ATOM 5140 N N . VAL A 1 653 ? 25.565 -6.815 26.928 1.00 96.50 653 VAL A N 1
ATOM 5141 C CA . VAL A 1 653 ? 26.571 -7.650 26.246 1.00 96.50 653 VAL A CA 1
ATOM 5142 C C . VAL A 1 653 ? 25.906 -8.693 25.343 1.00 96.50 653 VAL A C 1
ATOM 5144 O O . VAL A 1 653 ? 26.408 -8.969 24.257 1.00 96.50 653 VAL A O 1
ATOM 5147 N N . ARG A 1 654 ? 24.759 -9.246 25.757 1.00 95.69 654 ARG A N 1
ATOM 5148 C CA . ARG A 1 654 ? 23.992 -10.211 24.961 1.00 95.69 654 ARG A CA 1
ATOM 5149 C C . ARG A 1 654 ? 23.287 -9.552 23.785 1.00 95.69 654 ARG A C 1
ATOM 5151 O O . ARG A 1 654 ? 23.284 -10.117 22.696 1.00 95.69 654 ARG A O 1
ATOM 5158 N N . VAL A 1 655 ? 22.723 -8.362 23.989 1.00 97.12 655 VAL A N 1
ATOM 5159 C CA . VAL A 1 655 ? 22.158 -7.547 22.900 1.00 97.12 655 VAL A CA 1
ATOM 5160 C C . VAL A 1 655 ? 23.220 -7.340 21.819 1.00 97.12 655 VAL A C 1
ATOM 5162 O O . VAL A 1 655 ? 23.016 -7.703 20.661 1.00 97.12 655 VAL A O 1
ATOM 5165 N N . ALA A 1 656 ? 24.397 -6.850 22.216 1.00 96.88 656 ALA A N 1
ATOM 5166 C CA . ALA A 1 656 ? 25.491 -6.596 21.291 1.00 96.88 656 ALA A CA 1
ATOM 5167 C C . ALA A 1 656 ? 26.020 -7.878 20.626 1.00 96.88 656 ALA A C 1
ATOM 5169 O O . ALA A 1 656 ? 26.270 -7.880 19.423 1.00 96.88 656 ALA A O 1
ATOM 5170 N N . SER A 1 657 ? 26.189 -8.976 21.373 1.00 95.88 657 SER A N 1
ATOM 5171 C CA . SER A 1 657 ? 26.711 -10.230 20.814 1.00 95.88 657 SER A CA 1
ATOM 5172 C C . SER A 1 657 ? 25.740 -10.901 19.841 1.00 95.88 657 SER A C 1
ATOM 5174 O O . SER A 1 657 ? 26.190 -11.472 18.850 1.00 95.88 657 SER A O 1
ATOM 5176 N N . THR A 1 658 ? 24.429 -10.779 20.072 1.00 96.62 658 THR A N 1
ATOM 5177 C CA . THR A 1 658 ? 23.388 -11.265 19.150 1.00 96.62 658 THR A CA 1
ATOM 5178 C C . THR A 1 658 ? 23.510 -10.566 17.799 1.00 96.62 658 THR A C 1
ATOM 5180 O O . THR A 1 658 ? 23.601 -11.225 16.766 1.00 96.62 658 THR A O 1
ATOM 5183 N N . LEU A 1 659 ? 23.601 -9.233 17.802 1.00 96.44 659 LEU A N 1
ATOM 5184 C CA . LEU A 1 659 ? 23.686 -8.442 16.573 1.00 96.44 659 LEU A CA 1
ATOM 5185 C C . LEU A 1 659 ? 25.034 -8.594 15.860 1.00 96.44 659 LEU A C 1
ATOM 5187 O O . LEU A 1 659 ? 25.067 -8.711 14.638 1.00 96.44 659 LEU A O 1
ATOM 5191 N N . LYS A 1 660 ? 26.148 -8.671 16.602 1.00 95.50 660 LYS A N 1
ATOM 5192 C CA . LYS A 1 660 ? 27.481 -8.932 16.022 1.00 95.50 660 LYS A CA 1
ATOM 5193 C C . LYS A 1 660 ? 27.576 -10.301 15.344 1.00 95.50 660 LYS A C 1
ATOM 5195 O O . LYS A 1 660 ? 28.335 -10.446 14.394 1.00 95.50 660 LYS A O 1
ATOM 5200 N N . ALA A 1 661 ? 26.796 -11.281 15.799 1.00 94.00 661 ALA A N 1
ATOM 5201 C CA . ALA A 1 661 ? 26.679 -12.592 15.160 1.00 94.00 661 ALA A CA 1
ATOM 5202 C C . ALA A 1 661 ? 25.737 -12.598 13.936 1.00 94.00 661 ALA A C 1
ATOM 5204 O O . ALA A 1 661 ? 25.466 -13.660 13.380 1.00 94.00 661 ALA A O 1
ATOM 5205 N N . GLY A 1 662 ? 25.205 -11.438 13.529 1.00 93.12 662 GLY A N 1
ATOM 5206 C CA . GLY A 1 662 ? 24.215 -11.328 12.457 1.00 93.12 662 GLY A CA 1
ATOM 5207 C C . GLY A 1 662 ? 22.818 -11.827 12.844 1.00 93.12 662 GLY A C 1
ATOM 5208 O O . GLY A 1 662 ? 21.979 -12.002 11.958 1.00 93.12 662 GLY A O 1
ATOM 5209 N N . GLY A 1 663 ? 22.570 -12.056 14.137 1.00 95.50 663 GLY A N 1
ATOM 5210 C CA . GLY A 1 663 ? 21.299 -12.523 14.684 1.00 95.50 663 GLY A CA 1
ATOM 5211 C C . GLY A 1 663 ? 20.202 -11.458 14.705 1.00 95.50 663 GLY A C 1
ATOM 5212 O O . GLY A 1 663 ? 20.390 -10.335 14.235 1.00 95.50 663 GLY A O 1
ATOM 5213 N N . GLN A 1 664 ? 19.048 -11.813 15.267 1.00 96.94 664 GLN A N 1
ATOM 5214 C CA . GLN A 1 664 ? 17.871 -10.942 15.331 1.00 96.94 664 GLN A CA 1
ATOM 5215 C C . GLN A 1 664 ? 17.443 -10.634 16.765 1.00 96.94 664 GLN A C 1
ATOM 5217 O O . GLN A 1 664 ? 17.629 -11.438 17.676 1.00 96.94 664 GLN A O 1
ATOM 5222 N N . ILE A 1 665 ? 16.824 -9.472 16.954 1.00 98.12 665 ILE A N 1
ATOM 5223 C CA . ILE A 1 665 ? 16.115 -9.094 18.176 1.00 98.12 665 ILE A CA 1
ATOM 5224 C C . ILE A 1 665 ? 14.631 -8.955 17.835 1.00 98.12 665 ILE A C 1
ATOM 5226 O O . ILE A 1 665 ? 14.271 -8.235 16.906 1.00 98.12 665 ILE A O 1
ATOM 5230 N N . MET A 1 666 ? 13.762 -9.626 18.585 1.00 97.62 666 MET A N 1
ATOM 5231 C CA . MET A 1 666 ? 12.320 -9.645 18.332 1.00 97.62 666 MET A CA 1
ATOM 5232 C C . MET A 1 666 ? 11.559 -9.178 19.567 1.00 97.62 666 MET A C 1
ATOM 5234 O O . MET A 1 666 ? 11.775 -9.698 20.660 1.00 97.62 666 MET A O 1
ATOM 5238 N N . LEU A 1 667 ? 10.672 -8.196 19.395 1.00 97.56 667 LEU A N 1
ATOM 5239 C CA . LEU A 1 667 ? 9.891 -7.593 20.472 1.00 97.56 667 LEU A CA 1
ATOM 5240 C C . LEU A 1 667 ? 8.407 -7.945 20.336 1.00 97.56 667 LEU A C 1
ATOM 5242 O O . LEU A 1 667 ? 7.847 -7.787 19.255 1.00 97.56 667 LEU A O 1
ATOM 5246 N N . CYS A 1 668 ? 7.753 -8.355 21.422 1.00 91.31 668 CYS A N 1
ATOM 5247 C CA . CYS A 1 668 ? 6.302 -8.563 21.433 1.00 91.31 668 CYS A CA 1
ATOM 5248 C C . CYS A 1 668 ? 5.672 -8.153 22.773 1.00 91.31 668 CYS A C 1
ATOM 5250 O O . CYS A 1 668 ? 6.230 -8.403 23.844 1.00 91.31 668 CYS A O 1
ATOM 5252 N N . GLY A 1 669 ? 4.508 -7.500 22.728 1.00 88.19 669 GLY A N 1
ATOM 5253 C CA . GLY A 1 669 ? 3.784 -7.032 23.913 1.00 88.19 669 GLY A CA 1
ATOM 5254 C C . GLY A 1 669 ? 3.269 -5.601 23.771 1.00 88.19 669 GLY A C 1
ATOM 5255 O O . GLY A 1 669 ? 2.746 -5.222 22.731 1.00 88.19 669 GLY A O 1
ATOM 5256 N N . SER A 1 670 ? 3.387 -4.790 24.825 1.00 84.75 670 SER A N 1
ATOM 5257 C CA . SER A 1 670 ? 2.794 -3.439 24.834 1.00 84.75 670 SER A CA 1
ATOM 5258 C C . SER A 1 670 ? 3.629 -2.394 24.083 1.00 84.75 670 SER A C 1
ATOM 5260 O O . SER A 1 670 ? 4.860 -2.397 24.180 1.00 84.75 670 SER A O 1
ATOM 5262 N N . LEU A 1 671 ? 2.977 -1.417 23.442 1.00 76.44 671 LEU A N 1
ATOM 5263 C CA . LEU A 1 671 ? 3.661 -0.270 22.814 1.00 76.44 671 LEU A CA 1
ATOM 5264 C C . LEU A 1 671 ? 4.583 0.499 23.776 1.00 76.44 671 LEU A C 1
ATOM 5266 O O . LEU A 1 671 ? 5.710 0.827 23.415 1.00 76.44 671 LEU A O 1
ATOM 5270 N N . LYS A 1 672 ? 4.155 0.697 25.029 1.00 83.44 672 LYS A N 1
ATOM 5271 C CA . LYS A 1 672 ? 4.967 1.360 26.062 1.00 83.44 672 LYS A CA 1
ATOM 5272 C C . LYS A 1 672 ? 6.266 0.605 26.370 1.00 83.44 672 LYS A C 1
ATOM 5274 O O . LYS A 1 672 ? 7.294 1.220 26.634 1.00 83.44 672 LYS A O 1
ATOM 5279 N N . MET A 1 673 ? 6.219 -0.729 26.358 1.00 93.00 673 MET A N 1
ATOM 5280 C CA . MET A 1 673 ? 7.415 -1.559 26.526 1.00 93.00 673 MET A CA 1
ATOM 5281 C C . MET A 1 673 ? 8.355 -1.389 25.334 1.00 93.00 673 MET A C 1
ATOM 5283 O O . MET A 1 673 ? 9.545 -1.173 25.537 1.00 93.00 673 MET A O 1
ATOM 5287 N N . ARG A 1 674 ? 7.819 -1.420 24.107 1.00 92.94 674 ARG A N 1
ATOM 5288 C CA . ARG A 1 674 ? 8.604 -1.249 22.877 1.00 92.94 674 ARG A CA 1
ATOM 5289 C C . ARG A 1 674 ? 9.398 0.056 22.887 1.00 92.94 674 ARG A C 1
ATOM 5291 O O . ARG A 1 674 ? 10.592 0.024 22.622 1.00 92.94 674 ARG A O 1
ATOM 5298 N N . GLU A 1 675 ? 8.754 1.172 23.223 1.00 89.50 675 GLU A N 1
ATOM 5299 C CA . GLU A 1 675 ? 9.397 2.492 23.295 1.00 89.50 675 GLU A CA 1
ATOM 5300 C C . GLU A 1 675 ? 10.551 2.504 24.305 1.00 89.50 675 GLU A C 1
ATOM 5302 O O . GLU A 1 675 ? 11.679 2.830 23.942 1.00 89.50 675 GLU A O 1
ATOM 5307 N N . GLY A 1 676 ? 10.310 2.032 25.533 1.00 92.69 676 GLY A N 1
ATOM 5308 C CA . GLY A 1 676 ? 11.356 1.967 26.559 1.00 92.69 676 GLY A CA 1
ATOM 5309 C C . GLY A 1 676 ? 12.501 1.006 26.211 1.00 92.69 676 GLY A C 1
ATOM 5310 O O . GLY A 1 676 ? 13.655 1.258 26.556 1.00 92.69 676 GLY A O 1
ATOM 5311 N N . VAL A 1 677 ? 12.216 -0.095 25.509 1.00 96.62 677 VAL A N 1
ATOM 5312 C CA . VAL A 1 677 ? 13.261 -0.999 25.010 1.00 96.62 677 VAL A CA 1
ATOM 5313 C C . VAL A 1 677 ? 14.053 -0.339 23.884 1.00 96.62 677 VAL A C 1
ATOM 5315 O O . VAL A 1 677 ? 15.273 -0.448 23.894 1.00 96.62 677 VAL A O 1
ATOM 5318 N N . TYR A 1 678 ? 13.413 0.365 22.948 1.00 96.44 678 TYR A N 1
ATOM 5319 C CA . TYR A 1 678 ? 14.107 1.064 21.860 1.00 96.44 678 TYR A CA 1
ATOM 5320 C C . TYR A 1 678 ? 15.055 2.145 22.377 1.00 96.44 678 TYR A C 1
ATOM 5322 O O . TYR A 1 678 ? 16.194 2.203 21.923 1.00 96.44 678 TYR A O 1
ATOM 5330 N N . GLU A 1 679 ? 14.643 2.931 23.373 1.00 95.12 679 GLU A N 1
ATOM 5331 C CA . GLU A 1 679 ? 15.522 3.912 24.024 1.00 95.12 679 GLU A CA 1
ATOM 5332 C C . GLU A 1 679 ? 16.773 3.253 24.626 1.00 95.12 679 GLU A C 1
ATOM 5334 O O . GLU A 1 679 ? 17.895 3.732 24.438 1.00 95.12 679 GLU A O 1
ATOM 5339 N N . ASN A 1 680 ? 16.600 2.122 25.316 1.00 96.69 680 ASN A N 1
ATOM 5340 C CA . ASN A 1 680 ? 17.721 1.378 25.884 1.00 96.69 680 ASN A CA 1
ATOM 5341 C C . ASN A 1 680 ? 18.587 0.722 24.803 1.00 96.69 680 ASN A C 1
ATOM 5343 O O . ASN A 1 680 ? 19.808 0.692 24.946 1.00 96.69 680 ASN A O 1
ATOM 5347 N N . LEU A 1 681 ? 17.983 0.211 23.728 1.00 97.38 681 LEU A N 1
ATOM 5348 C CA . LEU A 1 681 ? 18.718 -0.340 22.595 1.00 97.38 681 LEU A CA 1
ATOM 5349 C C . LEU A 1 681 ? 19.571 0.739 21.934 1.00 97.38 681 LEU A C 1
ATOM 5351 O O . LEU A 1 681 ? 20.752 0.486 21.759 1.00 97.38 681 LEU A O 1
ATOM 5355 N N . GLU A 1 682 ? 19.056 1.939 21.659 1.00 97.00 682 GLU A N 1
ATOM 5356 C CA . GLU A 1 682 ? 19.864 3.027 21.080 1.00 97.00 682 GLU A CA 1
ATOM 5357 C C . GLU A 1 682 ? 21.118 3.324 21.916 1.00 97.00 682 GLU A C 1
ATOM 5359 O O . GLU A 1 682 ? 22.229 3.400 21.389 1.00 97.00 682 GLU A O 1
ATOM 5364 N N . GLN A 1 683 ? 20.975 3.394 23.244 1.00 97.12 683 GLN A N 1
ATOM 5365 C CA . GLN A 1 683 ? 22.116 3.601 24.143 1.00 97.12 683 GLN A CA 1
ATOM 5366 C C . GLN A 1 683 ? 23.126 2.446 24.079 1.00 97.12 683 GLN A C 1
ATOM 5368 O O . GLN A 1 683 ? 24.334 2.681 24.032 1.00 97.12 683 GLN A O 1
ATOM 5373 N N . ILE A 1 684 ? 22.647 1.199 24.067 1.00 97.69 684 ILE A N 1
ATOM 5374 C CA . ILE A 1 684 ? 23.503 0.009 23.979 1.00 97.69 684 ILE A CA 1
ATOM 5375 C C . ILE A 1 684 ? 24.209 -0.042 22.618 1.00 97.69 684 ILE A C 1
ATOM 5377 O O . ILE A 1 684 ? 25.408 -0.289 22.551 1.00 97.69 684 ILE A O 1
ATOM 5381 N N . LEU A 1 685 ? 23.497 0.199 21.521 1.00 97.62 685 LEU A N 1
ATOM 5382 C CA . LEU A 1 685 ? 24.047 0.136 20.168 1.00 97.62 685 LEU A CA 1
ATOM 5383 C C . LEU A 1 685 ? 25.148 1.180 19.978 1.00 97.62 685 LEU A C 1
ATOM 5385 O O . LEU A 1 685 ? 26.225 0.835 19.487 1.00 97.62 685 LEU A O 1
ATOM 5389 N N . ALA A 1 686 ? 24.932 2.402 20.473 1.00 96.81 686 ALA A N 1
ATOM 5390 C CA . ALA A 1 686 ? 25.950 3.445 20.500 1.00 96.81 686 ALA A CA 1
ATOM 5391 C C . ALA A 1 686 ? 27.181 3.040 21.334 1.00 96.81 686 ALA A C 1
ATOM 5393 O O . ALA A 1 686 ? 28.310 3.223 20.882 1.00 96.81 686 ALA A O 1
ATOM 5394 N N . GLU A 1 687 ? 26.985 2.435 22.515 1.00 97.25 687 GLU A N 1
ATOM 5395 C CA . GLU A 1 687 ? 28.083 1.950 23.370 1.00 97.25 687 GLU A CA 1
ATOM 5396 C C . GLU A 1 687 ? 28.954 0.895 22.659 1.00 97.25 687 GLU A C 1
ATOM 5398 O O . GLU A 1 687 ? 30.175 0.878 22.818 1.00 97.25 687 GLU A O 1
ATOM 5403 N N . PHE A 1 688 ? 28.343 0.020 21.855 1.00 96.81 688 PHE A N 1
ATOM 5404 C CA . PHE A 1 688 ? 29.028 -1.093 21.187 1.00 96.81 688 PHE A CA 1
ATOM 5405 C C . PHE A 1 688 ? 29.421 -0.825 19.723 1.00 96.81 688 PHE A C 1
ATOM 5407 O O . PHE A 1 688 ? 29.962 -1.738 19.085 1.00 96.81 688 PHE A O 1
ATOM 5414 N N . GLY A 1 689 ? 29.184 0.388 19.208 1.00 96.12 689 GLY A N 1
ATOM 5415 C CA . GLY A 1 689 ? 29.505 0.788 17.833 1.00 96.12 689 GLY A CA 1
ATOM 5416 C C . GLY A 1 689 ? 28.691 0.044 16.769 1.00 96.12 689 GLY A C 1
ATOM 5417 O O . GLY A 1 689 ? 29.245 -0.365 15.750 1.00 96.12 689 GLY A O 1
ATOM 5418 N N . LEU A 1 690 ? 27.407 -0.200 17.034 1.00 96.44 690 LEU A N 1
ATOM 5419 C CA . LEU A 1 690 ? 26.475 -0.885 16.133 1.00 96.44 690 LEU A CA 1
ATOM 5420 C C . LEU A 1 690 ? 25.542 0.118 15.425 1.00 96.44 690 LEU A C 1
ATOM 5422 O O . LEU A 1 690 ? 25.391 1.238 15.916 1.00 96.44 690 LEU A O 1
ATOM 5426 N N . PRO A 1 691 ? 24.912 -0.263 14.293 1.00 96.31 691 PRO A N 1
ATOM 5427 C CA . PRO A 1 691 ? 23.925 0.582 13.618 1.00 96.31 691 PRO A CA 1
ATOM 5428 C C . PRO A 1 691 ? 22.764 0.964 14.542 1.00 96.31 691 PRO A C 1
ATOM 5430 O O . PRO A 1 691 ? 22.442 0.218 15.469 1.00 96.31 691 PRO A O 1
ATOM 5433 N N . SER A 1 692 ? 22.129 2.101 14.262 1.00 94.81 692 SER A N 1
ATOM 5434 C CA . SER A 1 692 ? 20.975 2.611 15.018 1.00 94.81 692 SER A CA 1
ATOM 5435 C C . SER A 1 692 ? 19.777 1.655 14.968 1.00 94.81 692 SER A C 1
ATOM 5437 O O . SER A 1 692 ? 19.675 0.797 14.083 1.00 94.81 692 SER A O 1
ATOM 5439 N N . VAL A 1 693 ? 18.812 1.822 15.881 1.00 91.94 693 VAL A N 1
ATOM 5440 C CA . VAL A 1 693 ? 17.594 0.993 15.901 1.00 91.94 693 VAL A CA 1
ATOM 5441 C C . VAL A 1 693 ? 16.851 1.103 14.569 1.00 91.94 693 VAL A C 1
ATOM 5443 O O . VAL A 1 693 ? 16.430 0.086 14.022 1.00 91.94 693 VAL A O 1
ATOM 5446 N N . ASN A 1 694 ? 16.753 2.304 13.995 1.00 87.69 694 ASN A N 1
ATOM 5447 C CA . ASN A 1 694 ? 16.072 2.522 12.715 1.00 87.69 694 ASN A CA 1
ATOM 5448 C C . ASN A 1 694 ? 16.742 1.779 11.546 1.00 87.69 694 ASN A C 1
ATOM 5450 O O . ASN A 1 694 ? 16.051 1.187 10.715 1.00 87.69 694 ASN A O 1
ATOM 5454 N N . GLU A 1 695 ? 18.074 1.754 11.490 1.00 88.62 695 GLU A N 1
ATOM 5455 C CA . GLU A 1 695 ? 18.818 1.004 10.466 1.00 88.62 695 GLU A CA 1
ATOM 5456 C C . GLU A 1 695 ? 18.650 -0.514 10.639 1.00 88.62 695 GLU A C 1
ATOM 5458 O O . GLU A 1 695 ? 18.501 -1.254 9.660 1.00 88.62 695 GLU A O 1
ATOM 5463 N N . LEU A 1 696 ? 18.622 -0.995 11.885 1.00 91.00 696 LEU A N 1
ATOM 5464 C CA . LEU A 1 696 ? 18.411 -2.411 12.193 1.00 91.00 696 LEU A CA 1
ATOM 5465 C C . LEU A 1 696 ? 16.969 -2.868 11.936 1.00 91.00 696 LEU A C 1
ATOM 5467 O O . LEU A 1 696 ? 16.761 -4.004 11.511 1.00 91.00 696 LEU A O 1
ATOM 5471 N N . ILE A 1 697 ? 15.977 -1.995 12.124 1.00 87.00 697 ILE A N 1
ATOM 5472 C CA . ILE A 1 697 ? 14.597 -2.236 11.677 1.00 87.00 697 ILE A CA 1
ATOM 5473 C C . ILE A 1 697 ? 14.556 -2.305 10.145 1.00 87.00 697 ILE A C 1
ATOM 5475 O O . ILE A 1 697 ? 13.992 -3.243 9.581 1.00 87.00 697 ILE A O 1
ATOM 5479 N N . GLY A 1 698 ? 15.201 -1.354 9.459 1.00 79.56 698 GLY A N 1
ATOM 5480 C CA . GLY A 1 698 ? 15.261 -1.312 7.995 1.00 79.56 698 GLY A CA 1
ATOM 5481 C C . GLY A 1 698 ? 15.917 -2.547 7.365 1.00 79.56 698 GLY A C 1
ATOM 5482 O O . GLY A 1 698 ? 15.493 -2.991 6.300 1.00 79.56 698 GLY A O 1
ATOM 5483 N N . SER A 1 699 ? 16.903 -3.134 8.046 1.00 86.69 699 SER A N 1
ATOM 5484 C CA . SER A 1 699 ? 17.608 -4.356 7.626 1.00 86.69 699 SER A CA 1
ATOM 5485 C C . SER A 1 699 ? 17.006 -5.661 8.168 1.00 86.69 699 SER A C 1
ATOM 5487 O O . SER A 1 699 ? 17.549 -6.734 7.905 1.00 86.69 699 SER A O 1
ATOM 5489 N N . GLY A 1 700 ? 15.893 -5.605 8.912 1.00 89.50 700 GLY A N 1
ATOM 5490 C CA . GLY A 1 700 ? 15.206 -6.793 9.436 1.00 89.50 700 GLY A CA 1
ATOM 5491 C C . GLY A 1 700 ? 15.940 -7.511 10.576 1.00 89.50 700 GLY A C 1
ATOM 5492 O O . GLY A 1 700 ? 15.707 -8.697 10.814 1.00 89.50 700 GLY A O 1
ATOM 5493 N N . LYS A 1 701 ? 16.845 -6.817 11.275 1.00 94.38 701 LYS A N 1
ATOM 5494 C CA . LYS A 1 701 ? 17.565 -7.326 12.454 1.00 94.38 701 LYS A CA 1
ATOM 5495 C C . LYS A 1 701 ? 16.857 -7.008 13.768 1.00 94.38 701 LYS A C 1
ATOM 5497 O O . LYS A 1 701 ? 17.069 -7.719 14.746 1.00 94.38 701 LYS A O 1
ATOM 5502 N N . ILE A 1 702 ? 15.992 -5.996 13.782 1.00 95.50 702 ILE A N 1
ATOM 5503 C CA . ILE A 1 702 ? 15.033 -5.746 14.863 1.00 95.50 702 ILE A CA 1
ATOM 5504 C C . ILE A 1 702 ? 13.620 -5.868 14.293 1.00 95.50 702 ILE A C 1
ATOM 5506 O O . ILE A 1 702 ? 13.279 -5.173 13.338 1.00 95.50 702 ILE A O 1
ATOM 5510 N N . LEU A 1 703 ? 12.796 -6.731 14.887 1.00 91.75 703 LEU A N 1
ATOM 5511 C CA . LEU A 1 703 ? 11.396 -6.940 14.506 1.00 91.75 703 LEU A CA 1
ATOM 5512 C C . LEU A 1 703 ? 10.489 -6.682 15.711 1.00 91.75 703 LEU A C 1
ATOM 5514 O O . LEU A 1 703 ? 10.886 -6.929 16.851 1.00 91.75 703 LEU A O 1
ATOM 5518 N N . SER A 1 704 ? 9.268 -6.194 15.485 1.00 89.50 704 SER A N 1
ATOM 5519 C CA . SER A 1 704 ? 8.311 -5.952 16.571 1.00 89.50 704 SER A CA 1
ATOM 5520 C C . SER A 1 704 ? 6.870 -6.265 16.183 1.00 89.50 704 SER A C 1
ATOM 5522 O O . SER A 1 704 ? 6.395 -5.753 15.171 1.00 89.50 704 SER A O 1
ATOM 5524 N N . ASP A 1 705 ? 6.175 -6.994 17.052 1.00 83.50 705 ASP A N 1
ATOM 5525 C CA . ASP A 1 705 ? 4.724 -7.202 17.052 1.00 83.50 705 ASP A CA 1
ATOM 5526 C C . ASP A 1 705 ? 4.152 -6.695 18.388 1.00 83.50 705 ASP A C 1
ATOM 5528 O O . ASP A 1 705 ? 3.951 -7.455 19.338 1.00 83.50 705 ASP A O 1
ATOM 5532 N N . CYS A 1 706 ? 3.992 -5.372 18.507 1.00 78.00 706 CYS A N 1
ATOM 5533 C CA . CYS A 1 706 ? 3.516 -4.723 19.732 1.00 78.00 706 CYS A CA 1
ATOM 5534 C C . CYS A 1 706 ? 2.230 -3.928 19.489 1.00 78.00 706 CYS A C 1
ATOM 5536 O O . CYS A 1 706 ? 2.120 -3.231 18.478 1.00 78.00 706 CYS A O 1
ATOM 5538 N N . TYR A 1 707 ? 1.303 -3.986 20.447 1.00 71.62 707 TYR A N 1
ATOM 5539 C CA . TYR A 1 707 ? -0.049 -3.422 20.349 1.00 71.62 707 TYR A CA 1
ATOM 5540 C C . TYR A 1 707 ? -0.540 -2.741 21.634 1.00 71.62 707 TYR A C 1
ATOM 5542 O O . TYR A 1 707 ? 0.178 -2.763 22.668 1.00 71.62 707 TYR A O 1
#

Sequence (707 aa):
MAIFSGIFLFIAAGTGIVLSFEPILHPKAVSGADDILLSDLIATLNAVYLEVFSIARDNYGNIKIEAIGEVADGTFYINPFDGSELKNVVGERPVFDFCRDLHRSLFLKQTGRFFVGLASLALLFLAGSGVFLLIKRVGNWKEFFSKIIVLDFYRDNHARFGRLFLIPIVVISLSATWLFIDRFFPSQAAETSEMSYQVISEENHFEKIKLGDLKEVLFPISSDPEEFFELKLYQKTLLLNQENGALVSEVKQPLAAILHDISFQWHTGEGLGIVYAILLLLSSVVTLFFIYSGIKMSWSKFKKRPKNTVSIEEATHVILVGSETGHTFRFASAVQNALLEKGVKAFLCPMNEVTEASQMKHLLVLTSTYGDGDAPSNADAFLKKLEKGLFAEHPFSYTVLGFGSKSYENFCQFAFDTANALKALPFAKEAIKTKTVNDLSISEFLDWLKAWKKATKSELDVDLNKLEPSRNSNTLPFWVVSKTESENILDDTFLLEIALPEEAGNVNSGDLLGVYLPDSNIERYYSIAFIKSLNRIVLSVKRTGLCSNYLGALNTGDEIQAFIKPNESFYPDANASKVLLIGNGTGIAPFLGFVENNKDAEMSLLWGGQTQDSFALYEPLLNDFSGLKACHLAFSREMPKTYVQDVVRQNKVRVASTLKAGGQIMLCGSLKMREGVYENLEQILAEFGLPSVNELIGSGKILSDCY

Organism: NCBI:txid1784714

pLDDT: mean 87.53, std 10.84, range [43.06, 98.5]

Radius of gyration: 36.53 Å; chains: 1; bounding box: 79×64×110 Å

InterPro domains:
  IPR001094 Flavodoxin-like [PR00369] (318-331)
  IPR001094 Flavodoxin-like [PR00369] (364-375)
  IPR001094 Flavodoxin-like [PR00369] (395-405)
  IPR001433 Oxidoreductase FAD/NAD(P)-binding [PF00175] (581-677)
  IPR005625 PepSY-associated TM protein [PF03929] (2-301)
  IPR008254 Flavodoxin/nitric oxide synthase [PF00258] (319-425)
  IPR008254 Flavodoxin/nitric oxide synthase [PS50902] (317-457)
  IPR017927 FAD-binding domain, ferredoxin reductase-type [PS51384] (473-573)
  IPR017938 Riboflavin synthase-like beta-barrel [SSF63380] (449-573)
  IPR029039 Flavoprotein-like superfamily [G3DSA:3.40.50.360] (294-468)
  IPR029039 Flavoprotein-like superfamily [SSF52218] (315-464)
  IPR039261 Ferredoxin-NADP reductase (FNR), nucleotide-binding domain [G3DSA:3.40.50.80] (570-697)
  IPR039261 Ferredoxin-NADP reductase (FNR), nucleotide-binding domain [SSF52343] (571-707)